Protein AF-A0A8J6BRB2-F1 (afdb_monomer_lite)

Structure (mmCIF, N/CA/C/O backbone):
data_AF-A0A8J6BRB2-F1
#
_entry.id   AF-A0A8J6BRB2-F1
#
loop_
_atom_site.group_PDB
_atom_site.id
_atom_site.type_symbol
_atom_site.label_atom_id
_atom_site.label_alt_id
_atom_site.label_comp_id
_atom_site.label_asym_id
_atom_site.label_entity_id
_atom_site.label_seq_id
_atom_site.pdbx_PDB_ins_code
_atom_site.Cartn_x
_atom_site.Cartn_y
_atom_site.Cartn_z
_atom_site.occupancy
_atom_site.B_iso_or_equiv
_atom_site.auth_seq_id
_atom_site.auth_comp_id
_atom_site.auth_asym_id
_atom_site.auth_atom_id
_atom_site.pdbx_PDB_model_num
ATOM 1 N N . MET A 1 1 ? -42.119 50.086 10.992 1.00 29.41 1 MET A N 1
ATOM 2 C CA . MET A 1 1 ? -41.985 51.431 10.392 1.00 29.41 1 MET A CA 1
ATOM 3 C C . MET A 1 1 ? -41.582 51.287 8.933 1.00 29.41 1 MET A C 1
ATOM 5 O O . MET A 1 1 ? -40.733 50.453 8.674 1.00 29.41 1 MET A O 1
ATOM 9 N N . LEU A 1 2 ? -42.265 52.046 8.063 1.00 24.16 2 LEU A N 1
ATOM 10 C CA . LEU A 1 2 ? -41.854 52.688 6.794 1.00 24.16 2 LEU A CA 1
ATOM 11 C C . LEU A 1 2 ? -40.878 51.950 5.837 1.00 24.16 2 LEU A C 1
ATOM 13 O O . LEU A 1 2 ? -39.808 51.536 6.253 1.00 24.16 2 LEU A O 1
ATOM 17 N N . LEU A 1 3 ? -41.215 51.694 4.556 1.00 24.58 3 LEU A N 1
ATOM 18 C CA . LEU A 1 3 ? -41.564 52.633 3.448 1.00 24.58 3 LEU A CA 1
ATOM 19 C C . LEU A 1 3 ? -40.374 53.552 3.102 1.00 24.58 3 LEU A C 1
ATOM 21 O O . LEU A 1 3 ? -39.789 54.133 4.004 1.00 24.58 3 LEU A O 1
ATOM 25 N N . LEU A 1 4 ? -39.918 53.686 1.849 1.00 26.36 4 LEU A N 1
ATOM 26 C CA . LEU A 1 4 ? -40.511 54.304 0.633 1.00 26.36 4 LEU A CA 1
ATOM 27 C C . LEU A 1 4 ? -39.646 53.851 -0.593 1.00 26.36 4 LEU A C 1
ATOM 29 O O . LEU A 1 4 ? -38.514 53.449 -0.348 1.00 26.36 4 LEU A O 1
ATOM 33 N N . LEU A 1 5 ? -39.941 53.886 -1.910 1.00 27.11 5 LEU A N 1
ATOM 34 C CA . LEU A 1 5 ? -41.038 54.153 -2.889 1.00 27.11 5 LEU A CA 1
ATOM 35 C C . LEU A 1 5 ? -40.508 53.596 -4.269 1.00 27.11 5 LEU A C 1
ATOM 37 O O . LEU A 1 5 ? -39.316 53.331 -4.359 1.00 27.11 5 LEU A O 1
ATOM 41 N N . HIS A 1 6 ? -41.184 53.496 -5.432 1.00 25.73 6 HIS A N 1
ATOM 42 C CA . HIS A 1 6 ? -42.575 53.238 -5.873 1.00 25.73 6 HIS A CA 1
ATOM 43 C C . HIS A 1 6 ? -42.623 53.262 -7.434 1.00 25.73 6 HIS A C 1
ATOM 45 O O . HIS A 1 6 ? -41.734 53.841 -8.050 1.00 25.73 6 HIS A O 1
ATOM 51 N N . ARG A 1 7 ? -43.733 52.799 -8.047 1.00 25.06 7 ARG A N 1
ATOM 52 C CA . ARG A 1 7 ? -44.147 52.914 -9.481 1.00 25.06 7 ARG A CA 1
ATOM 53 C C . ARG A 1 7 ? -43.579 51.866 -10.467 1.00 25.06 7 ARG A C 1
ATOM 55 O O . ARG A 1 7 ? -42.456 51.429 -10.291 1.00 25.06 7 ARG A O 1
ATOM 62 N N . SER A 1 8 ? -44.226 51.550 -11.605 1.00 23.73 8 SER A N 1
ATOM 63 C CA . SER A 1 8 ? -45.652 51.257 -11.945 1.00 23.73 8 SER A CA 1
ATOM 64 C C . SER A 1 8 ? -45.812 51.066 -13.476 1.00 23.73 8 SER A C 1
ATOM 66 O O . SER A 1 8 ? -44.975 51.546 -14.230 1.00 23.73 8 SER A O 1
ATOM 68 N N . VAL A 1 9 ? -46.967 50.527 -13.917 1.00 26.17 9 VAL A N 1
ATOM 69 C CA . VAL A 1 9 ? -47.478 50.462 -15.320 1.00 26.17 9 VAL A CA 1
ATOM 70 C C . VAL A 1 9 ? -46.869 49.350 -16.211 1.00 26.17 9 VAL A C 1
ATOM 72 O O . VAL A 1 9 ? -45.681 49.087 -16.130 1.00 26.17 9 VAL A O 1
ATOM 75 N N . SER A 1 10 ? -47.575 48.750 -17.189 1.00 24.27 10 SER A N 1
ATOM 76 C CA . SER A 1 10 ? -48.832 47.954 -17.157 1.00 24.27 10 SER A CA 1
ATOM 77 C C . SER A 1 10 ? -49.198 47.441 -18.574 1.00 24.27 10 SER A C 1
ATOM 79 O O . SER A 1 10 ? -49.423 48.230 -19.486 1.00 24.27 10 SER A O 1
ATOM 81 N N . LEU A 1 11 ? -49.297 46.113 -18.714 1.00 26.92 11 LEU A N 1
ATOM 82 C CA . LEU A 1 11 ? -50.127 45.299 -19.635 1.00 26.92 11 LEU A CA 1
ATOM 83 C C . LEU A 1 11 ? -50.772 45.901 -20.915 1.00 26.92 11 LEU A C 1
ATOM 85 O O . LEU A 1 11 ? -51.695 46.710 -20.839 1.00 26.92 11 LEU A O 1
ATOM 89 N N . ARG A 1 12 ? -50.503 45.243 -22.061 1.00 25.05 12 ARG A N 1
ATOM 90 C CA . ARG A 1 12 ? -51.441 44.859 -23.160 1.00 25.05 12 ARG A CA 1
ATOM 91 C C . ARG A 1 12 ? -50.870 43.575 -23.814 1.00 25.05 12 ARG A C 1
ATOM 93 O O . ARG A 1 12 ? -49.661 43.481 -23.954 1.00 25.05 12 ARG A O 1
ATOM 100 N N . ARG A 1 13 ? -51.607 42.455 -23.941 1.00 25.97 13 ARG A N 1
ATOM 101 C CA . ARG A 1 13 ? -52.657 42.093 -24.937 1.00 25.97 13 ARG A CA 1
ATOM 102 C C . ARG A 1 13 ? -52.116 42.032 -26.387 1.00 25.97 13 ARG A C 1
ATOM 104 O O . ARG A 1 13 ? -51.503 43.000 -26.803 1.00 25.97 13 ARG A O 1
ATOM 111 N N . ALA A 1 14 ? -52.359 40.990 -27.200 1.00 25.62 14 ALA A N 1
ATOM 112 C CA . ALA A 1 14 ? -53.192 39.780 -27.023 1.00 25.62 14 ALA A CA 1
ATOM 113 C C . ALA A 1 14 ? -52.716 38.565 -27.875 1.00 25.62 14 ALA A C 1
ATOM 115 O O . ALA A 1 14 ? -51.701 38.635 -28.556 1.00 25.62 14 ALA A O 1
ATOM 116 N N . ARG A 1 15 ? -53.454 37.442 -27.795 1.00 27.59 15 ARG A N 1
ATOM 117 C CA . ARG A 1 15 ? -53.226 36.158 -28.502 1.00 27.59 15 ARG A CA 1
ATOM 118 C C . ARG A 1 15 ? -53.553 36.237 -30.002 1.00 27.59 15 ARG A C 1
ATOM 120 O O . ARG A 1 15 ? -54.467 36.978 -30.347 1.00 27.59 15 ARG A O 1
ATOM 127 N N . LEU A 1 16 ? -52.996 35.319 -30.805 1.00 24.64 16 LEU A N 1
ATOM 128 C CA . LEU A 1 16 ? -53.733 34.543 -31.827 1.00 24.64 16 LEU A CA 1
ATOM 129 C C . LEU A 1 16 ? -52.915 33.327 -32.325 1.00 24.64 16 LEU A C 1
ATOM 131 O O . LEU A 1 16 ? -51.698 33.397 -32.443 1.00 24.64 16 LEU A O 1
ATOM 135 N N . HIS A 1 17 ? -53.609 32.223 -32.615 1.00 27.75 17 HIS A N 1
ATOM 136 C CA . HIS A 1 17 ? -53.149 31.065 -33.404 1.00 27.75 17 HIS A CA 1
ATOM 137 C C . HIS A 1 17 ? -53.968 31.077 -34.714 1.00 27.75 17 HIS A C 1
ATOM 139 O O . HIS A 1 17 ? -55.111 31.542 -34.678 1.00 27.75 17 HIS A O 1
ATOM 145 N N . PRO A 1 18 ? -53.421 30.616 -35.854 1.00 31.56 18 PRO A N 1
ATOM 146 C CA . PRO A 1 18 ? -53.416 29.177 -36.151 1.00 31.56 18 PRO A CA 1
ATOM 147 C C . PRO A 1 18 ? -52.096 28.669 -36.772 1.00 31.56 18 PRO A C 1
ATOM 149 O O . PRO A 1 18 ? -51.130 29.413 -36.910 1.00 31.56 18 PRO A O 1
ATOM 152 N N . ALA A 1 19 ? -52.049 27.377 -37.105 1.00 24.02 19 ALA A N 1
ATOM 153 C CA . ALA A 1 19 ? -50.937 26.719 -37.802 1.00 24.02 19 ALA A CA 1
ATOM 154 C C . ALA A 1 19 ? -51.202 26.604 -39.317 1.00 24.02 19 ALA A C 1
ATOM 156 O O . ALA A 1 19 ? -52.358 26.732 -39.714 1.00 24.02 19 ALA A O 1
ATOM 157 N N . ILE A 1 20 ? -50.173 26.263 -40.120 1.00 26.12 20 ILE A N 1
ATOM 158 C CA . ILE A 1 20 ? -50.173 25.090 -41.036 1.00 26.12 20 ILE A CA 1
ATOM 159 C C . ILE A 1 20 ? -48.850 24.931 -41.847 1.00 26.12 20 ILE A C 1
ATOM 161 O O . ILE A 1 20 ? -48.338 25.887 -42.409 1.00 26.12 20 ILE A O 1
ATOM 165 N N . HIS A 1 21 ? -48.376 23.675 -41.911 1.00 22.58 21 HIS A N 1
ATOM 166 C CA . HIS A 1 21 ? -47.454 22.997 -42.857 1.00 22.58 21 HIS A CA 1
ATOM 167 C C . HIS A 1 21 ? -45.981 23.407 -43.156 1.00 22.58 21 HIS A C 1
ATOM 169 O O . HIS A 1 21 ? -45.669 24.505 -43.592 1.00 22.58 21 HIS A O 1
ATOM 175 N N . LEU A 1 22 ? -45.150 22.342 -43.135 1.00 23.28 22 LEU A N 1
ATOM 176 C CA . LEU A 1 22 ? -44.039 21.969 -44.044 1.00 23.28 22 LEU A CA 1
ATOM 177 C C . LEU A 1 22 ? -42.737 22.803 -44.091 1.00 23.28 22 LEU A C 1
ATOM 179 O O . LEU A 1 22 ? -42.653 23.777 -44.828 1.00 23.28 22 LEU A O 1
ATOM 183 N N . LEU A 1 23 ? -41.644 22.224 -43.556 1.00 21.72 23 LEU A N 1
ATOM 184 C CA . LEU A 1 23 ? -40.676 21.509 -44.415 1.00 21.72 23 LEU A CA 1
ATOM 185 C C . LEU A 1 23 ? -39.804 20.469 -43.660 1.00 21.72 23 LEU A C 1
ATOM 187 O O . LEU A 1 23 ? -39.440 20.675 -42.510 1.00 21.72 23 LEU A O 1
ATOM 191 N N . VAL A 1 24 ? -39.522 19.359 -44.357 1.00 23.58 24 VAL A N 1
ATOM 192 C CA . VAL A 1 24 ? -38.422 18.359 -44.268 1.00 23.58 24 VAL A CA 1
ATOM 193 C C . VAL A 1 24 ? -37.550 18.253 -42.993 1.00 23.58 24 VAL A C 1
ATOM 195 O O . VAL A 1 24 ? -36.913 19.201 -42.548 1.00 23.58 24 VAL A O 1
ATOM 198 N N . MET A 1 25 ? -37.395 17.013 -42.505 1.00 26.86 25 MET A N 1
ATOM 199 C CA . MET A 1 25 ? -36.398 16.618 -41.496 1.00 26.86 25 MET A CA 1
ATOM 200 C C . MET A 1 25 ? -34.974 16.564 -42.076 1.00 26.86 25 MET A C 1
ATOM 202 O O . MET A 1 25 ? -34.780 16.039 -43.169 1.00 26.86 25 MET A O 1
ATOM 206 N N . SER A 1 26 ? -33.971 16.964 -41.288 1.00 23.11 26 SER A N 1
ATOM 207 C CA . SER A 1 26 ? -32.571 16.567 -41.499 1.00 23.11 26 SER A CA 1
ATOM 208 C C . SER A 1 26 ? -32.088 15.754 -40.299 1.00 23.11 26 SER A C 1
ATOM 210 O O . SER A 1 26 ? -32.127 16.227 -39.162 1.00 23.11 26 SER A O 1
ATOM 212 N N . SER A 1 27 ? -31.679 14.509 -40.535 1.00 30.25 27 SER A N 1
ATOM 213 C CA . SER A 1 27 ? -31.240 13.575 -39.496 1.00 30.25 27 SER A CA 1
ATOM 214 C C . SER A 1 27 ? -29.738 13.703 -39.238 1.00 30.25 27 SER A C 1
ATOM 216 O O . SER A 1 27 ? -28.938 12.966 -39.816 1.00 30.25 27 SER A O 1
ATOM 218 N N . ALA A 1 28 ? -29.349 14.621 -38.353 1.00 24.69 28 ALA A N 1
ATOM 219 C CA . ALA A 1 28 ? -28.000 14.629 -37.794 1.00 24.69 28 ALA A CA 1
ATOM 220 C C . ALA A 1 28 ? -27.854 13.478 -36.782 1.00 24.69 28 ALA A C 1
ATOM 222 O O . ALA A 1 28 ? -28.616 13.383 -35.819 1.00 24.69 28 ALA A O 1
ATOM 223 N N . SER A 1 29 ? -26.884 12.590 -37.003 1.00 25.70 29 SER A N 1
ATOM 224 C CA . SER A 1 29 ? -26.583 11.478 -36.100 1.00 25.70 29 SER A CA 1
ATOM 225 C C . SER A 1 29 ? -26.040 11.994 -34.767 1.00 25.70 29 SER A C 1
ATOM 227 O O . SER A 1 29 ? -24.966 12.596 -34.734 1.00 25.70 29 SER A O 1
ATOM 229 N N . ALA A 1 30 ? -26.745 11.727 -33.667 1.00 28.41 30 ALA A N 1
ATOM 230 C CA . ALA A 1 30 ? -26.231 12.007 -32.332 1.00 28.41 30 ALA A CA 1
ATOM 231 C C . ALA A 1 30 ? -25.008 11.118 -32.050 1.00 28.41 30 ALA A C 1
ATOM 233 O O . ALA A 1 30 ? -25.123 9.894 -31.978 1.00 28.41 30 ALA A O 1
ATOM 234 N N . SER A 1 31 ? -23.838 11.736 -31.890 1.00 28.11 31 SER A N 1
ATOM 235 C CA . SER A 1 31 ? -22.643 11.064 -31.385 1.00 28.11 31 SER A CA 1
ATOM 236 C C . SER A 1 31 ? -22.906 10.545 -29.973 1.00 28.11 31 SER A C 1
ATOM 238 O O . SER A 1 31 ? -23.338 11.316 -29.113 1.00 28.11 31 SER A O 1
ATOM 240 N N . VAL A 1 32 ? -22.607 9.271 -29.713 1.00 33.53 32 VAL A N 1
ATOM 241 C CA . VAL A 1 32 ? -22.623 8.721 -28.352 1.00 33.53 32 VAL A CA 1
ATOM 242 C C . VAL A 1 32 ? -21.494 9.385 -27.568 1.00 33.53 32 VAL A C 1
ATOM 244 O O . VAL A 1 32 ? -20.330 9.028 -27.719 1.00 33.53 32 VAL A O 1
ATOM 247 N N . SER A 1 33 ? -21.831 10.391 -26.762 1.00 32.19 33 SER A N 1
ATOM 248 C CA . SER A 1 33 ? -20.884 11.017 -25.846 1.00 32.19 33 SER A CA 1
ATOM 249 C C . SER A 1 33 ? -20.534 10.031 -24.736 1.00 32.19 33 SER A C 1
ATOM 251 O O . SER A 1 33 ? -21.429 9.607 -23.999 1.00 32.19 33 SER A O 1
ATOM 253 N N . SER A 1 34 ? -19.250 9.703 -24.592 1.00 35.09 34 SER A N 1
ATOM 254 C CA . SER A 1 34 ? -18.734 8.973 -23.433 1.00 35.09 34 SER A CA 1
ATOM 255 C C . SER A 1 34 ? -19.210 9.642 -22.134 1.00 35.09 34 SER A C 1
ATOM 257 O O . SER A 1 34 ? -19.224 10.877 -22.067 1.00 35.09 34 SER A O 1
ATOM 259 N N . PRO A 1 35 ? -19.607 8.878 -21.101 1.00 36.28 35 PRO A N 1
ATOM 260 C CA . PRO A 1 35 ? -19.960 9.473 -19.819 1.00 36.28 35 PRO A CA 1
ATOM 261 C C . PRO A 1 35 ? -18.722 10.170 -19.214 1.00 36.28 35 PRO A C 1
ATOM 263 O O . PRO A 1 35 ? -17.592 9.745 -19.467 1.00 36.28 35 PRO A O 1
ATOM 266 N N . PRO A 1 36 ? -18.895 11.261 -18.443 1.00 46.41 36 PRO A N 1
ATOM 267 C CA . PRO A 1 36 ? -17.772 12.035 -17.909 1.00 46.41 36 PRO A CA 1
ATOM 268 C C . PRO A 1 36 ? -16.905 11.158 -17.001 1.00 46.41 36 PRO A C 1
ATOM 270 O O . PRO A 1 36 ? -17.446 10.359 -16.243 1.00 46.41 36 PRO A O 1
ATOM 273 N N . ALA A 1 37 ? -15.579 11.302 -17.045 1.00 49.16 37 ALA A N 1
ATOM 274 C CA . ALA A 1 37 ? -14.646 10.305 -16.499 1.00 49.16 37 ALA A CA 1
ATOM 275 C C . ALA A 1 37 ? -14.792 10.007 -14.986 1.00 49.16 37 ALA A C 1
ATOM 277 O O . ALA A 1 37 ? -14.465 8.910 -14.540 1.00 49.16 37 ALA A O 1
ATOM 278 N N . SER A 1 38 ? -15.385 10.916 -14.200 1.00 54.59 38 SER A N 1
ATOM 279 C CA . SER A 1 38 ? -15.781 10.660 -12.802 1.00 54.59 38 SER A CA 1
ATOM 280 C C . SER A 1 38 ? -16.819 9.539 -12.633 1.00 54.59 38 SER A C 1
ATOM 282 O O . SER A 1 38 ? -16.930 8.969 -11.548 1.00 54.59 38 SER A O 1
ATOM 284 N N . SER A 1 39 ? -17.537 9.178 -13.700 1.00 71.56 39 SER A N 1
ATOM 285 C CA . SER A 1 39 ? -18.390 7.987 -13.752 1.00 71.56 39 SER A CA 1
ATOM 286 C C . SER A 1 39 ? -17.589 6.687 -13.719 1.00 71.56 39 SER A C 1
ATOM 288 O O . SER A 1 39 ? -17.969 5.803 -12.969 1.00 71.56 39 SER A O 1
ATOM 290 N N . ALA A 1 40 ? -16.459 6.559 -14.426 1.00 84.06 40 ALA A N 1
ATOM 291 C CA . ALA A 1 40 ? -15.759 5.276 -14.579 1.00 84.06 40 ALA A CA 1
ATOM 292 C C . ALA A 1 40 ? -15.329 4.672 -13.227 1.00 84.06 40 ALA A C 1
ATOM 294 O O . ALA A 1 40 ? -15.643 3.519 -12.924 1.00 84.06 40 ALA A O 1
ATOM 295 N N . ALA A 1 41 ? -14.704 5.485 -12.369 1.00 86.69 41 ALA A N 1
ATOM 296 C CA . ALA A 1 41 ? -14.334 5.104 -11.005 1.00 86.69 41 ALA A CA 1
ATOM 297 C C . ALA A 1 41 ? -15.556 4.714 -10.144 1.00 86.69 41 ALA A C 1
ATOM 299 O O . ALA A 1 41 ? -15.509 3.740 -9.385 1.00 86.69 41 ALA A O 1
ATOM 300 N N . ALA A 1 42 ? -16.663 5.455 -10.262 1.00 88.38 42 ALA A N 1
ATOM 301 C CA . ALA A 1 42 ? -17.885 5.234 -9.489 1.00 88.38 42 ALA A CA 1
ATOM 302 C C . ALA A 1 42 ? -18.694 4.018 -9.981 1.00 88.38 42 ALA A C 1
ATOM 304 O O . ALA A 1 42 ? -19.160 3.218 -9.168 1.00 88.38 42 ALA A O 1
ATOM 305 N N . ASP A 1 43 ? -18.796 3.821 -11.292 1.00 90.69 43 ASP A N 1
ATOM 306 C CA . ASP A 1 43 ? -19.468 2.698 -11.941 1.00 90.69 43 ASP A CA 1
ATOM 307 C C . ASP A 1 43 ? -18.706 1.399 -11.689 1.00 90.69 43 ASP A C 1
ATOM 309 O O . ASP A 1 43 ? -19.313 0.403 -11.288 1.00 90.69 43 ASP A O 1
ATOM 313 N N . TYR A 1 44 ? -17.373 1.410 -11.810 1.00 92.88 44 TYR A N 1
ATOM 314 C CA . TYR A 1 44 ? -16.537 0.291 -11.381 1.00 92.88 44 TYR A CA 1
ATOM 315 C C . TYR A 1 44 ? -16.709 0.012 -9.884 1.00 92.88 44 TYR A C 1
ATOM 317 O O . TYR A 1 44 ? -16.883 -1.148 -9.490 1.00 92.88 44 TYR A O 1
ATOM 325 N N . HIS A 1 45 ? -16.740 1.050 -9.034 1.00 92.25 45 HIS A N 1
ATOM 326 C CA . HIS A 1 45 ? -17.011 0.877 -7.608 1.00 92.25 45 HIS A CA 1
ATOM 327 C C . HIS A 1 45 ? -18.354 0.159 -7.395 1.00 92.25 45 HIS A C 1
ATOM 329 O O . HIS A 1 45 ? -18.384 -0.875 -6.722 1.00 92.25 45 HIS A O 1
ATOM 335 N N . CYS A 1 46 ? -19.445 0.670 -7.965 1.00 91.94 46 CYS A N 1
ATOM 336 C CA . CYS A 1 46 ? -20.799 0.142 -7.805 1.00 91.94 46 CYS A CA 1
ATOM 337 C C . CYS A 1 46 ? -20.953 -1.277 -8.373 1.00 91.94 46 CYS A C 1
ATOM 339 O O . CYS A 1 46 ? -21.393 -2.172 -7.648 1.00 91.94 46 CYS A O 1
ATOM 341 N N . ARG A 1 47 ? -20.499 -1.521 -9.610 1.00 92.25 47 ARG A N 1
ATOM 342 C CA . ARG A 1 47 ? -20.503 -2.838 -10.278 1.00 92.25 47 ARG A CA 1
ATOM 343 C C . ARG A 1 47 ? -19.764 -3.912 -9.479 1.00 92.25 47 ARG A C 1
ATOM 345 O O . ARG A 1 47 ? -20.175 -5.069 -9.478 1.00 92.25 47 ARG A O 1
ATOM 352 N N . THR A 1 48 ? -18.698 -3.535 -8.772 1.00 94.00 48 THR A N 1
ATOM 353 C CA . THR A 1 48 ? -17.876 -4.463 -7.977 1.00 94.00 48 THR A CA 1
ATOM 354 C C . THR A 1 48 ? -18.229 -4.510 -6.487 1.00 94.00 48 THR A C 1
ATOM 356 O O . THR A 1 48 ? -17.505 -5.142 -5.706 1.00 94.00 48 THR A O 1
ATOM 359 N N . LYS A 1 49 ? -19.337 -3.896 -6.041 1.00 93.31 49 LYS A N 1
ATOM 360 C CA . LYS A 1 49 ? -19.869 -4.145 -4.686 1.00 93.31 49 LYS A CA 1
ATOM 361 C C . LYS A 1 49 ? -20.319 -5.614 -4.548 1.00 93.31 49 LYS A C 1
ATOM 363 O O . LYS A 1 49 ? -20.499 -6.345 -5.519 1.00 93.31 49 LYS A O 1
ATOM 368 N N . HIS A 1 50 ? -20.454 -6.082 -3.312 1.00 92.44 50 HIS A N 1
ATOM 369 C CA . HIS A 1 50 ? -21.139 -7.339 -2.997 1.00 92.44 50 HIS A CA 1
ATOM 370 C C . HIS A 1 50 ? -22.482 -6.992 -2.370 1.00 92.44 50 HIS A C 1
ATOM 372 O O . HIS A 1 50 ? -22.533 -6.107 -1.524 1.00 92.44 50 HIS A O 1
ATOM 378 N N . SER A 1 51 ? -23.556 -7.654 -2.785 1.00 87.06 51 SER A N 1
ATOM 379 C CA . SER A 1 51 ? -24.917 -7.317 -2.375 1.00 87.06 51 SER A CA 1
ATOM 380 C C . SER A 1 51 ? -25.608 -8.512 -1.730 1.00 87.06 51 SER A C 1
ATOM 382 O O . SER A 1 51 ? -25.543 -9.632 -2.235 1.00 87.06 51 SER A O 1
ATOM 384 N N . HIS A 1 52 ? -26.339 -8.270 -0.642 1.00 79.31 52 HIS A N 1
ATOM 385 C CA . HIS A 1 52 ? -27.208 -9.284 -0.041 1.00 79.31 52 HIS A CA 1
ATOM 386 C C . HIS A 1 52 ? -28.419 -9.641 -0.923 1.00 79.31 52 HIS A C 1
ATOM 388 O O . HIS A 1 52 ? -29.014 -10.695 -0.717 1.00 79.31 52 HIS A O 1
ATOM 394 N N . THR A 1 53 ? -28.779 -8.798 -1.900 1.00 83.06 53 THR A N 1
ATOM 395 C CA . THR A 1 53 ? -29.876 -9.048 -2.854 1.00 83.06 53 THR A CA 1
ATOM 396 C C . THR A 1 53 ? -29.376 -9.500 -4.227 1.00 83.06 53 THR A C 1
ATOM 398 O O . THR A 1 53 ? -29.973 -10.391 -4.823 1.00 83.06 53 THR A O 1
ATOM 401 N N . SER A 1 54 ? -28.270 -8.927 -4.714 1.00 83.00 54 SER A N 1
ATOM 402 C CA . SER A 1 54 ? -27.718 -9.191 -6.057 1.00 83.00 54 SER A CA 1
ATOM 403 C C . SER A 1 54 ? -26.590 -10.233 -6.075 1.00 83.00 54 SER A C 1
ATOM 405 O O . SER A 1 54 ? -26.152 -10.637 -7.148 1.00 83.00 54 SER A O 1
ATOM 407 N N . GLY A 1 55 ? -26.113 -10.671 -4.905 1.00 89.00 55 GLY A N 1
ATOM 408 C CA . GLY A 1 55 ? -25.028 -11.642 -4.757 1.00 89.00 55 GLY A CA 1
ATOM 409 C C . GLY A 1 55 ? -23.620 -11.035 -4.794 1.00 89.00 55 GLY A C 1
ATOM 410 O O . GLY A 1 55 ? -23.413 -9.829 -4.633 1.00 89.00 55 GLY A O 1
ATOM 411 N N . TYR A 1 56 ? -22.621 -11.902 -4.970 1.00 91.81 56 TYR A N 1
ATOM 412 C CA . TYR A 1 56 ? -21.222 -11.497 -5.124 1.00 91.81 56 TYR A CA 1
ATOM 413 C C . TYR A 1 56 ? -20.958 -10.871 -6.504 1.00 91.81 56 TYR A C 1
ATOM 415 O O . TYR A 1 56 ? -21.673 -11.124 -7.471 1.00 91.81 56 TYR A O 1
ATOM 423 N N . ALA A 1 57 ? -19.890 -10.073 -6.595 1.00 92.69 57 ALA A N 1
ATOM 424 C CA . ALA A 1 57 ? -19.427 -9.505 -7.862 1.00 92.69 57 ALA A CA 1
ATOM 425 C C . ALA A 1 57 ? -18.916 -10.621 -8.788 1.00 92.69 57 ALA A C 1
ATOM 427 O O . ALA A 1 57 ? -18.545 -11.703 -8.325 1.00 92.69 57 ALA A O 1
ATOM 428 N N . ARG A 1 58 ? -18.896 -10.366 -10.099 1.00 93.31 58 ARG A N 1
ATOM 429 C CA . ARG A 1 58 ? -18.623 -11.397 -11.109 1.00 93.31 58 ARG A CA 1
ATOM 430 C C . ARG A 1 58 ? -17.172 -11.887 -11.040 1.00 93.31 58 ARG A C 1
ATOM 432 O O . ARG A 1 58 ? -16.249 -11.206 -11.477 1.00 93.31 58 ARG A O 1
ATOM 439 N N . GLY A 1 59 ? -17.004 -13.092 -10.500 1.00 92.81 59 GLY A N 1
ATOM 440 C CA . GLY A 1 59 ? -15.768 -13.876 -10.528 1.00 92.81 59 GLY A CA 1
ATOM 441 C C . GLY A 1 59 ? -15.793 -14.983 -11.597 1.00 92.81 59 GLY A C 1
ATOM 442 O O . GLY A 1 59 ? -16.817 -15.181 -12.253 1.00 92.81 59 GLY A O 1
ATOM 443 N N . PRO A 1 60 ? -14.713 -15.775 -11.729 1.00 89.75 60 PRO A N 1
ATOM 444 C CA . PRO A 1 60 ? -14.574 -16.848 -12.730 1.00 89.75 60 PRO A CA 1
ATOM 445 C C . PRO A 1 60 ? -15.519 -18.053 -12.533 1.00 89.75 60 PRO A C 1
ATOM 447 O O . PRO A 1 60 ? -15.486 -19.007 -13.310 1.00 89.75 60 PRO A O 1
ATOM 450 N N . GLY A 1 61 ? -16.344 -18.064 -11.479 1.00 87.38 61 GLY A N 1
ATOM 451 C CA . GLY A 1 61 ? -17.293 -19.136 -11.141 1.00 87.38 61 GLY A CA 1
ATOM 452 C C . GLY A 1 61 ? -16.648 -20.409 -10.576 1.00 87.38 61 GLY A C 1
ATOM 453 O O . GLY A 1 61 ? -17.181 -21.006 -9.645 1.00 87.38 61 GLY A O 1
ATOM 454 N N . ARG A 1 62 ? -15.474 -20.796 -11.085 1.00 89.56 62 ARG A N 1
ATOM 455 C CA . ARG A 1 62 ? -14.604 -21.861 -10.561 1.00 89.56 62 ARG A CA 1
ATOM 456 C C . ARG A 1 62 ? -13.138 -21.441 -10.682 1.00 89.56 62 ARG A C 1
ATOM 458 O O . ARG A 1 62 ? -12.792 -20.706 -11.600 1.00 89.56 62 ARG A O 1
ATOM 465 N N . LEU A 1 63 ? -12.283 -21.933 -9.788 1.00 92.62 63 LEU A N 1
ATOM 466 C CA . LEU A 1 63 ? -10.841 -21.672 -9.836 1.00 92.62 63 LEU A CA 1
ATOM 467 C C . LEU A 1 63 ? -10.125 -22.762 -10.635 1.00 92.62 63 LEU A C 1
ATOM 469 O O . LEU A 1 63 ? -10.249 -23.946 -10.315 1.00 92.62 63 LEU A O 1
ATOM 473 N N . ASP A 1 64 ? -9.365 -22.360 -11.653 1.00 92.50 64 ASP A N 1
ATOM 474 C CA . ASP A 1 64 ? -8.487 -23.258 -12.405 1.00 92.50 64 ASP A CA 1
ATOM 475 C C . ASP A 1 64 ? -7.083 -23.270 -11.790 1.00 92.50 64 ASP A C 1
ATOM 477 O O . ASP A 1 64 ? -6.188 -22.521 -12.188 1.00 92.50 64 ASP A O 1
ATOM 481 N N . TRP A 1 65 ? -6.906 -24.134 -10.790 1.00 92.19 65 TRP A N 1
ATOM 482 C CA . TRP A 1 65 ? -5.639 -24.328 -10.083 1.00 92.19 65 TRP A CA 1
ATOM 483 C C . TRP A 1 65 ? -4.502 -24.849 -10.979 1.00 92.19 65 TRP A C 1
ATOM 485 O O . TRP A 1 65 ? -3.339 -24.635 -10.653 1.00 92.19 65 TRP A O 1
ATOM 495 N N . ALA A 1 66 ? -4.801 -25.496 -12.114 1.00 92.12 66 ALA A N 1
ATOM 496 C CA . ALA A 1 66 ? -3.781 -25.976 -13.056 1.00 92.12 66 ALA A CA 1
ATOM 497 C C . ALA A 1 66 ? -3.204 -24.853 -13.944 1.00 92.12 66 ALA A C 1
ATOM 499 O O . ALA A 1 66 ? -2.221 -25.066 -14.667 1.00 92.12 66 ALA A O 1
ATOM 500 N N . ASN A 1 67 ? -3.823 -23.673 -13.873 1.00 94.12 67 ASN A N 1
ATOM 501 C CA . ASN A 1 67 ? -3.480 -22.456 -14.595 1.00 94.12 67 ASN A CA 1
ATOM 502 C C . ASN A 1 67 ? -3.288 -21.247 -13.647 1.00 94.12 67 ASN A C 1
ATOM 504 O O . ASN A 1 67 ? -3.302 -20.099 -14.098 1.00 94.12 67 ASN A O 1
ATOM 508 N N . GLN A 1 68 ? -3.117 -21.491 -12.338 1.00 95.62 68 GLN A N 1
ATOM 509 C CA . GLN A 1 68 ? -2.876 -20.435 -11.352 1.00 95.62 68 GLN A CA 1
ATOM 510 C C . GLN A 1 68 ? -1.638 -19.600 -11.743 1.00 95.62 68 GLN A C 1
ATOM 512 O O . GLN A 1 68 ? -0.584 -20.189 -11.997 1.00 95.62 68 GLN A O 1
ATOM 517 N N . PRO A 1 69 ? -1.734 -18.255 -11.768 1.00 96.88 69 PRO A N 1
ATOM 518 C CA . PRO A 1 69 ? -0.626 -17.386 -12.144 1.00 96.88 69 PRO A CA 1
ATOM 519 C C . PRO A 1 69 ? 0.606 -17.589 -11.262 1.00 96.88 69 PRO A C 1
ATOM 521 O O . PRO A 1 69 ? 0.511 -17.607 -10.034 1.00 96.88 69 PRO A O 1
ATOM 524 N N . ASN A 1 70 ? 1.779 -17.681 -11.887 1.00 96.44 70 ASN A N 1
ATOM 525 C CA . ASN A 1 70 ? 3.060 -17.691 -11.188 1.00 96.44 70 ASN A CA 1
ATOM 526 C C . ASN A 1 70 ? 3.227 -16.394 -10.348 1.00 96.44 70 ASN A C 1
ATOM 528 O O . ASN A 1 70 ? 3.230 -15.301 -10.928 1.00 96.44 70 ASN A O 1
ATOM 532 N N . PRO A 1 71 ? 3.406 -16.478 -9.010 1.00 95.56 71 PRO A N 1
ATOM 533 C CA . PRO A 1 71 ? 3.565 -15.317 -8.123 1.00 95.56 71 PRO A CA 1
ATOM 534 C C . PRO A 1 71 ? 4.977 -14.696 -8.168 1.00 95.56 71 PRO A C 1
ATOM 536 O O . PRO A 1 71 ? 5.326 -13.879 -7.310 1.00 95.56 71 PRO A O 1
ATOM 539 N N . PHE A 1 72 ? 5.796 -15.110 -9.140 1.00 97.06 72 PHE A N 1
ATOM 540 C CA . PHE A 1 72 ? 7.142 -14.612 -9.395 1.00 97.06 72 PHE A CA 1
ATOM 541 C C . PHE A 1 72 ? 7.292 -14.233 -10.870 1.00 97.06 72 PHE A C 1
ATOM 543 O O . PHE A 1 72 ? 7.325 -15.106 -11.743 1.00 97.06 72 PHE A O 1
ATOM 550 N N . LEU A 1 73 ? 7.404 -12.936 -11.143 1.00 95.75 73 LEU A N 1
ATOM 551 C CA . LEU A 1 73 ? 7.963 -12.444 -12.395 1.00 95.75 73 LEU A CA 1
ATOM 552 C C . LEU A 1 73 ? 9.489 -12.636 -12.367 1.00 95.75 73 LEU A C 1
ATOM 554 O O . LEU A 1 73 ? 10.109 -12.580 -11.305 1.00 95.75 73 LEU A O 1
ATOM 558 N N . ARG A 1 74 ? 10.086 -12.905 -13.526 1.00 95.31 74 ARG A N 1
ATOM 559 C CA . ARG A 1 74 ? 11.528 -13.035 -13.772 1.00 95.31 74 ARG A CA 1
ATOM 560 C C . ARG A 1 74 ? 11.823 -12.573 -15.200 1.00 95.31 74 ARG A C 1
ATOM 562 O O . ARG A 1 74 ? 11.033 -12.850 -16.108 1.00 95.31 74 ARG A O 1
ATOM 569 N N . PHE A 1 75 ? 12.973 -11.941 -15.419 1.00 93.44 75 PHE A N 1
ATOM 570 C CA . PHE A 1 75 ? 13.407 -11.488 -16.744 1.00 93.44 75 PHE A CA 1
ATOM 571 C C . PHE A 1 75 ? 14.633 -12.269 -17.230 1.00 93.44 75 PHE A C 1
ATOM 573 O O . PHE A 1 75 ? 15.675 -12.293 -16.580 1.00 93.44 75 PHE A O 1
ATOM 580 N N . SER A 1 76 ? 14.514 -12.931 -18.386 1.00 88.75 76 SER A N 1
ATOM 581 C CA . SER A 1 76 ? 15.523 -13.876 -18.882 1.00 88.75 76 SER A CA 1
ATOM 582 C C . SER A 1 76 ? 15.869 -13.667 -20.368 1.00 88.75 76 SER A C 1
ATOM 584 O O . SER A 1 76 ? 14.951 -13.486 -21.173 1.00 88.75 76 SER A O 1
ATOM 586 N N . PRO A 1 77 ? 17.159 -13.704 -20.761 1.00 87.62 77 PRO A N 1
ATOM 587 C CA . PRO A 1 77 ? 18.330 -13.622 -19.883 1.00 87.62 77 PRO A CA 1
ATOM 588 C C . PRO A 1 77 ? 18.438 -12.221 -19.237 1.00 87.62 77 PRO A C 1
ATOM 590 O O . PRO A 1 77 ? 18.137 -11.232 -19.903 1.00 87.62 77 PRO A O 1
ATOM 593 N N . PRO A 1 78 ? 18.843 -12.102 -17.961 1.00 75.31 78 PRO A N 1
ATOM 594 C CA . PRO A 1 78 ? 19.119 -10.806 -17.335 1.00 75.31 78 PRO A CA 1
ATOM 595 C C . PRO A 1 78 ? 20.406 -10.184 -17.907 1.00 75.31 78 PRO A C 1
ATOM 597 O O . PRO A 1 78 ? 21.296 -10.914 -18.337 1.00 75.31 78 PRO A O 1
ATOM 600 N N . SER A 1 79 ? 20.534 -8.849 -17.873 1.00 76.44 79 SER A N 1
ATOM 601 C CA . SER A 1 79 ? 21.792 -8.158 -18.231 1.00 76.44 79 SER A CA 1
ATOM 602 C C . SER A 1 79 ? 22.870 -8.394 -17.172 1.00 76.44 79 SER A C 1
ATOM 604 O O . SER A 1 79 ? 23.981 -8.829 -17.462 1.00 76.44 79 SER A O 1
ATOM 606 N N . SER A 1 80 ? 22.497 -8.147 -15.917 1.00 90.00 80 SER A N 1
ATOM 607 C CA . SER A 1 80 ? 23.295 -8.408 -14.726 1.00 90.00 80 SER A CA 1
ATOM 608 C C . SER A 1 80 ? 22.361 -8.797 -13.581 1.00 90.00 80 SER A C 1
ATOM 610 O O . SER A 1 80 ? 21.171 -8.459 -13.590 1.00 90.00 80 SER A O 1
ATOM 612 N N . LEU A 1 81 ? 22.896 -9.525 -12.605 1.00 94.00 81 LEU A N 1
ATOM 613 C CA . LEU A 1 81 ? 22.210 -9.907 -11.377 1.00 94.00 81 LEU A CA 1
ATOM 614 C C . LEU A 1 81 ? 22.983 -9.324 -10.198 1.00 94.00 81 LEU A C 1
ATOM 616 O O . LEU A 1 81 ? 24.184 -9.556 -10.086 1.00 94.00 81 LEU A O 1
ATOM 620 N N . ILE A 1 82 ? 22.289 -8.620 -9.306 1.00 95.00 82 ILE A N 1
ATOM 621 C CA . ILE A 1 82 ? 22.847 -8.125 -8.043 1.00 95.00 82 ILE A CA 1
ATOM 622 C C . ILE A 1 82 ? 22.199 -8.947 -6.918 1.00 95.00 82 ILE A C 1
ATOM 624 O O . ILE A 1 82 ? 21.036 -8.698 -6.585 1.00 95.00 82 ILE A O 1
ATOM 628 N N . PRO A 1 83 ? 22.882 -9.969 -6.366 1.00 95.56 83 PRO A N 1
ATOM 629 C CA . PRO A 1 83 ? 22.372 -10.734 -5.232 1.00 95.56 83 PRO A CA 1
ATOM 630 C C . PRO A 1 83 ? 22.251 -9.844 -3.995 1.00 95.56 83 PRO A C 1
ATOM 632 O O . PRO A 1 83 ? 23.164 -9.074 -3.701 1.00 95.56 83 PRO A O 1
ATOM 635 N N . LEU A 1 84 ? 21.157 -9.978 -3.245 1.00 96.31 84 LEU A N 1
ATOM 636 C CA . LEU A 1 84 ? 20.983 -9.289 -1.970 1.00 96.31 84 LEU A CA 1
ATOM 637 C C . LEU A 1 84 ? 21.305 -10.279 -0.836 1.00 96.31 84 LEU A C 1
ATOM 639 O O . LEU A 1 84 ? 20.644 -11.316 -0.718 1.00 96.31 84 LEU A O 1
ATOM 643 N N . PRO A 1 85 ? 22.341 -10.033 -0.012 1.00 93.00 85 PRO A N 1
ATOM 644 C CA . PRO A 1 85 ? 22.684 -10.936 1.077 1.00 93.00 85 PRO A CA 1
ATOM 645 C C . PRO A 1 85 ? 21.606 -10.848 2.159 1.00 93.00 85 PRO A C 1
ATOM 647 O O . PRO A 1 85 ? 21.373 -9.768 2.700 1.00 93.00 85 PRO A O 1
ATOM 650 N N . ASN A 1 86 ? 20.956 -11.972 2.485 1.00 89.94 86 ASN A N 1
ATOM 651 C CA . ASN A 1 86 ? 19.961 -12.027 3.564 1.00 89.94 86 ASN A CA 1
ATOM 652 C C . ASN A 1 86 ? 20.541 -11.387 4.845 1.00 89.94 86 ASN A C 1
ATOM 654 O O . ASN A 1 86 ? 21.591 -11.852 5.304 1.00 89.94 86 ASN A O 1
ATOM 658 N N . PRO A 1 87 ? 19.880 -10.378 5.446 1.00 86.25 87 PRO A N 1
ATOM 659 C CA . PRO A 1 87 ? 20.360 -9.741 6.666 1.00 86.25 87 PRO A CA 1
ATOM 660 C C . PRO A 1 87 ? 20.612 -10.761 7.789 1.00 86.25 87 PRO A C 1
ATOM 662 O O . PRO A 1 87 ? 19.820 -11.699 7.954 1.00 86.25 87 PRO A O 1
ATOM 665 N N . PRO A 1 88 ? 21.688 -10.599 8.581 1.00 77.88 88 PRO A N 1
ATOM 666 C CA . PRO A 1 88 ? 21.986 -11.511 9.677 1.00 77.88 88 PRO A CA 1
ATOM 667 C C . PRO A 1 88 ? 20.861 -11.488 10.728 1.00 77.88 88 PRO A C 1
ATOM 669 O O . PRO A 1 88 ? 20.245 -10.440 10.940 1.00 77.88 88 PRO A O 1
ATOM 672 N N . PRO A 1 89 ? 20.592 -12.605 11.435 1.00 68.06 89 PRO A N 1
ATOM 673 C CA . PRO A 1 89 ? 19.677 -12.611 12.575 1.00 68.06 89 PRO A CA 1
ATOM 674 C C . PRO A 1 89 ? 20.145 -11.598 13.630 1.00 68.06 89 PRO A C 1
ATOM 676 O O . PRO A 1 89 ? 21.185 -11.783 14.261 1.00 68.06 89 PRO A O 1
ATOM 679 N N . VAL A 1 90 ? 19.412 -10.492 13.771 1.00 61.00 90 VAL A N 1
ATOM 680 C CA . VAL A 1 90 ? 19.917 -9.301 14.466 1.00 61.00 90 VAL A CA 1
ATOM 681 C C . VAL A 1 90 ? 19.980 -9.531 15.979 1.00 61.00 90 VAL A C 1
ATOM 683 O O . VAL A 1 90 ? 18.954 -9.765 16.611 1.00 61.00 90 VAL A O 1
ATOM 686 N N . GLY A 1 91 ? 21.175 -9.418 16.568 1.00 55.22 91 GLY A N 1
ATOM 687 C CA . GLY A 1 91 ? 21.365 -9.493 18.026 1.00 55.22 91 GLY A CA 1
ATOM 688 C C . GLY A 1 91 ? 20.881 -8.250 18.787 1.00 55.22 91 GLY A C 1
ATOM 689 O O . GLY A 1 91 ? 20.589 -8.335 19.974 1.00 55.22 91 GLY A O 1
ATOM 690 N N . ALA A 1 92 ? 20.768 -7.112 18.096 1.00 62.53 92 ALA A N 1
ATOM 691 C CA . ALA A 1 92 ? 20.234 -5.848 18.600 1.00 62.53 92 ALA A CA 1
ATOM 692 C C . ALA A 1 92 ? 19.410 -5.159 17.494 1.00 62.53 92 ALA A C 1
ATOM 694 O O . ALA A 1 92 ? 19.892 -4.267 16.801 1.00 62.53 92 ALA A O 1
ATOM 695 N N . GLY A 1 93 ? 18.190 -5.650 17.253 1.00 80.12 93 GLY A N 1
ATOM 696 C CA . GLY A 1 93 ? 17.252 -5.017 16.316 1.00 80.12 93 GLY A CA 1
ATOM 697 C C . GLY A 1 93 ? 16.569 -3.783 16.916 1.00 80.12 93 GLY A C 1
ATOM 698 O O . GLY A 1 93 ? 16.592 -3.577 18.128 1.00 80.12 93 GLY A O 1
ATOM 699 N N . ILE A 1 94 ? 15.922 -2.978 16.070 1.00 90.00 94 ILE A N 1
ATOM 700 C CA . ILE A 1 94 ? 15.186 -1.783 16.512 1.00 90.00 94 ILE A CA 1
ATOM 701 C C . ILE A 1 94 ? 13.936 -2.232 17.286 1.00 90.00 94 ILE A C 1
ATOM 703 O O . ILE A 1 94 ? 13.141 -2.980 16.708 1.00 90.00 94 ILE A O 1
ATOM 707 N N . PRO A 1 95 ? 13.712 -1.815 18.549 1.00 92.94 95 PRO A N 1
ATOM 708 C CA . PRO A 1 95 ? 12.485 -2.131 19.281 1.00 92.94 95 PRO A CA 1
ATOM 709 C C . PRO A 1 95 ? 11.251 -1.652 18.511 1.00 92.94 95 PRO A C 1
ATOM 711 O O . PRO A 1 95 ? 11.192 -0.503 18.085 1.00 92.94 95 PRO A O 1
ATOM 714 N N . TYR A 1 96 ? 10.240 -2.505 18.331 1.00 93.19 96 TYR A N 1
ATOM 715 C CA . TYR A 1 96 ? 9.065 -2.147 17.529 1.00 93.19 96 TYR A CA 1
ATOM 716 C C . TYR A 1 96 ? 8.382 -0.815 17.928 1.00 93.19 96 TYR A C 1
ATOM 718 O O . TYR A 1 96 ? 8.101 -0.033 17.018 1.00 93.19 96 TYR A O 1
ATOM 726 N N . PRO A 1 97 ? 8.156 -0.483 19.221 1.00 94.19 97 PRO A N 1
ATOM 727 C CA . PRO A 1 97 ? 7.549 0.801 19.587 1.00 94.19 97 PRO A CA 1
ATOM 728 C C . PRO A 1 97 ? 8.423 2.035 19.312 1.00 94.19 97 PRO A C 1
ATOM 730 O O . PRO A 1 97 ? 7.874 3.125 19.146 1.00 94.19 97 PRO A O 1
ATOM 733 N N . SER A 1 98 ? 9.756 1.915 19.224 1.00 93.19 98 SER A N 1
ATOM 734 C CA . SER A 1 98 ? 10.613 3.099 19.050 1.00 93.19 98 SER A CA 1
ATOM 735 C C . SER A 1 98 ? 10.465 3.737 17.667 1.00 93.19 98 SER A C 1
ATOM 737 O O . SER A 1 98 ? 10.685 4.933 17.541 1.00 93.19 98 SER A O 1
ATOM 739 N N . LEU A 1 99 ? 10.008 2.992 16.651 1.00 92.88 99 LEU A N 1
ATOM 740 C CA . LEU A 1 99 ? 9.669 3.554 15.333 1.00 92.88 99 LEU A CA 1
ATOM 741 C C . LEU A 1 99 ? 8.502 4.551 15.374 1.00 92.88 99 LEU A C 1
ATOM 743 O O . LEU A 1 99 ? 8.373 5.378 14.479 1.00 92.88 99 LEU A O 1
ATOM 747 N N . PHE A 1 100 ? 7.646 4.465 16.392 1.00 93.75 100 PHE A N 1
ATOM 748 C CA . PHE A 1 100 ? 6.461 5.310 16.535 1.00 93.75 100 PHE A CA 1
ATOM 749 C C . PHE A 1 100 ? 6.663 6.409 17.582 1.00 93.75 100 PHE A C 1
ATOM 751 O O . PHE A 1 100 ? 6.083 7.484 17.467 1.00 93.75 100 PHE A O 1
ATOM 758 N N . HIS A 1 101 ? 7.474 6.151 18.613 1.00 93.12 101 HIS A N 1
ATOM 759 C CA . HIS A 1 101 ? 7.582 7.018 19.793 1.00 93.12 101 HIS A CA 1
ATOM 760 C C . HIS A 1 101 ? 8.956 7.687 19.972 1.00 93.12 101 HIS A C 1
ATOM 762 O O . HIS A 1 101 ? 9.091 8.574 20.816 1.00 93.12 101 HIS A O 1
ATOM 768 N N . SER A 1 102 ? 9.968 7.304 19.190 1.00 91.81 102 SER A N 1
ATOM 769 C CA . SER A 1 102 ? 11.312 7.899 19.201 1.00 91.81 102 SER A CA 1
ATOM 770 C C . SER A 1 102 ? 11.638 8.526 17.839 1.00 91.81 102 SER A C 1
ATOM 772 O O . SER A 1 102 ? 11.078 8.087 16.836 1.00 91.81 102 SER A O 1
ATOM 774 N N . PRO A 1 103 ? 12.538 9.526 17.766 1.00 88.56 103 PRO A N 1
ATOM 775 C CA . PRO A 1 103 ? 13.046 10.016 16.486 1.00 88.56 103 PRO A CA 1
ATOM 776 C C . PRO A 1 103 ? 13.666 8.882 15.646 1.00 88.56 103 PRO A C 1
ATOM 778 O O . PRO A 1 103 ? 14.159 7.908 16.229 1.00 88.56 103 PRO A O 1
ATOM 781 N N . PRO A 1 104 ? 13.700 9.009 14.306 1.00 89.44 104 PRO A N 1
ATOM 782 C CA . PRO A 1 104 ? 14.394 8.057 13.444 1.00 89.44 104 PRO A CA 1
ATOM 783 C C . PRO A 1 104 ? 15.849 7.813 13.893 1.00 89.44 104 PRO A C 1
ATOM 785 O O . PRO A 1 104 ? 16.517 8.748 14.346 1.00 89.44 104 PRO A O 1
ATOM 788 N N . PRO A 1 105 ? 16.366 6.574 13.776 1.00 92.75 105 PRO A N 1
ATOM 789 C CA . PRO A 1 105 ? 17.772 6.287 14.040 1.00 92.75 105 PRO A CA 1
ATOM 790 C C . PRO A 1 105 ? 18.672 6.999 13.019 1.00 92.75 105 PRO A C 1
ATOM 792 O O . PRO A 1 105 ? 18.210 7.443 11.968 1.00 92.75 105 PRO A O 1
ATOM 795 N N . LEU A 1 106 ? 19.974 7.080 13.314 1.00 94.00 106 LEU A N 1
ATOM 796 C CA . LEU A 1 106 ? 20.946 7.706 12.414 1.00 94.00 106 LEU A CA 1
ATOM 797 C C . LEU A 1 106 ? 20.887 7.047 11.013 1.00 94.00 106 LEU A C 1
ATOM 799 O O . LEU A 1 106 ? 20.967 5.815 10.949 1.00 94.00 106 LEU A O 1
ATOM 803 N N . PRO A 1 107 ? 20.770 7.822 9.914 1.00 96.31 107 PRO A N 1
ATOM 804 C CA . PRO A 1 107 ? 20.663 7.271 8.566 1.00 96.31 107 PRO A CA 1
ATOM 805 C C . PRO A 1 107 ? 21.824 6.338 8.208 1.00 96.31 107 PRO A C 1
ATOM 807 O O . PRO A 1 107 ? 22.992 6.728 8.244 1.00 96.31 107 PRO A O 1
ATOM 810 N N . GLN A 1 108 ? 21.500 5.102 7.832 1.00 95.31 108 GLN A N 1
ATOM 811 C CA . GLN A 1 108 ? 22.476 4.136 7.333 1.00 95.31 108 GLN A CA 1
ATOM 812 C C . GLN A 1 108 ? 23.000 4.565 5.952 1.00 95.31 108 GLN A C 1
ATOM 814 O O . GLN A 1 108 ? 22.227 5.094 5.147 1.00 95.31 108 GLN A O 1
ATOM 819 N N . PRO A 1 109 ? 24.276 4.301 5.615 1.00 94.31 109 PRO A N 1
ATOM 820 C CA . PRO A 1 109 ? 24.770 4.475 4.254 1.00 94.31 109 PRO A CA 1
ATOM 821 C C . PRO A 1 109 ? 23.969 3.638 3.250 1.00 94.31 109 PRO A C 1
ATOM 823 O O . PRO A 1 109 ? 23.546 2.517 3.550 1.00 94.31 109 PRO A O 1
ATOM 826 N N . PHE A 1 110 ? 23.788 4.154 2.035 1.00 94.00 110 PHE A N 1
ATOM 827 C CA . PHE A 1 110 ? 23.183 3.393 0.946 1.00 94.00 110 PHE A CA 1
ATOM 828 C C . PHE A 1 110 ? 24.194 2.370 0.403 1.00 94.00 110 PHE A C 1
ATOM 830 O O . PHE A 1 110 ? 25.199 2.732 -0.206 1.00 94.00 110 PHE A O 1
ATOM 837 N N . SER A 1 111 ? 23.947 1.088 0.671 1.00 94.56 111 SER A N 1
ATOM 838 C CA . SER A 1 111 ? 24.817 -0.038 0.331 1.00 94.56 111 SER A CA 1
ATOM 839 C C . SER A 1 111 ? 23.982 -1.244 -0.117 1.00 94.56 111 SER A C 1
ATOM 841 O O . SER A 1 111 ? 22.752 -1.226 -0.040 1.00 94.56 111 SER A O 1
ATOM 843 N N . VAL A 1 112 ? 24.631 -2.319 -0.575 1.00 94.62 112 VAL A N 1
ATOM 844 C CA . VAL A 1 112 ? 23.928 -3.558 -0.957 1.00 94.62 112 VAL A CA 1
ATOM 845 C C . VAL A 1 112 ? 23.256 -4.206 0.265 1.00 94.62 112 VAL A C 1
ATOM 847 O O . VAL A 1 112 ? 22.186 -4.796 0.147 1.00 94.62 112 VAL A O 1
ATOM 850 N N . GLU A 1 113 ? 23.833 -4.041 1.454 1.00 94.62 113 GLU A N 1
ATOM 851 C CA . GLU A 1 113 ? 23.347 -4.573 2.729 1.00 94.62 113 GLU A CA 1
ATOM 852 C C . GLU A 1 113 ? 22.139 -3.791 3.260 1.00 94.62 113 GLU A C 1
ATOM 854 O O . GLU A 1 113 ? 21.162 -4.407 3.688 1.00 94.62 113 GLU A O 1
ATOM 859 N N . SER A 1 114 ? 22.159 -2.453 3.210 1.00 95.31 114 SER A N 1
ATOM 860 C CA . SER A 1 114 ? 21.005 -1.637 3.620 1.00 95.31 114 SER A CA 1
ATOM 861 C C . SER A 1 114 ? 19.858 -1.730 2.608 1.00 95.31 114 SER A C 1
ATOM 863 O O . SER A 1 114 ? 18.700 -1.863 3.006 1.00 95.31 114 SER A O 1
ATOM 865 N N . LEU A 1 115 ? 20.164 -1.804 1.307 1.00 96.19 115 LEU A N 1
ATOM 866 C CA . LEU A 1 115 ? 19.179 -2.082 0.258 1.00 96.19 115 LEU A CA 1
ATOM 867 C C . LEU A 1 115 ? 18.575 -3.494 0.378 1.00 96.19 115 LEU A C 1
ATOM 869 O O . LEU A 1 115 ? 17.364 -3.674 0.223 1.00 96.19 115 LEU A O 1
ATOM 873 N N . SER A 1 116 ? 19.398 -4.491 0.719 1.00 97.12 116 SER A N 1
ATOM 874 C CA . SER A 1 116 ? 18.942 -5.839 1.070 1.00 97.12 116 SER A CA 1
ATOM 875 C C . SER A 1 116 ? 17.998 -5.803 2.271 1.00 97.12 116 SER A C 1
ATOM 877 O O . SER A 1 116 ? 16.875 -6.298 2.183 1.00 97.12 116 SER A O 1
ATOM 879 N N . ALA A 1 117 ? 18.397 -5.150 3.367 1.00 96.31 117 ALA A N 1
ATOM 880 C CA . ALA A 1 117 ? 17.589 -5.033 4.577 1.00 96.31 117 ALA A CA 1
ATOM 881 C C . ALA A 1 117 ? 16.230 -4.368 4.314 1.00 96.31 117 ALA A C 1
ATOM 883 O O . ALA A 1 117 ? 15.208 -4.904 4.750 1.00 96.31 117 ALA A O 1
ATOM 884 N N . LEU A 1 118 ? 16.197 -3.276 3.540 1.00 97.69 118 LEU A N 1
ATOM 885 C CA . LEU A 1 118 ? 14.962 -2.627 3.097 1.00 97.69 118 LEU A CA 1
ATOM 886 C C . LEU A 1 118 ? 14.018 -3.648 2.444 1.00 97.69 118 LEU A C 1
ATOM 888 O O . LEU A 1 118 ? 12.889 -3.838 2.900 1.00 97.69 118 LEU A O 1
ATOM 892 N N . LEU A 1 119 ? 14.481 -4.344 1.403 1.00 98.38 119 LEU A N 1
ATOM 893 C CA . LEU A 1 119 ? 13.663 -5.270 0.612 1.00 98.38 119 LEU A CA 1
ATOM 894 C C . LEU A 1 119 ? 13.315 -6.559 1.381 1.00 98.38 119 LEU A C 1
ATOM 896 O O . LEU A 1 119 ? 12.217 -7.101 1.223 1.00 98.38 119 LEU A O 1
ATOM 900 N N . PHE A 1 120 ? 14.198 -7.024 2.267 1.00 97.75 120 PHE A N 1
ATOM 901 C CA . PHE A 1 120 ? 13.999 -8.191 3.132 1.00 97.75 120 PHE A CA 1
ATOM 902 C C . PHE A 1 120 ? 12.937 -7.962 4.216 1.00 97.75 120 PHE A C 1
ATOM 904 O O . PHE A 1 120 ? 12.185 -8.885 4.560 1.00 97.75 120 PHE A O 1
ATOM 911 N N . HIS A 1 121 ? 12.847 -6.735 4.734 1.00 97.12 121 HIS A N 1
ATOM 912 C CA . HIS A 1 121 ? 11.892 -6.336 5.769 1.00 97.12 121 HIS A CA 1
ATOM 913 C C . HIS A 1 121 ? 10.602 -5.692 5.230 1.00 97.12 121 HIS A C 1
ATOM 915 O O . HIS A 1 121 ? 9.712 -5.418 6.030 1.00 97.12 121 HIS A O 1
ATOM 921 N N . SER A 1 122 ? 10.448 -5.540 3.907 1.00 97.81 122 SER A N 1
ATOM 922 C CA . SER A 1 122 ? 9.238 -4.981 3.271 1.00 97.81 122 SER A CA 1
ATOM 923 C C . SER A 1 122 ? 8.537 -5.920 2.275 1.00 97.81 122 SER A C 1
ATOM 925 O O . SER A 1 122 ? 7.335 -6.158 2.403 1.00 97.81 122 SER A O 1
ATOM 927 N N . LEU A 1 123 ? 9.270 -6.486 1.304 1.00 98.25 123 LEU A N 1
ATOM 928 C CA . LEU A 1 123 ? 8.696 -7.128 0.104 1.00 98.25 123 LEU A CA 1
ATOM 929 C C . LEU A 1 123 ? 9.125 -8.594 -0.114 1.00 98.25 123 LEU A C 1
ATOM 931 O O . LEU A 1 123 ? 8.498 -9.317 -0.889 1.00 98.25 123 LEU A O 1
ATOM 935 N N . ALA A 1 124 ? 10.189 -9.058 0.545 1.00 97.94 124 ALA A N 1
ATOM 936 C CA . ALA A 1 124 ? 10.698 -10.427 0.415 1.00 97.94 124 ALA A CA 1
ATOM 937 C C . ALA A 1 124 ? 9.739 -11.508 0.943 1.00 97.94 124 ALA A C 1
ATOM 939 O O . ALA A 1 124 ? 8.801 -11.243 1.701 1.00 97.94 124 ALA A O 1
ATOM 940 N N . LEU A 1 125 ? 10.041 -12.771 0.622 1.00 97.50 125 LEU A N 1
ATOM 941 C CA . LEU A 1 125 ? 9.371 -13.918 1.237 1.00 97.50 125 LEU A CA 1
ATOM 942 C C . LEU A 1 125 ? 9.629 -13.960 2.752 1.00 97.50 125 LEU A C 1
ATOM 944 O O . LEU A 1 125 ? 10.774 -13.882 3.200 1.00 97.50 125 LEU A O 1
ATOM 948 N N . SER A 1 126 ? 8.562 -14.097 3.540 1.00 95.69 126 SER A N 1
ATOM 949 C CA . SER A 1 126 ? 8.567 -14.161 5.008 1.00 95.69 126 SER A CA 1
ATOM 950 C C . SER A 1 126 ? 8.440 -15.590 5.550 1.00 95.69 126 SER A C 1
ATOM 952 O O . SER A 1 126 ? 8.901 -15.866 6.658 1.00 95.69 126 SER A O 1
ATOM 954 N N . ALA A 1 127 ? 7.831 -16.501 4.783 1.00 95.06 127 ALA A N 1
ATOM 955 C CA . ALA A 1 127 ? 7.806 -17.946 5.017 1.00 95.06 127 ALA A CA 1
ATOM 956 C C . ALA A 1 127 ? 7.321 -18.704 3.769 1.00 95.06 127 ALA A C 1
ATOM 958 O O . ALA A 1 127 ? 6.731 -18.121 2.861 1.00 95.06 127 ALA A O 1
ATOM 959 N N . TRP A 1 128 ? 7.481 -20.025 3.792 1.00 95.19 128 TRP A N 1
ATOM 960 C CA . TRP A 1 128 ? 6.711 -20.956 2.967 1.00 95.19 128 TRP A CA 1
ATOM 961 C C . TRP A 1 128 ? 5.698 -21.699 3.847 1.00 95.19 128 TRP A C 1
ATOM 963 O O . TRP A 1 128 ? 5.957 -21.951 5.025 1.00 95.19 128 TRP A O 1
ATOM 973 N N . LYS A 1 129 ? 4.538 -22.039 3.284 1.00 93.12 129 LYS A N 1
ATOM 974 C CA . LYS A 1 129 ? 3.543 -22.944 3.873 1.00 93.12 129 LYS A CA 1
ATOM 975 C C . LYS A 1 129 ? 3.343 -24.141 2.949 1.00 93.12 129 LYS A C 1
ATOM 977 O O . LYS A 1 129 ? 3.340 -23.976 1.732 1.00 93.12 129 LYS A O 1
ATOM 982 N N . SER A 1 130 ? 3.108 -25.309 3.538 1.00 93.31 130 SER A N 1
ATOM 983 C CA . SER A 1 130 ? 2.777 -26.540 2.817 1.00 93.31 130 SER A CA 1
ATOM 984 C C . SER A 1 130 ? 1.585 -27.230 3.476 1.00 93.31 130 SER A C 1
ATOM 986 O O . SER A 1 130 ? 1.497 -27.275 4.703 1.00 93.31 130 SER A O 1
ATOM 988 N N . ALA A 1 131 ? 0.672 -27.768 2.669 1.00 90.00 131 ALA A N 1
ATOM 989 C CA . ALA A 1 131 ? -0.466 -28.566 3.114 1.00 90.00 131 ALA A CA 1
ATOM 990 C C . ALA A 1 131 ? -0.774 -29.644 2.065 1.00 90.00 131 ALA A C 1
ATOM 992 O O . ALA A 1 131 ? -1.098 -29.337 0.916 1.00 90.00 131 ALA A O 1
ATOM 993 N N . GLY A 1 132 ? -0.645 -30.917 2.448 1.00 91.25 132 GLY A N 1
ATOM 994 C CA . GLY A 1 132 ? -0.663 -32.021 1.486 1.00 91.25 132 GLY A CA 1
ATOM 995 C C . GLY A 1 132 ? 0.459 -31.864 0.453 1.00 91.25 132 GLY A C 1
ATOM 996 O O . GLY A 1 132 ? 1.609 -31.643 0.821 1.00 91.25 132 GLY A O 1
ATOM 997 N N . ALA A 1 133 ? 0.115 -31.946 -0.834 1.00 89.06 133 ALA A N 1
ATOM 998 C CA . ALA A 1 133 ? 1.052 -31.724 -1.940 1.00 89.06 133 ALA A CA 1
ATOM 999 C C . ALA A 1 133 ? 1.243 -30.236 -2.317 1.00 89.06 133 ALA A C 1
ATOM 1001 O O . ALA A 1 133 ? 2.132 -29.916 -3.104 1.00 89.06 133 ALA A O 1
ATOM 1002 N N . SER A 1 134 ? 0.427 -29.323 -1.781 1.00 86.75 134 SER A N 1
ATOM 1003 C CA . SER A 1 134 ? 0.459 -27.900 -2.141 1.00 86.75 134 SER A CA 1
ATOM 1004 C C . SER A 1 134 ? 1.450 -27.130 -1.272 1.00 86.75 134 SER A C 1
ATOM 1006 O O . SER A 1 134 ? 1.383 -27.210 -0.048 1.00 86.75 134 SER A O 1
ATOM 1008 N N . THR A 1 135 ? 2.323 -26.333 -1.894 1.00 92.31 135 THR A N 1
ATOM 1009 C CA . THR A 1 135 ? 3.275 -25.435 -1.215 1.00 92.31 135 THR A CA 1
ATOM 1010 C C . THR A 1 135 ? 3.177 -24.031 -1.804 1.00 92.31 135 THR A C 1
ATOM 1012 O O . THR A 1 135 ? 3.158 -23.881 -3.022 1.00 92.31 135 THR A O 1
ATOM 1015 N N . TRP A 1 136 ? 3.123 -23.004 -0.953 1.00 94.00 136 TRP A N 1
ATOM 1016 C CA . TRP A 1 136 ? 3.007 -21.602 -1.361 1.00 94.00 136 TRP A CA 1
ATOM 1017 C C . TRP A 1 136 ? 3.845 -20.672 -0.478 1.00 94.00 136 TRP A C 1
ATOM 1019 O O . TRP A 1 136 ? 4.046 -20.915 0.714 1.00 94.00 136 TRP A O 1
ATOM 1029 N N . SER A 1 137 ? 4.353 -19.597 -1.075 1.00 95.19 137 SER A N 1
ATOM 1030 C CA . SER A 1 137 ? 5.138 -18.566 -0.394 1.00 95.19 137 SER A CA 1
ATOM 1031 C C . SER A 1 137 ? 4.247 -17.489 0.215 1.00 95.19 13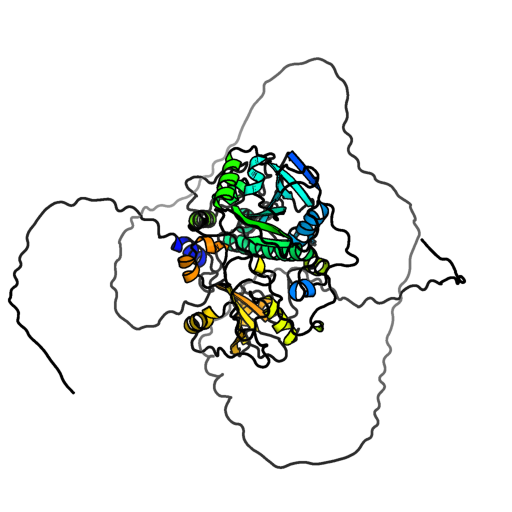7 SER A C 1
ATOM 1033 O O . SER A 1 137 ? 3.251 -17.105 -0.393 1.00 95.19 137 SER A O 1
ATOM 1035 N N . LEU A 1 138 ? 4.653 -16.929 1.350 1.00 96.25 138 LEU A N 1
ATOM 1036 C CA . LEU A 1 138 ? 4.086 -15.709 1.928 1.00 96.25 138 LEU A CA 1
ATOM 1037 C C . LEU A 1 138 ? 5.130 -14.588 1.807 1.00 96.25 138 LEU A C 1
ATOM 1039 O O . LEU A 1 138 ? 6.285 -14.825 2.162 1.00 96.25 138 LEU A O 1
ATOM 1043 N N . ARG A 1 139 ? 4.759 -13.379 1.363 1.00 96.81 139 ARG A N 1
ATOM 1044 C CA . ARG A 1 139 ? 5.621 -12.174 1.453 1.00 96.81 139 ARG A CA 1
ATOM 1045 C C . ARG A 1 139 ? 5.534 -11.519 2.849 1.00 96.81 139 ARG A C 1
ATOM 1047 O O . ARG A 1 139 ? 4.823 -12.017 3.731 1.00 96.81 139 ARG A O 1
ATOM 1054 N N . VAL A 1 140 ? 6.323 -10.474 3.113 1.00 96.44 140 VAL A N 1
ATOM 1055 C CA . VAL A 1 140 ? 6.237 -9.689 4.363 1.00 96.44 140 VAL A CA 1
ATOM 1056 C C . VAL A 1 140 ? 4.948 -8.868 4.388 1.00 96.44 140 VAL A C 1
ATOM 1058 O O . VAL A 1 140 ? 4.155 -9.023 5.325 1.00 96.44 140 VAL A O 1
ATOM 1061 N N . ASN A 1 141 ? 4.672 -8.092 3.337 1.00 94.31 141 ASN A N 1
ATOM 1062 C CA . ASN A 1 141 ? 3.348 -7.521 3.111 1.00 94.31 141 ASN A CA 1
ATOM 1063 C C . ASN A 1 141 ? 2.290 -8.642 2.942 1.00 94.31 141 ASN A C 1
ATOM 1065 O O . ASN A 1 141 ? 2.585 -9.711 2.392 1.00 94.31 141 ASN A O 1
ATOM 1069 N N . PRO A 1 142 ? 1.064 -8.478 3.479 1.00 95.50 142 PRO A N 1
ATOM 1070 C CA . PRO A 1 142 ? -0.054 -9.355 3.133 1.00 95.50 142 PRO A CA 1
ATOM 1071 C C . PRO A 1 142 ? -0.439 -9.181 1.659 1.00 95.50 142 PRO A C 1
ATOM 1073 O O . PRO A 1 142 ? -0.018 -8.230 1.010 1.00 95.50 142 PRO A O 1
ATOM 1076 N N . SER A 1 143 ? -1.243 -10.112 1.148 1.00 96.62 143 SER A N 1
ATOM 1077 C CA . SER A 1 143 ? -1.809 -10.012 -0.192 1.00 96.62 143 SER A CA 1
ATOM 1078 C C . SER A 1 143 ? -3.193 -10.640 -0.257 1.00 96.62 143 SER A C 1
ATOM 1080 O O . SER A 1 143 ? -3.433 -11.690 0.360 1.00 96.62 143 SER A O 1
ATOM 1082 N N . SER A 1 144 ? -4.083 -10.016 -1.024 1.00 93.25 144 SER A N 1
ATOM 1083 C CA . SER A 1 144 ? -5.372 -10.564 -1.422 1.00 93.25 144 SER A CA 1
ATOM 1084 C C . SER A 1 144 ? -5.225 -11.995 -1.941 1.00 93.25 144 SER A C 1
ATOM 1086 O O . SER A 1 144 ? -4.455 -12.317 -2.843 1.00 93.25 144 SER A O 1
ATOM 1088 N N . GLY A 1 145 ? -5.906 -12.926 -1.271 1.00 93.38 145 GLY A N 1
ATOM 1089 C CA . GLY A 1 145 ? -5.867 -14.344 -1.619 1.00 93.38 145 GLY A CA 1
ATOM 1090 C C . GLY A 1 145 ? -4.489 -15.021 -1.613 1.00 93.38 145 GLY A C 1
ATOM 1091 O O . GLY A 1 145 ? -4.446 -16.194 -1.982 1.00 93.38 145 GLY A O 1
ATOM 1092 N N . ASN A 1 146 ? -3.424 -14.330 -1.183 1.00 95.62 146 ASN A N 1
ATOM 1093 C CA . ASN A 1 146 ? -2.016 -14.697 -1.346 1.00 95.62 146 ASN A CA 1
ATOM 1094 C C . ASN A 1 146 ? -1.583 -14.866 -2.824 1.00 95.62 146 ASN A C 1
ATOM 1096 O O . ASN A 1 146 ? -0.921 -15.847 -3.172 1.00 95.62 146 ASN A O 1
ATOM 1100 N N . LEU A 1 147 ? -1.980 -13.936 -3.698 1.00 96.62 147 LEU A N 1
ATOM 1101 C CA . LEU A 1 147 ? -1.688 -13.984 -5.142 1.00 96.62 147 LEU A CA 1
ATOM 1102 C C . LEU A 1 147 ? -0.527 -13.068 -5.554 1.00 96.62 147 LEU A C 1
ATOM 1104 O O . LEU A 1 147 ? 0.141 -13.353 -6.545 1.00 96.62 147 LEU A O 1
ATOM 1108 N N . HIS A 1 148 ? -0.242 -12.033 -4.760 1.00 96.81 148 HIS A N 1
ATOM 1109 C CA . HIS A 1 148 ? 0.862 -11.085 -4.921 1.00 96.81 148 HIS A CA 1
ATOM 1110 C C . HIS A 1 148 ? 0.897 -10.409 -6.312 1.00 96.81 148 HIS A C 1
ATOM 1112 O O . HIS A 1 148 ? 1.815 -10.669 -7.093 1.00 96.81 148 HIS A O 1
ATOM 1118 N N . PRO A 1 149 ? -0.080 -9.538 -6.645 1.00 97.62 149 PRO A N 1
ATOM 1119 C CA . PRO A 1 149 ? -0.093 -8.774 -7.896 1.00 97.62 149 PRO A CA 1
ATOM 1120 C C . PRO A 1 149 ? 1.107 -7.832 -8.028 1.00 97.62 149 PRO A C 1
ATOM 1122 O O . PRO A 1 149 ? 1.621 -7.684 -9.133 1.00 97.62 149 PRO A O 1
ATOM 1125 N N . THR A 1 150 ? 1.545 -7.234 -6.917 1.00 97.88 150 THR A N 1
ATOM 1126 C CA . THR A 1 150 ? 2.572 -6.188 -6.869 1.00 97.88 150 THR A CA 1
ATOM 1127 C C . THR A 1 150 ? 3.987 -6.748 -7.037 1.00 97.88 150 THR A C 1
ATOM 1129 O O . THR A 1 150 ? 4.451 -7.542 -6.214 1.00 97.88 150 THR A O 1
ATOM 1132 N N . GLU A 1 151 ? 4.696 -6.276 -8.057 1.00 98.06 151 GLU A N 1
ATOM 1133 C CA . GLU A 1 151 ? 6.152 -6.378 -8.209 1.00 98.06 151 GLU A CA 1
ATOM 1134 C C . GLU A 1 151 ? 6.799 -5.000 -7.988 1.00 98.06 151 GLU A C 1
ATOM 1136 O O . GLU A 1 151 ? 6.122 -3.970 -8.039 1.00 98.06 151 GLU A O 1
ATOM 1141 N N . ALA A 1 152 ? 8.110 -4.981 -7.734 1.00 98.31 152 ALA A N 1
ATOM 1142 C CA . ALA A 1 152 ? 8.856 -3.761 -7.438 1.00 98.31 152 ALA A CA 1
ATOM 1143 C C . ALA A 1 152 ? 10.065 -3.587 -8.361 1.00 98.31 152 ALA A C 1
ATOM 1145 O O . ALA A 1 152 ? 10.780 -4.547 -8.667 1.00 98.31 152 ALA A O 1
ATOM 1146 N N . HIS A 1 153 ? 10.311 -2.341 -8.751 1.00 98.25 153 HIS A N 1
ATOM 1147 C CA . HIS A 1 153 ? 11.423 -1.926 -9.601 1.00 98.25 153 HIS A CA 1
ATOM 1148 C C . HIS A 1 153 ? 12.192 -0.810 -8.905 1.00 98.25 153 HIS A C 1
ATOM 1150 O O . HIS A 1 153 ? 11.608 -0.011 -8.179 1.00 98.25 153 HIS A O 1
ATOM 1156 N N . LEU A 1 154 ? 13.508 -0.773 -9.083 1.00 97.88 154 LEU A N 1
ATOM 1157 C CA . LEU A 1 154 ? 14.377 0.190 -8.417 1.00 97.88 154 LEU A CA 1
ATOM 1158 C C . LEU A 1 154 ? 15.260 0.901 -9.434 1.00 97.88 154 LEU A C 1
ATOM 1160 O O . LEU A 1 154 ? 15.951 0.244 -10.219 1.00 97.88 154 LEU A O 1
ATOM 1164 N N . LEU A 1 155 ? 15.251 2.231 -9.359 1.00 97.75 155 LEU A N 1
ATOM 1165 C CA . LEU A 1 155 ? 16.167 3.138 -10.038 1.00 97.75 155 LEU A CA 1
ATOM 1166 C C . LEU A 1 155 ? 17.146 3.694 -9.001 1.00 97.75 155 LEU A C 1
ATOM 1168 O O . LEU A 1 155 ? 16.750 4.416 -8.087 1.00 97.75 155 LEU A O 1
ATOM 1172 N N . PHE A 1 156 ? 18.417 3.320 -9.120 1.00 96.38 156 PHE A N 1
ATOM 1173 C CA . PHE A 1 156 ? 19.453 3.655 -8.143 1.00 96.38 156 PHE A CA 1
ATOM 1174 C C . PHE A 1 156 ? 20.845 3.694 -8.782 1.00 96.38 156 PHE A C 1
ATOM 1176 O O . PHE A 1 156 ? 21.043 3.236 -9.910 1.00 96.38 156 PHE A O 1
ATOM 1183 N N . GLU A 1 157 ? 21.804 4.240 -8.041 1.00 93.50 157 GLU A N 1
ATOM 1184 C CA . GLU A 1 157 ? 23.233 4.220 -8.359 1.00 93.50 157 GLU A CA 1
ATOM 1185 C C . GLU A 1 157 ? 23.862 3.010 -7.630 1.00 93.50 157 GLU A C 1
ATOM 1187 O O . GLU A 1 157 ? 23.843 2.988 -6.394 1.00 93.50 157 GLU A O 1
ATOM 1192 N N . PRO A 1 158 ? 24.344 1.948 -8.312 1.00 91.25 158 PRO A N 1
ATOM 1193 C CA . PRO A 1 158 ? 24.892 0.782 -7.626 1.00 91.25 158 PRO A CA 1
ATOM 1194 C C . PRO A 1 158 ? 26.139 1.152 -6.811 1.00 91.25 158 PRO A C 1
ATOM 1196 O O . PRO A 1 158 ? 27.069 1.724 -7.377 1.00 91.25 158 PRO A O 1
ATOM 1199 N N . PRO A 1 159 ? 26.245 0.762 -5.525 1.00 84.94 159 PRO A N 1
ATOM 1200 C CA . PRO A 1 159 ? 27.398 1.115 -4.684 1.00 84.94 159 PRO A CA 1
ATOM 1201 C C . PRO A 1 159 ? 28.766 0.639 -5.209 1.00 84.94 159 PRO A C 1
ATOM 1203 O O . PRO A 1 159 ? 29.799 1.154 -4.792 1.00 84.94 159 PRO A O 1
ATOM 1206 N N . LEU A 1 160 ? 28.776 -0.348 -6.113 1.00 80.50 160 LEU A N 1
ATOM 1207 C CA . LEU A 1 160 ? 29.974 -0.880 -6.775 1.00 80.50 160 LEU A CA 1
ATOM 1208 C C . LEU A 1 160 ? 30.255 -0.240 -8.151 1.00 80.50 160 LEU A C 1
ATOM 1210 O O . LEU A 1 160 ? 31.314 -0.481 -8.721 1.00 80.50 160 LEU A O 1
ATOM 1214 N N . GLU A 1 161 ? 29.335 0.577 -8.675 1.00 85.38 161 GLU A N 1
ATOM 1215 C CA . GLU A 1 161 ? 29.468 1.304 -9.946 1.00 85.38 161 GLU A CA 1
ATOM 1216 C C . GLU A 1 161 ? 29.021 2.784 -9.806 1.00 85.38 161 GLU A C 1
ATOM 1218 O O . GLU A 1 161 ? 28.032 3.189 -10.428 1.00 85.38 161 GLU A O 1
ATOM 1223 N N . PRO A 1 162 ? 29.712 3.617 -8.994 1.00 81.00 162 PRO A N 1
ATOM 1224 C CA . PRO A 1 162 ? 29.322 5.014 -8.778 1.00 81.00 162 PRO A CA 1
ATOM 1225 C C . PRO A 1 162 ? 29.238 5.836 -10.072 1.00 81.00 162 PRO A C 1
ATOM 1227 O O . PRO A 1 162 ? 29.994 5.629 -11.022 1.00 81.00 162 PRO A O 1
ATOM 1230 N N . GLY A 1 163 ? 28.314 6.795 -10.106 1.00 83.44 163 GLY A N 1
ATOM 1231 C CA . GLY A 1 163 ? 28.005 7.630 -11.270 1.00 83.44 163 GLY A CA 1
ATOM 1232 C C . GLY A 1 163 ? 27.154 6.958 -12.360 1.00 83.44 163 GLY A C 1
ATOM 1233 O O . GLY A 1 163 ? 26.687 7.651 -13.266 1.00 83.44 163 GLY A O 1
ATOM 1234 N N . ARG A 1 164 ? 26.904 5.641 -12.290 1.00 90.50 164 ARG A N 1
ATOM 1235 C CA . ARG A 1 164 ? 26.023 4.918 -13.221 1.00 90.50 164 ARG A CA 1
ATOM 1236 C C . ARG A 1 164 ? 24.656 4.680 -12.584 1.00 90.50 164 ARG A C 1
ATOM 1238 O O . ARG A 1 164 ? 24.564 3.999 -11.574 1.00 90.50 164 ARG A O 1
ATOM 1245 N N . LEU A 1 165 ? 23.575 5.143 -13.214 1.00 94.06 165 LEU A N 1
ATOM 1246 C CA . LEU A 1 165 ? 22.227 4.708 -12.833 1.00 94.06 165 LEU A CA 1
ATOM 1247 C C . LEU A 1 165 ? 21.848 3.389 -13.510 1.00 94.06 165 LEU A C 1
ATOM 1249 O O . LEU A 1 165 ? 22.185 3.148 -14.671 1.00 94.06 165 LEU A O 1
ATOM 1253 N N . VAL A 1 166 ? 21.083 2.561 -12.798 1.00 95.19 166 VAL A N 1
ATOM 1254 C CA . VAL A 1 166 ? 20.436 1.361 -13.345 1.00 95.19 166 VAL A CA 1
ATOM 1255 C C . VAL A 1 166 ? 18.960 1.320 -12.968 1.00 95.19 166 VAL A C 1
ATOM 1257 O O . VAL A 1 166 ? 18.588 1.700 -11.861 1.00 95.19 166 VAL A O 1
ATOM 1260 N N . VAL A 1 167 ? 18.132 0.804 -13.878 1.00 95.94 167 VAL A N 1
ATOM 1261 C CA . VAL A 1 167 ? 16.775 0.332 -13.578 1.00 95.94 167 VAL A CA 1
ATOM 1262 C C . VAL A 1 167 ? 16.833 -1.182 -13.421 1.00 95.94 167 VAL A C 1
ATOM 1264 O O . VAL A 1 167 ? 17.351 -1.889 -14.291 1.00 95.94 167 VAL A O 1
ATOM 1267 N N . SER A 1 168 ? 16.285 -1.694 -12.324 1.00 96.75 168 SER A N 1
ATOM 1268 C CA . SER A 1 168 ? 16.262 -3.123 -12.005 1.00 96.75 168 SER A CA 1
ATOM 1269 C C . SER A 1 168 ? 14.889 -3.591 -11.530 1.00 96.75 168 SER A C 1
ATOM 1271 O O . SER A 1 168 ? 14.130 -2.811 -10.964 1.00 96.75 168 SER A O 1
ATOM 1273 N N . HIS A 1 169 ? 14.591 -4.873 -11.729 1.00 97.62 169 HIS A N 1
ATOM 1274 C CA . HIS A 1 169 ? 13.421 -5.553 -11.173 1.00 97.62 169 HIS A CA 1
ATOM 1275 C C . HIS A 1 169 ? 13.834 -6.371 -9.942 1.00 97.62 169 HIS A C 1
ATOM 1277 O O . HIS A 1 169 ? 14.812 -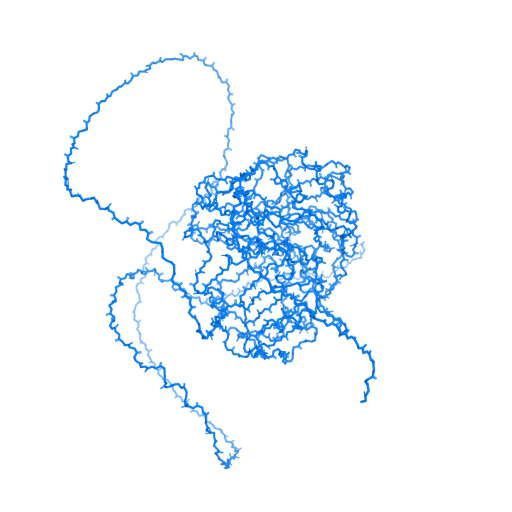7.117 -9.999 1.00 97.62 169 HIS A O 1
ATOM 1283 N N . TYR A 1 170 ? 13.094 -6.273 -8.839 1.00 98.38 170 TYR A N 1
ATOM 1284 C CA . TYR A 1 170 ? 13.345 -7.082 -7.649 1.00 98.38 170 TYR A CA 1
ATOM 1285 C C . TYR A 1 170 ? 12.677 -8.458 -7.761 1.00 98.38 170 TYR A C 1
ATOM 1287 O O . TYR A 1 170 ? 11.455 -8.554 -7.812 1.00 98.38 170 TYR A O 1
ATOM 1295 N N . ALA A 1 171 ? 13.469 -9.535 -7.734 1.00 97.69 171 ALA A N 1
ATOM 1296 C CA . ALA A 1 171 ? 12.977 -10.911 -7.759 1.00 97.69 171 ALA A CA 1
ATOM 1297 C C . ALA A 1 171 ? 12.878 -11.484 -6.323 1.00 97.69 171 ALA A C 1
ATOM 1299 O O . ALA A 1 171 ? 13.869 -11.998 -5.791 1.00 97.69 171 ALA A O 1
ATOM 1300 N N . PRO A 1 172 ? 11.698 -11.462 -5.665 1.00 97.25 172 PRO A N 1
ATOM 1301 C CA . PRO A 1 172 ? 11.577 -11.780 -4.237 1.00 97.25 172 PRO A CA 1
ATOM 1302 C C . PRO A 1 172 ? 11.787 -13.260 -3.899 1.00 97.25 172 PRO A C 1
ATOM 1304 O O . PRO A 1 172 ? 12.041 -13.577 -2.739 1.00 97.25 172 PRO A O 1
ATOM 1307 N N . ARG A 1 173 ? 11.677 -14.166 -4.882 1.00 96.06 173 ARG A N 1
ATOM 1308 C CA . ARG A 1 173 ? 11.921 -15.610 -4.714 1.00 96.06 173 ARG A CA 1
ATOM 1309 C C . ARG A 1 173 ? 13.370 -15.908 -4.345 1.00 96.06 173 ARG A C 1
ATOM 1311 O O . ARG A 1 173 ? 13.622 -16.720 -3.461 1.00 96.06 173 ARG A O 1
ATOM 1318 N N . ASP A 1 174 ? 14.280 -15.270 -5.071 1.00 95.75 174 ASP A N 1
ATOM 1319 C CA . ASP A 1 174 ? 15.714 -15.558 -5.070 1.00 95.75 174 ASP A CA 1
ATOM 1320 C C . ASP A 1 174 ? 16.515 -14.427 -4.385 1.00 95.75 174 ASP A C 1
ATOM 1322 O O . ASP A 1 174 ? 17.734 -14.507 -4.293 1.00 95.75 174 ASP A O 1
ATOM 1326 N N . HIS A 1 175 ? 15.807 -13.396 -3.895 1.00 97.62 175 HIS A N 1
ATOM 1327 C CA . HIS A 1 175 ? 16.303 -12.209 -3.189 1.00 97.62 175 HIS A CA 1
ATOM 1328 C C . HIS A 1 175 ? 17.475 -11.532 -3.920 1.00 97.62 175 HIS A C 1
ATOM 1330 O O . HIS A 1 175 ? 18.611 -11.487 -3.457 1.00 97.62 175 HIS A O 1
ATOM 1336 N N . LEU A 1 176 ? 17.180 -11.022 -5.116 1.00 97.19 176 LEU A N 1
ATOM 1337 C CA . LEU A 1 176 ? 18.147 -10.351 -5.984 1.00 97.19 176 LEU A CA 1
ATOM 1338 C C . LEU A 1 176 ? 17.481 -9.265 -6.834 1.00 97.19 176 LEU A C 1
ATOM 1340 O O . LEU A 1 176 ? 16.255 -9.242 -6.973 1.00 97.19 176 LEU A O 1
ATOM 1344 N N . LEU A 1 177 ? 18.295 -8.398 -7.432 1.00 97.50 177 LEU A N 1
ATOM 1345 C CA . LEU A 1 177 ? 17.874 -7.433 -8.446 1.00 97.50 177 LEU A CA 1
ATOM 1346 C C . LEU A 1 177 ? 18.310 -7.912 -9.838 1.00 97.50 177 LEU A C 1
ATOM 134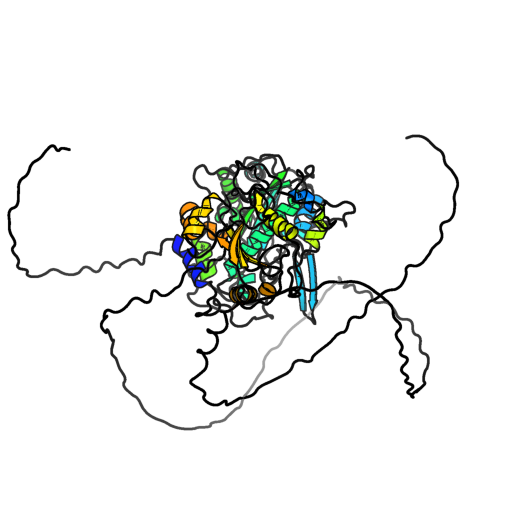8 O O . LEU A 1 177 ? 19.475 -8.245 -10.058 1.00 97.50 177 LEU A O 1
ATOM 1352 N N . GLU A 1 178 ? 17.375 -7.930 -10.785 1.00 96.56 178 GLU A N 1
ATOM 1353 C CA . GLU A 1 178 ? 17.614 -8.189 -12.205 1.00 96.56 178 GLU A CA 1
ATOM 1354 C C . GLU A 1 178 ? 17.790 -6.847 -12.920 1.00 96.56 178 GLU A C 1
ATOM 1356 O O . GLU A 1 178 ? 16.819 -6.107 -13.083 1.00 96.56 178 GLU A O 1
ATOM 1361 N N . VAL A 1 179 ? 19.008 -6.501 -13.349 1.00 95.62 179 VAL A N 1
ATOM 1362 C CA . VAL A 1 179 ? 19.253 -5.236 -14.062 1.00 95.62 179 VAL A CA 1
ATOM 1363 C C . VAL A 1 179 ? 18.579 -5.289 -15.436 1.00 95.62 179 VAL A C 1
ATOM 1365 O O . VAL A 1 179 ? 18.832 -6.197 -16.234 1.00 95.62 179 VAL A O 1
ATOM 1368 N N . ARG A 1 180 ? 17.696 -4.317 -15.689 1.00 94.88 180 ARG A N 1
ATOM 1369 C CA . ARG A 1 180 ? 16.825 -4.231 -16.869 1.00 94.88 180 ARG A CA 1
ATOM 1370 C C . ARG A 1 180 ? 17.326 -3.218 -17.889 1.00 94.88 180 ARG A C 1
ATOM 1372 O O . ARG A 1 180 ? 17.291 -3.506 -19.081 1.00 94.88 180 ARG A O 1
ATOM 1379 N N . SER A 1 181 ? 17.780 -2.055 -17.426 1.00 94.25 181 SER A N 1
ATOM 1380 C CA . SER A 1 181 ? 18.323 -0.985 -18.268 1.00 94.25 181 SER A CA 1
ATOM 1381 C C . SER A 1 181 ? 19.254 -0.058 -17.472 1.00 94.25 181 SER A C 1
ATOM 1383 O O . SER A 1 181 ? 19.379 -0.195 -16.254 1.00 94.25 181 SER A O 1
ATOM 1385 N N . ALA A 1 182 ? 19.908 0.886 -18.148 1.00 93.12 182 ALA A N 1
ATOM 1386 C CA . ALA A 1 182 ? 20.768 1.908 -17.553 1.00 93.12 182 ALA A CA 1
ATOM 1387 C C . ALA A 1 182 ? 20.489 3.272 -18.218 1.00 93.12 182 ALA A C 1
ATOM 1389 O O . ALA A 1 182 ? 20.766 3.416 -19.411 1.00 93.12 182 ALA A O 1
ATOM 1390 N N . PRO A 1 183 ? 19.924 4.260 -17.495 1.00 91.19 183 PRO A N 1
ATOM 1391 C CA . PRO A 1 183 ? 19.689 5.599 -18.035 1.00 91.19 183 PRO A CA 1
ATOM 1392 C C . PRO A 1 183 ? 20.982 6.338 -18.430 1.00 91.19 183 PRO A C 1
ATOM 1394 O O . PRO A 1 183 ? 22.058 6.017 -17.918 1.00 91.19 183 PRO A O 1
ATOM 1397 N N . PRO A 1 184 ? 20.905 7.370 -19.294 1.00 84.38 184 PRO A N 1
ATOM 1398 C CA . PRO A 1 184 ? 22.066 8.184 -19.648 1.00 84.38 184 PRO A CA 1
ATOM 1399 C C . PRO A 1 184 ? 22.632 8.925 -18.428 1.00 84.38 184 PRO A C 1
ATOM 1401 O O . PRO A 1 184 ? 21.873 9.451 -17.616 1.00 84.38 184 PRO A O 1
ATOM 1404 N N . VAL A 1 185 ? 23.962 9.047 -18.343 1.00 79.44 185 VAL A N 1
ATOM 1405 C CA . VAL A 1 185 ? 24.680 9.653 -17.196 1.00 79.44 185 VAL A CA 1
ATOM 1406 C C . VAL A 1 185 ? 24.136 11.042 -16.815 1.00 79.44 185 VAL A C 1
ATOM 1408 O O . VAL A 1 185 ? 23.975 11.348 -15.636 1.00 79.44 185 VAL A O 1
ATOM 1411 N N . GLY A 1 186 ? 23.781 11.867 -17.806 1.00 82.56 186 GLY A N 1
ATOM 1412 C CA . GLY A 1 186 ? 23.244 13.217 -17.588 1.00 82.56 186 GLY A CA 1
ATOM 1413 C C . GLY A 1 186 ? 21.851 13.282 -16.943 1.00 82.56 186 GLY A C 1
ATOM 1414 O O . GLY A 1 186 ? 21.467 14.344 -16.469 1.00 82.56 186 GLY A O 1
ATOM 1415 N N . ALA A 1 187 ? 21.099 12.179 -16.882 1.00 86.56 187 ALA A N 1
ATOM 1416 C CA . ALA A 1 187 ? 19.760 12.156 -16.285 1.00 86.56 187 ALA A CA 1
ATOM 1417 C C . ALA A 1 187 ? 19.779 12.110 -14.741 1.00 86.56 187 ALA A C 1
ATOM 1419 O O . ALA A 1 187 ? 18.742 12.273 -14.096 1.00 86.56 187 ALA A O 1
ATOM 1420 N N . ARG A 1 188 ? 20.950 11.880 -14.128 1.00 90.94 188 ARG A N 1
ATOM 1421 C CA . ARG A 1 188 ? 21.080 11.545 -12.702 1.00 90.94 188 ARG A CA 1
ATOM 1422 C C . ARG A 1 188 ? 20.581 12.628 -11.746 1.00 90.94 188 ARG A C 1
ATOM 1424 O O . ARG A 1 188 ? 19.992 12.282 -10.729 1.00 90.94 188 ARG A O 1
ATOM 1431 N N . SER A 1 189 ? 20.772 13.908 -12.059 1.00 90.19 189 SER A N 1
ATOM 1432 C CA . SER A 1 189 ? 20.308 15.022 -11.217 1.00 90.19 189 SER A CA 1
ATOM 1433 C C . SER A 1 189 ? 18.784 15.168 -11.184 1.00 90.19 189 SER A C 1
ATOM 1435 O O . SER A 1 189 ? 18.239 15.496 -10.138 1.00 90.19 189 SER A O 1
ATOM 1437 N N . ALA A 1 190 ? 18.100 14.896 -12.300 1.00 92.81 190 ALA A N 1
ATOM 1438 C CA . ALA A 1 190 ? 16.641 14.967 -12.396 1.00 92.81 190 ALA A CA 1
ATOM 1439 C C . ALA A 1 190 ? 15.941 13.723 -11.818 1.00 92.81 190 ALA A C 1
ATOM 1441 O O . ALA A 1 190 ? 14.815 13.810 -11.342 1.00 92.81 190 ALA A O 1
ATOM 1442 N N . LEU A 1 191 ? 16.602 12.562 -11.871 1.00 94.50 191 LEU A N 1
ATOM 1443 C CA . LEU A 1 191 ? 16.055 11.282 -11.408 1.00 94.50 191 LEU A CA 1
ATOM 1444 C C . LEU A 1 191 ? 16.357 10.981 -9.932 1.00 94.50 191 LEU A C 1
ATOM 1446 O O . LEU A 1 191 ? 15.544 10.352 -9.263 1.00 94.50 191 LEU A O 1
ATOM 1450 N N . LEU A 1 192 ? 17.524 11.405 -9.436 1.00 94.38 192 LEU A N 1
ATOM 1451 C CA . LEU A 1 192 ? 17.949 11.292 -8.038 1.00 94.38 192 LEU A CA 1
ATOM 1452 C C . LEU A 1 192 ? 18.552 12.633 -7.580 1.00 94.38 192 LEU A C 1
ATOM 1454 O O . LEU A 1 192 ? 19.783 12.762 -7.485 1.00 94.38 192 LEU A O 1
ATOM 1458 N N . PRO A 1 193 ? 17.705 13.649 -7.326 1.00 92.50 193 PRO A N 1
ATOM 1459 C CA . PRO A 1 193 ? 18.151 14.909 -6.748 1.00 92.50 193 PRO A CA 1
ATOM 1460 C C . PRO A 1 193 ? 18.707 14.667 -5.333 1.00 92.50 193 PRO A C 1
ATOM 1462 O O . PRO A 1 193 ? 18.068 13.978 -4.533 1.00 92.50 193 PRO A O 1
ATOM 1465 N N . PRO A 1 194 ? 19.899 15.187 -4.983 1.00 92.06 194 PRO A N 1
ATOM 1466 C CA . PRO A 1 194 ? 20.436 15.047 -3.631 1.00 92.06 194 PRO A CA 1
ATOM 1467 C C . PRO A 1 194 ? 19.476 15.618 -2.568 1.00 92.06 194 PRO A C 1
ATOM 1469 O O . PRO A 1 194 ? 18.870 16.657 -2.819 1.00 92.06 194 PRO A O 1
ATOM 1472 N N . PRO A 1 195 ? 19.360 15.002 -1.375 1.00 94.44 195 PRO A N 1
ATOM 1473 C CA . PRO A 1 195 ? 20.099 13.834 -0.881 1.00 94.44 195 PRO A CA 1
ATOM 1474 C C . PRO A 1 195 ? 19.442 12.464 -1.174 1.00 94.44 195 PRO A C 1
ATOM 1476 O O . PRO A 1 195 ? 19.740 11.495 -0.474 1.00 94.44 195 PRO A O 1
ATOM 1479 N N . ALA A 1 196 ? 18.563 12.340 -2.176 1.00 95.06 196 ALA A N 1
ATOM 1480 C CA . ALA A 1 196 ? 17.937 11.057 -2.504 1.00 95.06 196 ALA A CA 1
ATOM 1481 C C . ALA A 1 196 ? 18.942 9.992 -2.979 1.00 95.06 196 ALA A C 1
ATOM 1483 O O . ALA A 1 196 ? 19.925 10.285 -3.667 1.00 95.06 196 ALA A O 1
ATOM 1484 N N . THR A 1 197 ? 18.671 8.737 -2.614 1.00 94.19 197 THR A N 1
ATOM 1485 C CA . THR A 1 197 ? 19.556 7.579 -2.833 1.00 94.19 197 THR A CA 1
ATOM 1486 C C . THR A 1 197 ? 18.983 6.575 -3.835 1.00 94.19 197 THR A C 1
ATOM 1488 O O . THR A 1 197 ? 19.739 5.959 -4.587 1.00 94.19 197 THR A O 1
ATOM 1491 N N . ALA A 1 198 ? 17.656 6.429 -3.884 1.00 97.31 198 ALA A N 1
ATOM 1492 C CA . ALA A 1 198 ? 16.953 5.572 -4.834 1.00 97.31 198 ALA A CA 1
ATOM 1493 C C . ALA A 1 198 ? 15.506 6.037 -5.068 1.00 97.31 198 ALA A C 1
ATOM 1495 O O . ALA A 1 198 ? 14.903 6.693 -4.218 1.00 97.31 198 ALA A O 1
ATOM 1496 N N . VAL A 1 199 ? 14.929 5.610 -6.193 1.00 98.38 199 VAL A N 1
ATOM 1497 C CA . VAL A 1 199 ? 13.479 5.559 -6.415 1.00 98.38 199 VAL A CA 1
ATOM 1498 C C . VAL A 1 199 ? 13.049 4.096 -6.459 1.00 98.38 199 VAL A C 1
ATOM 1500 O O . VAL A 1 199 ? 13.654 3.290 -7.171 1.00 98.38 199 VAL A O 1
ATOM 1503 N N . LEU A 1 200 ? 11.991 3.751 -5.724 1.00 98.69 200 LEU A N 1
ATOM 1504 C CA . LEU A 1 200 ? 11.343 2.440 -5.772 1.00 98.69 200 LEU A CA 1
ATOM 1505 C C . LEU A 1 200 ? 9.953 2.603 -6.392 1.00 98.69 200 LEU A C 1
ATOM 1507 O O . LEU A 1 200 ? 9.102 3.297 -5.843 1.00 98.69 200 LEU A O 1
ATOM 1511 N N . ALA A 1 201 ? 9.721 1.958 -7.532 1.00 98.44 201 ALA A N 1
ATOM 1512 C CA . ALA A 1 201 ? 8.428 1.902 -8.202 1.00 98.44 201 ALA A CA 1
ATOM 1513 C C . ALA A 1 201 ? 7.700 0.592 -7.879 1.00 98.44 201 ALA A C 1
ATOM 1515 O O . ALA A 1 201 ? 8.309 -0.482 -7.863 1.00 98.44 201 ALA A O 1
ATOM 1516 N N . LEU A 1 202 ? 6.392 0.680 -7.652 1.00 98.44 202 LEU A N 1
ATOM 1517 C CA . LEU A 1 202 ? 5.488 -0.457 -7.504 1.00 98.44 202 LEU A CA 1
ATOM 1518 C C . LEU A 1 202 ? 4.623 -0.591 -8.760 1.00 98.44 202 LEU A C 1
ATOM 1520 O O . LEU A 1 202 ? 4.264 0.399 -9.401 1.00 98.44 202 LEU A O 1
ATOM 1524 N N . SER A 1 203 ? 4.321 -1.833 -9.130 1.00 97.38 203 SER A N 1
ATOM 1525 C CA . SER A 1 203 ? 3.526 -2.146 -10.319 1.00 97.38 203 SER A CA 1
ATOM 1526 C C . SER A 1 203 ? 2.735 -3.437 -10.134 1.00 97.38 203 SER A C 1
ATOM 1528 O O . SER A 1 203 ? 3.288 -4.421 -9.638 1.00 97.38 203 SER A O 1
ATOM 1530 N N . SER A 1 204 ? 1.478 -3.470 -10.572 1.00 97.31 204 SER A N 1
ATOM 1531 C CA . SER A 1 204 ? 0.567 -4.592 -10.353 1.00 97.31 204 SER A CA 1
ATOM 1532 C C . SER A 1 204 ? 0.249 -5.342 -11.637 1.00 97.31 204 SER A C 1
ATOM 1534 O O . SER A 1 204 ? -0.059 -4.765 -12.678 1.00 97.31 204 SER A O 1
ATOM 1536 N N . ILE A 1 205 ? 0.263 -6.672 -11.559 1.00 97.19 205 ILE A N 1
ATOM 1537 C CA . ILE A 1 205 ? -0.179 -7.544 -12.650 1.00 97.19 205 ILE A CA 1
ATOM 1538 C C . ILE A 1 205 ? -1.615 -7.992 -12.361 1.00 97.19 205 ILE A C 1
ATOM 1540 O O . ILE A 1 205 ? -1.846 -8.988 -11.670 1.00 97.19 205 ILE A O 1
ATOM 1544 N N . PHE A 1 206 ? -2.591 -7.254 -12.902 1.00 97.06 206 PHE A N 1
ATOM 1545 C CA . PHE A 1 206 ? -4.028 -7.448 -12.642 1.00 97.06 206 PHE A CA 1
ATOM 1546 C C . PHE A 1 206 ? -4.535 -8.872 -12.938 1.00 97.06 206 PHE A C 1
ATOM 1548 O O . PHE A 1 206 ? -5.522 -9.320 -12.346 1.00 97.06 206 PHE A O 1
ATOM 1555 N N . TRP A 1 207 ? -3.859 -9.620 -13.818 1.00 96.69 207 TRP A N 1
ATOM 1556 C CA . TRP A 1 207 ? -4.167 -11.030 -14.068 1.00 96.69 207 TRP A CA 1
ATOM 1557 C C . TRP A 1 207 ? -4.027 -11.913 -12.815 1.00 96.69 207 TRP A C 1
ATOM 1559 O O . TRP A 1 207 ? -4.846 -12.812 -12.615 1.00 96.69 207 TRP A O 1
ATOM 1569 N N . ARG A 1 208 ? -3.060 -11.633 -11.924 1.00 97.56 208 ARG A N 1
ATOM 1570 C CA . ARG A 1 208 ? -2.852 -12.429 -10.699 1.00 97.56 208 ARG A CA 1
ATOM 1571 C C . ARG A 1 208 ? -4.091 -12.430 -9.807 1.00 97.56 208 ARG A C 1
ATOM 1573 O O . ARG A 1 208 ? -4.549 -13.503 -9.425 1.00 97.56 208 ARG A O 1
ATOM 1580 N N . GLU A 1 209 ? -4.668 -11.257 -9.550 1.00 97.75 209 GLU A N 1
ATOM 1581 C CA . GLU A 1 209 ? -5.910 -11.110 -8.779 1.00 97.75 209 GLU A CA 1
ATOM 1582 C C . GLU A 1 209 ? -7.149 -11.573 -9.562 1.00 97.75 209 GLU A C 1
ATOM 1584 O O . GLU A 1 209 ? -7.992 -12.300 -9.027 1.00 97.75 209 GLU A O 1
ATOM 1589 N N . SER A 1 210 ? -7.281 -11.187 -10.836 1.00 96.75 210 SER A N 1
ATOM 1590 C CA . SER A 1 210 ? -8.501 -11.448 -11.621 1.00 96.75 210 SER A CA 1
ATOM 1591 C C . SER A 1 210 ? -8.698 -12.916 -12.011 1.00 96.75 210 SER A C 1
ATOM 1593 O O . SER A 1 210 ? -9.848 -13.340 -12.163 1.00 96.75 210 SER A O 1
ATOM 1595 N N . TRP A 1 211 ? -7.635 -13.732 -12.024 1.00 96.69 211 TRP A N 1
ATOM 1596 C CA . TRP A 1 211 ? -7.732 -15.200 -12.060 1.00 96.69 211 TRP A CA 1
ATOM 1597 C C . TRP A 1 211 ? -8.613 -15.771 -10.931 1.00 96.69 211 TRP A C 1
ATOM 1599 O O . TRP A 1 211 ? -9.277 -16.787 -11.133 1.00 96.69 211 TRP A O 1
ATOM 1609 N N . LYS A 1 212 ? -8.661 -15.120 -9.757 1.00 96.62 212 LYS A N 1
ATOM 1610 C CA . LYS A 1 212 ? -9.476 -15.548 -8.605 1.00 96.62 212 LYS A CA 1
ATOM 1611 C C . LYS A 1 212 ? -10.722 -14.692 -8.390 1.00 96.62 212 LYS A C 1
ATOM 1613 O O . LYS A 1 212 ? -11.795 -15.229 -8.121 1.00 96.62 212 LYS A O 1
ATOM 1618 N N . TYR A 1 213 ? -10.577 -13.373 -8.475 1.00 96.31 213 TYR A N 1
ATOM 1619 C CA . TYR A 1 213 ? -11.585 -12.400 -8.041 1.00 96.31 213 TYR A CA 1
ATOM 1620 C C . TYR A 1 213 ? -12.374 -11.752 -9.189 1.00 96.31 213 TYR A C 1
ATOM 1622 O O . TYR A 1 213 ? -13.300 -10.982 -8.927 1.00 96.31 213 TYR A O 1
ATOM 1630 N N . GLY A 1 214 ? -12.042 -12.081 -10.443 1.00 95.25 214 GLY A N 1
ATOM 1631 C CA . GLY A 1 214 ? -12.676 -11.536 -11.644 1.00 95.25 214 GLY A CA 1
ATOM 1632 C C . GLY A 1 214 ? -12.743 -10.014 -11.634 1.00 95.25 214 GLY A C 1
ATOM 1633 O O . GLY A 1 214 ? -11.749 -9.359 -11.327 1.00 95.25 214 GLY A O 1
ATOM 1634 N N . GLU A 1 215 ? -13.927 -9.457 -11.906 1.00 94.75 215 GLU A N 1
ATOM 1635 C CA . GLU A 1 215 ? -14.153 -8.009 -12.019 1.00 94.75 215 GLU A CA 1
ATOM 1636 C C . GLU A 1 215 ? -13.718 -7.208 -10.781 1.00 94.75 215 GLU A C 1
ATOM 1638 O O . GLU A 1 215 ? -13.475 -6.020 -10.910 1.00 94.75 215 GLU A O 1
ATOM 1643 N N . ARG A 1 216 ? -13.598 -7.815 -9.589 1.00 95.38 216 ARG A N 1
ATOM 1644 C CA . ARG A 1 216 ? -13.236 -7.102 -8.347 1.00 95.38 216 ARG A CA 1
ATOM 1645 C C . ARG A 1 216 ? -11.735 -6.780 -8.221 1.00 95.38 216 ARG A C 1
ATOM 1647 O O . ARG A 1 216 ? -11.356 -5.984 -7.360 1.00 95.38 216 ARG A O 1
ATOM 1654 N N . ALA A 1 217 ? -10.891 -7.401 -9.043 1.00 96.38 217 ALA A N 1
ATOM 1655 C CA . ALA A 1 217 ? -9.443 -7.482 -8.849 1.00 96.38 217 ALA A CA 1
ATOM 1656 C C . ALA A 1 217 ? -8.697 -6.144 -8.713 1.00 96.38 217 ALA A C 1
ATOM 1658 O O . ALA A 1 217 ? -7.798 -6.073 -7.881 1.00 96.38 217 ALA A O 1
ATOM 1659 N N . LEU A 1 218 ? -9.091 -5.081 -9.430 1.00 95.00 218 LEU A N 1
ATOM 1660 C CA . LEU A 1 218 ? -8.403 -3.778 -9.349 1.00 95.00 218 LEU A CA 1
ATOM 1661 C C . LEU A 1 218 ? -8.364 -3.250 -7.904 1.00 95.00 218 LEU A C 1
ATOM 1663 O O . LEU A 1 218 ? -7.336 -2.784 -7.438 1.00 95.00 218 LEU A O 1
ATOM 1667 N N . ARG A 1 219 ? -9.446 -3.446 -7.132 1.00 94.81 219 ARG A N 1
ATOM 1668 C CA . ARG A 1 219 ? -9.498 -3.037 -5.715 1.00 94.81 219 ARG A CA 1
ATOM 1669 C C . ARG A 1 219 ? -8.425 -3.727 -4.875 1.00 94.81 219 ARG A C 1
ATOM 1671 O O . ARG A 1 219 ? -7.884 -3.130 -3.954 1.00 94.81 219 ARG A O 1
ATOM 1678 N N . TYR A 1 220 ? -8.176 -5.000 -5.166 1.00 96.25 220 TYR A N 1
ATOM 1679 C CA . TYR A 1 220 ? -7.243 -5.826 -4.416 1.00 96.25 220 TYR A CA 1
ATOM 1680 C C . TYR A 1 220 ? -5.790 -5.532 -4.789 1.00 96.25 220 TYR A C 1
ATOM 1682 O O . TYR A 1 220 ? -4.943 -5.555 -3.904 1.00 96.25 220 TYR A O 1
ATOM 1690 N N . CYS A 1 221 ? -5.513 -5.158 -6.042 1.00 96.50 221 CYS A N 1
ATOM 1691 C CA . CYS A 1 221 ? -4.219 -4.593 -6.423 1.00 96.50 221 CYS A CA 1
ATOM 1692 C C . CYS A 1 221 ? -3.924 -3.321 -5.610 1.00 96.50 221 CYS A C 1
ATOM 1694 O O . CYS A 1 221 ? -2.917 -3.277 -4.910 1.00 96.50 221 CYS A O 1
ATOM 1696 N N . ASN A 1 222 ? -4.852 -2.357 -5.582 1.00 93.50 222 ASN A N 1
ATOM 1697 C CA . ASN A 1 222 ? -4.691 -1.097 -4.841 1.00 93.50 222 ASN A CA 1
ATOM 1698 C C . ASN A 1 222 ? -4.471 -1.343 -3.329 1.00 93.50 222 ASN A C 1
ATOM 1700 O O . ASN A 1 222 ? -3.609 -0.728 -2.701 1.00 93.50 222 ASN A O 1
ATOM 1704 N N . HIS A 1 223 ? -5.212 -2.286 -2.731 1.00 94.75 223 HIS A N 1
ATOM 1705 C CA . HIS A 1 223 ? -5.055 -2.651 -1.313 1.00 94.75 223 HIS A CA 1
ATOM 1706 C C . HIS A 1 223 ? -3.718 -3.353 -1.018 1.00 94.75 223 HIS A C 1
ATOM 1708 O O . HIS A 1 223 ? -3.101 -3.083 0.016 1.00 94.75 223 HIS A O 1
ATOM 1714 N N . ASP A 1 224 ? -3.227 -4.198 -1.926 1.00 96.94 224 ASP A N 1
ATOM 1715 C CA . ASP A 1 224 ? -1.916 -4.847 -1.808 1.00 96.94 224 ASP A CA 1
ATOM 1716 C C . ASP A 1 224 ? -0.752 -3.846 -1.989 1.00 96.94 224 ASP A C 1
ATOM 1718 O O . ASP A 1 224 ? 0.265 -3.964 -1.297 1.00 96.94 224 ASP A O 1
ATOM 1722 N N . VAL A 1 225 ? -0.922 -2.817 -2.831 1.00 97.00 225 VAL A N 1
ATOM 1723 C CA . VAL A 1 225 ? 0.016 -1.688 -2.993 1.00 97.00 225 VAL A CA 1
ATOM 1724 C C . VAL A 1 225 ? 0.083 -0.837 -1.727 1.00 97.00 225 VAL A C 1
ATOM 1726 O O . VAL A 1 225 ? 1.178 -0.592 -1.224 1.00 97.00 225 VAL A O 1
ATOM 1729 N N . GLY A 1 226 ? -1.055 -0.461 -1.134 1.00 95.94 226 GLY A N 1
ATOM 1730 C CA . GLY A 1 226 ? -1.073 0.249 0.153 1.00 95.94 226 GLY A CA 1
ATOM 1731 C C . GLY A 1 226 ? -0.378 -0.543 1.272 1.00 95.94 226 GLY A C 1
ATOM 1732 O O . GLY A 1 226 ? 0.365 0.011 2.086 1.00 95.94 226 GLY A O 1
ATOM 1733 N N . HIS A 1 227 ? -0.532 -1.871 1.269 1.00 97.44 227 HIS A N 1
ATOM 1734 C CA . HIS A 1 227 ? 0.206 -2.767 2.159 1.00 97.44 227 HIS A CA 1
ATOM 1735 C C . HIS A 1 227 ? 1.709 -2.875 1.844 1.00 97.44 227 HIS A C 1
ATOM 1737 O O . HIS A 1 227 ? 2.498 -3.075 2.771 1.00 97.44 227 HIS A O 1
ATOM 1743 N N . ALA A 1 228 ? 2.119 -2.750 0.580 1.00 98.12 228 ALA A N 1
ATOM 1744 C CA . ALA A 1 228 ? 3.523 -2.691 0.177 1.00 98.12 228 ALA A CA 1
ATOM 1745 C C . ALA A 1 228 ? 4.176 -1.366 0.608 1.00 98.12 228 ALA A C 1
ATOM 1747 O O . ALA A 1 228 ? 5.218 -1.399 1.260 1.00 98.12 228 ALA A O 1
ATOM 1748 N N . LEU A 1 229 ? 3.533 -0.222 0.342 1.00 98.00 229 LEU A N 1
ATOM 1749 C CA . LEU A 1 229 ? 3.987 1.114 0.756 1.00 98.00 229 LEU A CA 1
ATOM 1750 C C . LEU A 1 229 ? 4.219 1.193 2.270 1.00 98.00 229 LEU A C 1
ATOM 1752 O O . LEU A 1 229 ? 5.304 1.571 2.711 1.00 98.00 229 LEU A O 1
ATOM 1756 N N . ALA A 1 230 ? 3.248 0.747 3.072 1.00 97.31 230 ALA A N 1
ATOM 1757 C CA . ALA A 1 230 ? 3.379 0.727 4.529 1.00 97.31 230 ALA A CA 1
ATOM 1758 C C . ALA A 1 230 ? 4.531 -0.173 5.022 1.00 97.31 230 ALA A C 1
ATOM 1760 O O . ALA A 1 230 ? 5.183 0.141 6.019 1.00 97.31 230 ALA A O 1
ATOM 1761 N N . ALA A 1 231 ? 4.808 -1.283 4.328 1.00 98.12 231 ALA A N 1
ATOM 1762 C CA . ALA A 1 231 ? 5.923 -2.168 4.658 1.00 98.12 231 ALA A CA 1
ATOM 1763 C C . ALA A 1 231 ? 7.285 -1.569 4.255 1.00 98.12 231 ALA A C 1
ATOM 1765 O O . ALA A 1 231 ? 8.257 -1.735 4.992 1.00 98.12 231 ALA A O 1
ATOM 1766 N N . VAL A 1 232 ? 7.361 -0.849 3.128 1.00 98.62 232 VAL A N 1
ATOM 1767 C CA . VAL A 1 232 ? 8.561 -0.111 2.695 1.00 98.62 232 VAL A CA 1
ATOM 1768 C C . VAL A 1 232 ? 8.873 1.031 3.665 1.00 98.62 232 VAL A C 1
ATOM 1770 O O . VAL A 1 232 ? 10.007 1.116 4.129 1.00 98.62 232 VAL A O 1
ATOM 1773 N N . ALA A 1 233 ? 7.879 1.837 4.054 1.00 97.62 233 ALA A N 1
ATOM 1774 C CA . ALA A 1 233 ? 8.057 2.940 5.004 1.00 97.62 233 ALA A CA 1
ATOM 1775 C C . ALA A 1 233 ? 8.592 2.462 6.371 1.00 97.62 233 ALA A C 1
ATOM 1777 O O . ALA A 1 233 ? 9.557 3.018 6.891 1.00 97.62 233 ALA A O 1
ATOM 1778 N N . LEU A 1 234 ? 8.034 1.380 6.931 1.00 97.00 234 LEU A N 1
ATOM 1779 C CA . LEU A 1 234 ? 8.514 0.808 8.200 1.00 97.00 234 LEU A CA 1
ATOM 1780 C C . LEU A 1 234 ? 9.917 0.184 8.095 1.00 97.00 234 LEU A C 1
ATOM 1782 O O . LEU A 1 234 ? 10.682 0.234 9.060 1.00 97.00 234 LEU A O 1
ATOM 1786 N N . ALA A 1 235 ? 10.269 -0.402 6.946 1.00 97.00 235 ALA A N 1
ATOM 1787 C CA . ALA A 1 235 ? 11.603 -0.956 6.716 1.00 97.00 235 ALA A CA 1
ATOM 1788 C C . ALA A 1 235 ? 12.665 0.146 6.545 1.00 97.00 235 ALA A C 1
ATOM 1790 O O . ALA A 1 235 ? 13.755 0.025 7.100 1.00 97.00 235 ALA A O 1
ATOM 1791 N N . ALA A 1 236 ? 12.332 1.230 5.839 1.00 97.50 236 ALA A N 1
ATOM 1792 C CA . ALA A 1 236 ? 13.191 2.397 5.655 1.00 97.50 236 ALA A CA 1
ATOM 1793 C C . ALA A 1 236 ? 13.414 3.172 6.964 1.00 97.50 236 ALA A C 1
ATOM 1795 O O . ALA A 1 236 ? 14.557 3.471 7.306 1.00 97.50 236 ALA A O 1
ATOM 1796 N N . ALA A 1 237 ? 12.362 3.388 7.760 1.00 96.62 237 ALA A N 1
ATOM 1797 C CA . ALA A 1 237 ? 12.469 4.061 9.055 1.00 96.62 237 ALA A CA 1
ATOM 1798 C C . ALA A 1 237 ? 13.454 3.354 10.007 1.00 96.62 237 ALA A C 1
ATOM 1800 O O . ALA A 1 237 ? 14.215 4.005 10.719 1.00 96.62 237 ALA A O 1
ATOM 1801 N N . ALA A 1 238 ? 13.517 2.018 9.978 1.00 95.19 238 ALA A N 1
ATOM 1802 C CA . ALA A 1 238 ? 14.487 1.246 10.760 1.00 95.19 238 ALA A CA 1
ATOM 1803 C C . ALA A 1 238 ? 15.939 1.320 10.237 1.00 95.19 238 ALA A C 1
ATOM 1805 O O . ALA A 1 238 ? 16.853 0.898 10.945 1.00 95.19 238 ALA A O 1
ATOM 1806 N N . LEU A 1 239 ? 16.152 1.852 9.030 1.00 95.75 239 LEU A N 1
ATOM 1807 C CA . LEU A 1 239 ? 17.458 2.206 8.460 1.00 95.75 239 LEU A CA 1
ATOM 1808 C C . LEU A 1 239 ? 17.793 3.698 8.650 1.00 95.75 239 LEU A C 1
ATOM 1810 O O . LEU A 1 239 ? 18.842 4.143 8.193 1.00 95.75 239 LEU A O 1
ATOM 1814 N N . GLY A 1 240 ? 16.921 4.477 9.301 1.00 96.31 240 GLY A N 1
ATOM 1815 C CA . GLY A 1 240 ? 17.067 5.932 9.401 1.00 96.31 240 GLY A CA 1
ATOM 1816 C C . GLY A 1 240 ? 16.817 6.647 8.070 1.00 96.31 240 GLY A C 1
ATOM 1817 O O . GLY A 1 240 ? 17.352 7.726 7.831 1.00 96.31 240 GLY A O 1
ATOM 1818 N N . TRP A 1 241 ? 16.045 6.037 7.171 1.00 97.31 241 TRP A N 1
ATOM 1819 C CA . TRP A 1 241 ? 15.604 6.638 5.914 1.00 97.31 241 TRP A CA 1
ATOM 1820 C C . TRP A 1 241 ? 14.132 7.033 6.014 1.00 97.31 241 TRP A C 1
ATOM 1822 O O . TRP A 1 241 ? 13.352 6.366 6.695 1.00 97.31 241 TRP A O 1
ATOM 1832 N N . ASP A 1 242 ? 13.757 8.092 5.309 1.00 96.81 242 ASP A N 1
ATOM 1833 C CA . ASP A 1 242 ? 12.362 8.446 5.062 1.00 96.81 242 ASP A CA 1
ATOM 1834 C C . ASP A 1 242 ? 11.996 8.122 3.605 1.00 96.81 242 ASP A C 1
ATOM 1836 O O . ASP A 1 242 ? 12.862 7.907 2.747 1.00 96.81 242 ASP A O 1
ATOM 1840 N N . VAL A 1 243 ? 10.696 7.992 3.352 1.00 96.94 243 VAL A N 1
ATOM 1841 C CA . VAL A 1 243 ? 10.148 7.535 2.073 1.00 96.94 243 VAL A CA 1
ATOM 1842 C C . VAL A 1 243 ? 8.907 8.350 1.769 1.00 96.94 243 VAL A C 1
ATOM 1844 O O . VAL A 1 243 ? 7.966 8.330 2.555 1.00 96.94 243 VAL A O 1
ATOM 1847 N N . ARG A 1 244 ? 8.876 9.030 0.620 1.00 96.50 244 ARG A N 1
ATOM 1848 C CA . ARG A 1 244 ? 7.746 9.874 0.193 1.00 96.50 244 ARG A CA 1
ATOM 1849 C C . ARG A 1 244 ? 7.286 9.488 -1.205 1.00 96.50 244 ARG A C 1
ATOM 1851 O O . ARG A 1 244 ? 8.113 9.177 -2.061 1.00 96.50 244 ARG A O 1
ATOM 1858 N N . LEU A 1 245 ? 5.976 9.501 -1.431 1.00 95.38 245 LEU A N 1
ATOM 1859 C CA . LEU A 1 245 ? 5.380 9.263 -2.743 1.00 95.38 245 LEU A CA 1
ATOM 1860 C C . LEU A 1 245 ? 5.828 10.340 -3.741 1.00 95.38 245 LEU A C 1
ATOM 1862 O O . LEU A 1 245 ? 5.808 11.527 -3.427 1.00 95.38 245 LEU A O 1
ATOM 1866 N N . LEU A 1 246 ? 6.202 9.916 -4.947 1.00 94.44 246 LEU A N 1
ATOM 1867 C CA . LEU A 1 246 ? 6.404 10.787 -6.105 1.00 94.44 246 LEU A CA 1
ATOM 1868 C C . LEU A 1 246 ? 5.054 10.974 -6.805 1.00 94.44 246 LEU A C 1
ATOM 1870 O O . LEU A 1 246 ? 4.831 10.486 -7.912 1.00 94.44 246 LEU A O 1
ATOM 1874 N N . ASP A 1 247 ? 4.130 11.617 -6.094 1.00 89.81 247 ASP A N 1
ATOM 1875 C CA . ASP A 1 247 ? 2.739 11.797 -6.501 1.00 89.81 247 ASP A CA 1
ATOM 1876 C C . ASP A 1 247 ? 2.592 12.552 -7.825 1.00 89.81 247 ASP A C 1
ATOM 1878 O O . ASP A 1 247 ? 1.731 12.199 -8.625 1.00 89.81 247 ASP A O 1
ATOM 1882 N N . GLY A 1 248 ? 3.442 13.540 -8.098 1.00 90.38 248 GLY A N 1
ATOM 1883 C CA . GLY A 1 248 ? 3.407 14.351 -9.318 1.00 90.38 248 GLY A CA 1
ATOM 1884 C C . GLY A 1 248 ? 3.848 13.654 -10.613 1.00 90.38 248 GLY A C 1
ATOM 1885 O O . GLY A 1 248 ? 3.939 14.321 -11.641 1.00 90.38 248 GLY A O 1
ATOM 1886 N N . LEU A 1 249 ? 4.128 12.347 -10.609 1.00 91.44 249 LEU A N 1
ATOM 1887 C CA . LEU A 1 249 ? 4.406 11.581 -11.832 1.00 91.44 249 LEU A CA 1
ATOM 1888 C C . LEU A 1 249 ? 3.114 11.104 -12.517 1.00 91.44 249 LEU A C 1
ATOM 1890 O O . LEU A 1 249 ? 2.118 10.806 -11.859 1.00 91.44 249 LEU A O 1
ATOM 1894 N N . SER A 1 250 ? 3.129 11.017 -13.851 1.00 91.69 250 SER A N 1
ATOM 1895 C CA . SER A 1 250 ? 2.030 10.418 -14.624 1.00 91.69 250 SER A CA 1
ATOM 1896 C C . SER A 1 250 ? 2.122 8.890 -14.717 1.00 91.69 250 SER A C 1
ATOM 1898 O O . SER A 1 250 ? 3.202 8.315 -14.568 1.00 91.69 250 SER A O 1
ATOM 1900 N N . ASP A 1 251 ? 1.012 8.228 -15.058 1.00 91.56 251 ASP A N 1
ATOM 1901 C CA . ASP A 1 251 ? 1.000 6.815 -15.475 1.00 91.56 251 ASP A CA 1
ATOM 1902 C C . ASP A 1 251 ? 1.988 6.547 -16.622 1.00 91.56 251 ASP A C 1
ATOM 1904 O O . ASP A 1 251 ? 2.641 5.502 -16.661 1.00 91.56 251 ASP A O 1
ATOM 1908 N N . GLU A 1 252 ? 2.147 7.501 -17.540 1.00 92.12 252 GLU A N 1
ATOM 1909 C CA . GLU A 1 252 ? 3.126 7.435 -18.622 1.00 92.12 252 GLU A CA 1
ATOM 1910 C C . GLU A 1 252 ? 4.582 7.521 -18.106 1.00 92.12 252 GLU A C 1
ATOM 1912 O O . GLU A 1 252 ? 5.427 6.732 -18.538 1.00 92.12 252 GLU A O 1
ATOM 1917 N N . ASP A 1 253 ? 4.883 8.397 -17.138 1.00 94.44 253 ASP A N 1
ATOM 1918 C CA . ASP A 1 253 ? 6.214 8.516 -16.511 1.00 94.44 253 ASP A CA 1
ATOM 1919 C C . ASP A 1 253 ? 6.577 7.264 -15.696 1.00 94.44 253 ASP A C 1
ATOM 1921 O O . ASP A 1 253 ? 7.672 6.707 -15.831 1.00 94.44 253 ASP A O 1
ATOM 1925 N N . LEU A 1 254 ? 5.640 6.779 -14.875 1.00 95.06 254 LEU A N 1
ATOM 1926 C CA . LEU A 1 254 ? 5.782 5.540 -14.107 1.00 95.06 254 LEU A CA 1
ATOM 1927 C C . LEU A 1 254 ? 5.878 4.321 -15.039 1.00 95.06 254 LEU A C 1
ATOM 1929 O O . LEU A 1 254 ? 6.661 3.399 -14.799 1.00 95.06 254 LEU A O 1
ATOM 1933 N N . GLY A 1 255 ? 5.132 4.332 -16.145 1.00 94.19 255 GLY A N 1
ATOM 1934 C CA . GLY A 1 255 ? 5.204 3.333 -17.204 1.00 94.19 255 GLY A CA 1
ATOM 1935 C C . GLY A 1 255 ? 6.571 3.292 -17.893 1.00 94.19 255 GLY A C 1
ATOM 1936 O O . GLY A 1 255 ? 7.069 2.202 -18.194 1.00 94.19 255 GLY A O 1
ATOM 1937 N N . CYS A 1 256 ? 7.211 4.449 -18.082 1.00 94.56 256 CYS A N 1
ATOM 1938 C CA . CYS A 1 256 ? 8.592 4.556 -18.552 1.00 94.56 256 CYS A CA 1
ATOM 1939 C C . CYS A 1 256 ? 9.593 4.017 -17.517 1.00 94.56 256 CYS A C 1
ATOM 1941 O O . CYS A 1 256 ? 10.462 3.221 -17.872 1.00 94.56 256 CYS A O 1
ATOM 1943 N N . LEU A 1 257 ? 9.430 4.371 -16.237 1.00 95.06 257 LEU A N 1
ATOM 1944 C CA . LEU A 1 257 ? 10.271 3.910 -15.123 1.00 95.06 257 LEU A CA 1
ATOM 1945 C C . LEU A 1 257 ? 10.231 2.382 -14.924 1.00 95.06 257 LEU A C 1
ATOM 1947 O O . LEU A 1 257 ? 11.262 1.762 -14.669 1.00 95.06 257 LEU A O 1
ATOM 1951 N N . VAL A 1 258 ? 9.055 1.768 -15.071 1.00 93.75 258 VAL A N 1
ATOM 1952 C CA . VAL A 1 258 ? 8.830 0.312 -14.949 1.00 93.75 258 VAL A CA 1
ATOM 1953 C C . VAL A 1 258 ? 9.101 -0.438 -16.269 1.00 93.75 258 VAL A C 1
ATOM 1955 O O . VAL A 1 258 ? 9.286 -1.659 -16.279 1.00 93.75 258 VAL A O 1
ATOM 1958 N N . GLY A 1 259 ? 9.134 0.272 -17.401 1.00 92.25 259 GLY A N 1
ATOM 1959 C CA . GLY A 1 259 ? 9.339 -0.305 -18.731 1.00 92.25 259 GLY A CA 1
ATOM 1960 C C . GLY A 1 259 ? 8.119 -1.048 -19.283 1.00 92.25 259 GLY A C 1
ATOM 1961 O O . GLY A 1 259 ? 8.272 -2.013 -20.033 1.00 92.25 259 GLY A O 1
ATOM 1962 N N . VAL A 1 260 ? 6.893 -0.632 -18.940 1.00 84.88 260 VAL A N 1
ATOM 1963 C CA . VAL A 1 260 ? 5.651 -1.361 -19.294 1.00 84.88 260 VAL A CA 1
ATOM 1964 C C . VAL A 1 260 ? 5.391 -1.446 -20.803 1.00 84.88 260 VAL A C 1
ATOM 1966 O O . VAL A 1 260 ? 4.600 -2.274 -21.255 1.00 84.88 260 VAL A O 1
ATOM 1969 N N . GLY A 1 261 ? 6.045 -0.611 -21.614 1.00 79.06 261 GLY A N 1
ATOM 1970 C CA . GLY A 1 261 ? 6.038 -0.697 -23.081 1.00 79.06 261 GLY A CA 1
ATOM 1971 C C . GLY A 1 261 ? 6.931 -1.799 -23.673 1.00 79.06 261 GLY A C 1
ATOM 1972 O O . GLY A 1 261 ? 7.016 -1.911 -24.893 1.00 79.06 261 GLY A O 1
ATOM 1973 N N . LYS A 1 262 ? 7.641 -2.587 -22.851 1.00 83.38 262 LYS A N 1
ATOM 1974 C CA . LYS A 1 262 ? 8.747 -3.446 -23.301 1.00 83.38 262 LYS A CA 1
ATOM 1975 C C . LYS A 1 262 ? 8.487 -4.924 -22.966 1.00 83.38 262 LYS A C 1
ATOM 1977 O O . LYS A 1 262 ? 8.346 -5.317 -21.812 1.00 83.38 262 LYS A O 1
ATOM 1982 N N . GLY A 1 263 ? 8.471 -5.778 -23.993 1.00 73.38 263 GLY A N 1
ATOM 1983 C CA . GLY A 1 263 ? 8.484 -7.246 -23.872 1.00 73.38 263 GLY A CA 1
ATOM 1984 C C . GLY A 1 263 ? 7.119 -7.947 -23.774 1.00 73.38 263 GLY A C 1
ATOM 1985 O O . GLY A 1 263 ? 6.966 -9.017 -24.366 1.00 73.38 263 GLY A O 1
ATOM 1986 N N . VAL A 1 264 ? 6.131 -7.365 -23.086 1.00 81.75 264 VAL A N 1
ATOM 1987 C CA . VAL A 1 264 ? 4.730 -7.838 -23.093 1.00 81.75 264 VAL A CA 1
ATOM 1988 C C . VAL A 1 264 ? 3.925 -6.977 -24.079 1.00 81.75 264 VAL A C 1
ATOM 1990 O O . VAL A 1 264 ? 4.085 -5.756 -24.049 1.00 81.75 264 VAL A O 1
ATOM 1993 N N . PRO A 1 265 ? 3.091 -7.556 -24.969 1.00 85.12 265 PRO A N 1
ATOM 1994 C CA . PRO A 1 265 ? 2.304 -6.771 -25.918 1.00 85.12 265 PRO A CA 1
ATOM 1995 C C . PRO A 1 265 ? 1.299 -5.847 -25.217 1.00 85.12 265 PRO A C 1
ATOM 1997 O O . PRO A 1 265 ? 0.791 -6.159 -24.139 1.00 85.12 265 PRO A O 1
ATOM 2000 N N . ALA A 1 266 ? 0.988 -4.728 -25.871 1.00 85.88 266 ALA A N 1
ATOM 2001 C CA . ALA A 1 266 ? -0.105 -3.843 -25.484 1.00 85.88 266 ALA A CA 1
ATOM 2002 C C . ALA A 1 266 ? -1.476 -4.556 -25.578 1.00 85.88 266 ALA A C 1
ATOM 2004 O O . ALA A 1 266 ? -1.606 -5.536 -26.324 1.00 85.88 266 ALA A O 1
ATOM 2005 N N . PRO A 1 267 ? -2.505 -4.082 -24.847 1.00 86.88 267 PRO A N 1
ATOM 2006 C CA . PRO A 1 267 ? -3.888 -4.465 -25.125 1.00 86.88 267 PRO A CA 1
ATOM 2007 C C . PRO A 1 267 ? -4.288 -4.098 -26.570 1.00 86.88 267 PRO A C 1
ATOM 2009 O O . PRO A 1 267 ? -3.720 -3.165 -27.141 1.00 86.88 267 PRO A O 1
ATOM 2012 N N . PRO A 1 268 ? -5.254 -4.810 -27.178 1.00 87.56 268 PRO A N 1
ATOM 2013 C CA . PRO A 1 268 ? -5.826 -4.414 -28.463 1.00 87.56 268 PRO A CA 1
ATOM 2014 C C . PRO A 1 268 ? -6.664 -3.134 -28.322 1.00 87.56 268 PRO A C 1
ATOM 2016 O O . PRO A 1 268 ? -7.263 -2.905 -27.274 1.00 87.56 268 PRO A O 1
ATOM 2019 N N . GLU A 1 269 ? -6.767 -2.350 -29.401 1.00 84.31 269 GLU A N 1
ATOM 2020 C CA . GLU A 1 269 ? -7.539 -1.090 -29.461 1.00 84.31 269 GLU A CA 1
ATOM 2021 C C . GLU A 1 269 ? -9.012 -1.247 -29.049 1.00 84.31 269 GLU A C 1
ATOM 2023 O O . GLU A 1 269 ? -9.620 -0.318 -28.523 1.00 84.31 269 GLU A O 1
ATOM 2028 N N . VAL A 1 270 ? -9.585 -2.433 -29.278 1.00 83.19 270 VAL A N 1
ATOM 2029 C CA . VAL A 1 270 ? -10.933 -2.806 -28.844 1.00 83.19 270 VAL A CA 1
ATOM 2030 C C . VAL A 1 270 ? -10.824 -4.021 -27.929 1.00 83.19 270 VAL A C 1
ATOM 2032 O O . VAL A 1 270 ? -10.480 -5.122 -28.372 1.00 83.19 270 VAL A O 1
ATOM 2035 N N . LEU A 1 271 ? -11.130 -3.830 -26.644 1.00 85.06 271 LEU A N 1
ATOM 2036 C CA . LEU A 1 271 ? -11.290 -4.933 -25.699 1.00 85.06 271 LEU A CA 1
ATOM 2037 C C . LEU A 1 271 ? -12.607 -5.683 -25.971 1.00 85.06 271 LEU A C 1
ATOM 2039 O O . LEU A 1 271 ? -13.577 -5.086 -26.434 1.00 85.06 271 LEU A O 1
ATOM 2043 N N . PRO A 1 272 ? -12.686 -6.996 -25.692 1.00 80.75 272 PRO A N 1
ATOM 2044 C CA . PRO A 1 272 ? -13.910 -7.746 -25.934 1.00 80.75 272 PRO A CA 1
ATOM 2045 C C . PRO A 1 272 ? -15.005 -7.387 -24.914 1.00 80.75 272 PRO A C 1
ATOM 2047 O O . PRO A 1 272 ? -14.823 -7.591 -23.714 1.00 80.75 272 PRO A O 1
ATOM 2050 N N . ASP A 1 273 ? -16.191 -6.989 -25.398 1.00 72.00 273 ASP A N 1
ATOM 2051 C CA . ASP A 1 273 ? -17.406 -6.680 -24.603 1.00 72.00 273 ASP A CA 1
ATOM 2052 C C . ASP A 1 273 ? -17.858 -7.797 -23.636 1.00 72.00 273 ASP A C 1
ATOM 2054 O O . ASP A 1 273 ? -18.768 -7.633 -22.817 1.00 72.00 273 ASP A O 1
ATOM 2058 N N . LYS A 1 274 ? -17.309 -9.001 -23.808 1.00 69.19 274 LYS A N 1
ATOM 2059 C CA . LYS A 1 274 ? -17.686 -10.228 -23.112 1.00 69.19 274 LYS A CA 1
ATOM 2060 C C . LYS A 1 274 ? -16.429 -10.946 -22.647 1.00 69.19 274 LYS A C 1
ATOM 2062 O O . LYS A 1 274 ? -15.396 -10.905 -23.304 1.00 69.19 274 LYS A O 1
ATOM 2067 N N . MET A 1 275 ? -16.567 -11.676 -21.545 1.00 70.31 275 MET A N 1
ATOM 2068 C CA . MET A 1 275 ? -15.518 -12.525 -20.986 1.00 70.31 275 MET A CA 1
ATOM 2069 C C . MET A 1 275 ? -15.018 -13.539 -22.031 1.00 70.31 275 MET A C 1
ATOM 2071 O O . MET A 1 275 ? -15.703 -14.520 -22.328 1.00 70.31 275 MET A O 1
ATOM 2075 N N . VAL A 1 276 ? -13.825 -13.299 -22.576 1.00 75.31 276 VAL A N 1
ATOM 2076 C CA . VAL A 1 276 ? -13.111 -14.220 -23.473 1.00 75.31 276 VAL A CA 1
ATOM 2077 C C . VAL A 1 276 ? -12.158 -15.074 -22.642 1.00 75.31 276 VAL A C 1
ATOM 2079 O O . VAL A 1 276 ? -11.509 -14.569 -21.727 1.00 75.31 276 VAL A O 1
ATOM 2082 N N . MET A 1 277 ? -12.074 -16.365 -22.970 1.00 78.50 277 MET A N 1
ATOM 2083 C CA . MET A 1 277 ? -11.096 -17.293 -22.398 1.00 78.50 277 MET A CA 1
ATOM 2084 C C . MET A 1 277 ? -10.129 -17.777 -23.477 1.00 78.50 277 MET A C 1
ATOM 2086 O O . MET A 1 277 ? -10.554 -18.055 -24.599 1.00 78.50 277 MET A O 1
ATOM 2090 N N . GLY A 1 278 ? -8.854 -17.913 -23.123 1.00 86.44 278 GLY A N 1
ATOM 2091 C CA . GLY A 1 278 ? -7.787 -18.386 -24.007 1.00 86.44 278 GLY A CA 1
ATOM 2092 C C . GLY A 1 278 ? -6.507 -17.577 -23.826 1.00 86.44 278 GLY A C 1
ATOM 2093 O O . GLY A 1 278 ? -6.393 -16.783 -22.899 1.00 86.44 278 GLY A O 1
ATOM 2094 N N . LYS A 1 279 ? -5.530 -17.761 -24.709 1.00 90.38 279 LYS A N 1
ATOM 2095 C CA . LYS A 1 279 ? -4.208 -17.138 -24.583 1.00 90.38 279 LYS A CA 1
ATOM 2096 C C . LYS A 1 279 ? -4.209 -15.653 -24.976 1.00 90.38 279 LYS A C 1
ATOM 2098 O O . LYS A 1 279 ? -4.111 -15.328 -26.158 1.00 90.38 279 LYS A O 1
ATOM 2103 N N . THR A 1 280 ? -4.235 -14.750 -23.992 1.00 92.25 280 THR A N 1
ATOM 2104 C CA . THR A 1 280 ? -4.196 -13.285 -24.196 1.00 92.25 280 THR A CA 1
ATOM 2105 C C . THR A 1 280 ? -3.049 -12.628 -23.406 1.00 92.25 280 THR A C 1
ATOM 2107 O O . THR A 1 280 ? -3.311 -11.947 -22.417 1.00 92.25 280 THR A O 1
ATOM 2110 N N . PRO A 1 281 ? -1.768 -12.783 -23.808 1.00 90.69 281 PRO A N 1
ATOM 2111 C CA . PRO A 1 281 ? -0.615 -12.449 -22.956 1.00 90.69 281 PRO A CA 1
ATOM 2112 C C . PRO A 1 281 ? -0.513 -10.988 -22.492 1.00 90.69 281 PRO A C 1
ATOM 2114 O O . PRO A 1 281 ? 0.177 -10.711 -21.516 1.00 90.69 281 PRO A O 1
ATOM 2117 N N . TRP A 1 282 ? -1.204 -10.054 -23.153 1.00 92.69 282 TRP A N 1
ATOM 2118 C CA . TRP A 1 282 ? -1.269 -8.649 -22.741 1.00 92.69 282 TRP A CA 1
ATOM 2119 C C . TRP A 1 282 ? -1.921 -8.448 -21.360 1.00 92.69 282 TRP A C 1
ATOM 2121 O O . TRP A 1 282 ? -1.646 -7.443 -20.713 1.00 92.69 282 TRP A O 1
ATOM 2131 N N . VAL A 1 283 ? -2.724 -9.399 -20.854 1.00 93.94 283 VAL A N 1
ATOM 2132 C CA . VAL A 1 283 ? -3.291 -9.305 -19.490 1.00 93.94 283 VAL A CA 1
ATOM 2133 C C . VAL A 1 283 ? -2.235 -9.492 -18.394 1.00 93.94 283 VAL A C 1
ATOM 2135 O O . VAL A 1 283 ? -2.452 -9.074 -17.258 1.00 93.94 283 VAL A O 1
ATOM 2138 N N . GLU A 1 284 ? -1.092 -10.108 -18.729 1.00 95.19 284 GLU A N 1
ATOM 2139 C CA . GLU A 1 284 ? 0.060 -10.295 -17.833 1.00 95.19 284 GLU A CA 1
ATOM 2140 C C . GLU A 1 284 ? 0.986 -9.066 -17.799 1.00 95.19 284 GLU A C 1
ATOM 2142 O O . GLU A 1 284 ? 2.017 -9.084 -17.125 1.00 95.19 284 GLU A O 1
ATOM 2147 N N . ARG A 1 285 ? 0.638 -7.999 -18.531 1.00 93.94 285 ARG A N 1
ATOM 2148 C CA . ARG A 1 285 ? 1.364 -6.727 -18.528 1.00 93.94 285 ARG A CA 1
ATOM 2149 C C . ARG A 1 285 ? 1.279 -6.091 -17.139 1.00 93.94 285 ARG A C 1
ATOM 2151 O O . ARG A 1 285 ? 0.221 -6.080 -16.514 1.00 93.94 285 ARG A O 1
ATOM 2158 N N . GLN A 1 286 ? 2.403 -5.553 -16.675 1.00 94.75 286 GLN A N 1
ATOM 2159 C CA . GLN A 1 286 ? 2.449 -4.743 -15.459 1.00 94.75 286 GLN A CA 1
ATOM 2160 C C . GLN A 1 286 ? 1.722 -3.416 -15.708 1.00 94.75 286 GLN A C 1
ATOM 2162 O O . GLN A 1 286 ? 2.011 -2.745 -16.701 1.00 94.75 286 GLN A O 1
ATOM 2167 N N . HIS A 1 287 ? 0.826 -3.035 -14.804 1.00 94.38 287 HIS A N 1
ATOM 2168 C CA . HIS A 1 287 ? 0.349 -1.663 -14.659 1.00 94.38 287 HIS A CA 1
ATOM 2169 C C . HIS A 1 287 ? 1.289 -0.932 -13.690 1.00 94.38 287 HIS A C 1
ATOM 2171 O O . HIS A 1 287 ? 1.641 -1.533 -12.674 1.00 94.38 287 HIS A O 1
ATOM 2177 N N . PRO A 1 288 ? 1.742 0.304 -13.956 1.00 94.19 288 PRO A N 1
ATOM 2178 C CA . PRO A 1 288 ? 2.397 1.094 -12.918 1.00 94.19 288 PRO A CA 1
ATOM 2179 C C . PRO A 1 288 ? 1.378 1.421 -11.816 1.00 94.19 288 PRO A C 1
ATOM 2181 O O . PRO A 1 288 ? 0.234 1.727 -12.130 1.00 94.19 288 PRO A O 1
ATOM 2184 N N . ASP A 1 289 ? 1.770 1.352 -10.544 1.00 94.62 289 ASP A N 1
ATOM 2185 C CA . ASP A 1 289 ? 0.884 1.749 -9.438 1.00 94.62 289 ASP A CA 1
ATOM 2186 C C . ASP A 1 289 ? 1.331 3.093 -8.850 1.00 94.62 289 ASP A C 1
ATOM 2188 O O . ASP A 1 289 ? 0.540 4.021 -8.730 1.00 94.62 289 ASP A O 1
ATOM 2192 N N . CYS A 1 290 ? 2.612 3.205 -8.482 1.00 95.69 290 CYS A N 1
ATOM 2193 C CA . CYS A 1 290 ? 3.209 4.426 -7.939 1.00 95.69 290 CYS A CA 1
ATOM 2194 C C . CYS A 1 290 ? 4.744 4.338 -7.903 1.00 95.69 290 CYS A C 1
ATOM 2196 O O . CYS A 1 290 ? 5.329 3.277 -8.138 1.00 95.69 290 CYS A O 1
ATOM 2198 N N . ALA A 1 291 ? 5.409 5.438 -7.544 1.00 97.44 291 ALA A N 1
ATOM 2199 C CA . ALA A 1 291 ? 6.815 5.436 -7.151 1.00 97.44 291 ALA A CA 1
ATOM 2200 C C . ALA A 1 291 ? 7.034 6.215 -5.851 1.00 97.44 291 ALA A C 1
ATOM 2202 O O . ALA A 1 291 ? 6.284 7.135 -5.532 1.00 97.44 291 ALA A O 1
ATOM 2203 N N . VAL A 1 292 ? 8.076 5.847 -5.106 1.00 98.06 292 VAL A N 1
ATOM 2204 C CA . VAL A 1 292 ? 8.518 6.536 -3.891 1.00 98.06 292 VAL A CA 1
ATOM 2205 C C . VAL A 1 292 ? 9.994 6.911 -3.981 1.00 98.06 292 VAL A C 1
ATOM 2207 O O . VAL A 1 292 ? 10.814 6.130 -4.470 1.00 98.06 292 VAL A O 1
ATOM 2210 N N . LEU A 1 293 ? 10.332 8.095 -3.478 1.00 98.19 293 LEU A N 1
ATOM 2211 C CA . LEU A 1 293 ? 11.699 8.570 -3.298 1.00 98.19 293 LEU A CA 1
ATOM 2212 C C . LEU A 1 293 ? 12.223 8.109 -1.934 1.00 98.19 293 LEU A C 1
ATOM 2214 O O . LEU A 1 293 ? 11.513 8.237 -0.935 1.00 98.19 293 LEU A O 1
ATOM 2218 N N . LEU A 1 294 ? 13.457 7.603 -1.887 1.00 98.12 294 LEU A N 1
ATOM 2219 C CA . LEU A 1 294 ? 14.147 7.214 -0.655 1.00 98.12 294 LEU A CA 1
ATOM 2220 C C . LEU A 1 294 ? 15.315 8.162 -0.379 1.00 98.12 294 LEU A C 1
ATOM 2222 O O . LEU A 1 294 ? 16.121 8.444 -1.270 1.00 98.12 294 LEU A O 1
ATOM 2226 N N . PHE A 1 295 ? 15.405 8.646 0.859 1.00 97.50 295 PHE A N 1
ATOM 2227 C CA . PHE A 1 295 ? 16.392 9.638 1.288 1.00 97.50 295 PHE A CA 1
ATOM 2228 C C . PHE A 1 295 ? 16.673 9.528 2.804 1.00 97.50 295 PHE A C 1
ATOM 2230 O O . PHE A 1 295 ? 15.887 8.919 3.535 1.00 97.50 295 PHE A O 1
ATOM 2237 N N . PRO A 1 296 ? 17.793 10.077 3.314 1.00 97.31 296 PRO A N 1
ATOM 2238 C CA . PRO A 1 296 ? 18.080 10.116 4.750 1.00 97.31 296 PRO A CA 1
ATOM 2239 C C . PRO A 1 296 ? 16.980 10.842 5.539 1.00 97.31 296 PRO A C 1
ATOM 2241 O O . PRO A 1 296 ? 16.578 11.946 5.167 1.00 97.31 296 PRO A O 1
ATOM 2244 N N . ALA A 1 297 ? 16.509 10.261 6.645 1.00 95.12 297 ALA A N 1
ATOM 2245 C CA . ALA A 1 297 ? 15.488 10.896 7.475 1.00 95.12 297 ALA A CA 1
ATOM 2246 C C . ALA A 1 297 ? 16.008 12.210 8.090 1.00 95.12 297 ALA A C 1
ATOM 2248 O O . ALA A 1 297 ? 17.169 12.300 8.493 1.00 95.12 297 ALA A O 1
ATOM 2249 N N . GLY A 1 298 ? 15.144 13.228 8.166 1.00 92.00 298 GLY A N 1
ATOM 2250 C CA . GLY A 1 298 ? 15.538 14.576 8.600 1.00 92.00 298 GLY A CA 1
ATOM 2251 C C . GLY A 1 298 ? 16.311 15.375 7.542 1.00 92.00 298 GLY A C 1
ATOM 2252 O O . GLY A 1 298 ? 17.040 16.299 7.896 1.00 92.00 298 GLY A O 1
ATOM 2253 N N . SER A 1 299 ? 16.174 15.021 6.261 1.00 93.81 299 SER A N 1
ATOM 2254 C CA . SER A 1 299 ? 16.693 15.794 5.129 1.00 93.81 299 SER A CA 1
ATOM 2255 C C . SER A 1 299 ? 15.604 16.040 4.081 1.00 93.81 299 SER A C 1
ATOM 2257 O O . SER A 1 299 ? 14.630 15.293 4.010 1.00 93.81 299 SER A O 1
ATOM 2259 N N . GLU A 1 300 ? 15.757 17.099 3.287 1.00 90.62 300 GLU A N 1
ATOM 2260 C CA . GLU A 1 300 ? 14.715 17.621 2.394 1.00 90.62 300 GLU A CA 1
ATOM 2261 C C . GLU A 1 300 ? 15.214 17.613 0.933 1.00 90.62 300 GLU A C 1
ATOM 2263 O O . GLU A 1 300 ? 15.916 18.539 0.524 1.00 90.62 300 GLU A O 1
ATOM 2268 N N . PRO A 1 301 ? 14.930 16.563 0.135 1.00 93.62 301 PRO A N 1
ATOM 2269 C CA . PRO A 1 301 ? 15.192 16.575 -1.304 1.00 93.62 301 PRO A CA 1
ATOM 2270 C C . PRO A 1 301 ? 14.173 17.440 -2.056 1.00 93.62 301 PRO A C 1
ATOM 2272 O O . PRO A 1 301 ? 12.965 17.304 -1.865 1.00 93.62 301 PRO A O 1
ATOM 2275 N N . GLU A 1 302 ? 14.655 18.273 -2.978 1.00 92.50 302 GLU A N 1
ATOM 2276 C CA . GLU A 1 302 ? 13.810 18.997 -3.933 1.00 92.50 302 GLU A CA 1
ATOM 2277 C C . GLU A 1 302 ? 13.624 18.166 -5.212 1.00 92.50 302 GLU A C 1
ATOM 2279 O O . GLU A 1 302 ? 14.602 17.765 -5.843 1.00 92.50 302 GLU A O 1
ATOM 2284 N N . VAL A 1 303 ? 12.375 17.922 -5.628 1.00 93.19 303 VAL A N 1
ATOM 2285 C CA . VAL A 1 303 ? 12.064 17.235 -6.895 1.00 93.19 303 VAL A CA 1
ATOM 2286 C C . VAL A 1 303 ? 11.397 18.200 -7.867 1.00 93.19 303 VAL A C 1
ATOM 2288 O O . VAL A 1 303 ? 10.265 18.637 -7.655 1.00 93.19 303 VAL A O 1
ATOM 2291 N N . ASP A 1 304 ? 12.076 18.475 -8.979 1.00 92.62 304 ASP A N 1
ATOM 2292 C CA . ASP A 1 304 ? 11.460 19.055 -10.171 1.00 92.62 304 ASP A CA 1
ATOM 2293 C C . ASP A 1 304 ? 10.774 17.934 -10.971 1.00 92.62 304 ASP A C 1
ATOM 2295 O O . ASP A 1 304 ? 11.418 17.184 -11.711 1.00 92.62 304 ASP A O 1
ATOM 2299 N N . TYR A 1 305 ? 9.452 17.813 -10.816 1.00 92.50 305 TYR A N 1
ATOM 2300 C CA . TYR A 1 305 ? 8.650 16.824 -11.541 1.00 92.50 305 TYR A CA 1
ATOM 2301 C C . TYR A 1 305 ? 8.682 17.012 -13.068 1.00 92.50 305 TYR A C 1
ATOM 2303 O O . TYR A 1 305 ? 8.556 16.027 -13.796 1.00 92.50 305 TYR A O 1
ATOM 2311 N N . ALA A 1 306 ? 8.894 18.229 -13.582 1.00 91.38 306 ALA A N 1
ATOM 2312 C CA . ALA A 1 306 ? 8.989 18.467 -15.022 1.00 91.38 306 ALA A CA 1
ATOM 2313 C C . ALA A 1 306 ? 10.335 17.975 -15.576 1.00 91.38 306 ALA A C 1
ATOM 2315 O O . ALA A 1 306 ? 10.364 17.293 -16.604 1.00 91.38 306 ALA A O 1
ATOM 2316 N N . ALA A 1 307 ? 11.439 18.239 -14.870 1.00 92.56 307 ALA A N 1
ATOM 2317 C CA . ALA A 1 307 ? 12.749 17.680 -15.206 1.00 92.56 307 ALA A CA 1
ATOM 2318 C C . ALA A 1 307 ? 12.771 16.147 -15.064 1.00 92.56 307 ALA A C 1
ATOM 2320 O O . ALA A 1 307 ? 13.302 15.457 -15.938 1.00 92.56 307 ALA A O 1
ATOM 2321 N N . MET A 1 308 ? 12.158 15.601 -14.007 1.00 94.31 308 MET A N 1
ATOM 2322 C CA . MET A 1 308 ? 12.047 14.155 -13.794 1.00 94.31 308 MET A CA 1
ATOM 2323 C C . MET A 1 308 ? 11.206 13.486 -14.893 1.00 94.31 308 MET A C 1
ATOM 2325 O O . MET A 1 308 ? 11.661 12.504 -15.476 1.00 94.31 308 MET A O 1
ATOM 2329 N N . SER A 1 309 ? 10.043 14.042 -15.257 1.00 93.44 309 SER A N 1
ATOM 2330 C CA . SER A 1 309 ? 9.233 13.549 -16.384 1.00 93.44 309 SER A CA 1
ATOM 2331 C C . SER A 1 309 ? 10.001 13.610 -17.711 1.00 93.44 309 SER A C 1
ATOM 2333 O O . SER A 1 309 ? 10.025 12.634 -18.462 1.00 93.44 309 SER A O 1
ATOM 2335 N N . ALA A 1 310 ? 10.708 14.710 -17.995 1.00 92.75 310 ALA A N 1
ATOM 2336 C CA . ALA A 1 310 ? 11.531 14.824 -19.200 1.00 92.75 310 ALA A CA 1
ATOM 2337 C C . ALA A 1 310 ? 12.648 13.762 -19.256 1.00 92.75 310 ALA A C 1
ATOM 2339 O O . ALA A 1 310 ? 12.900 13.187 -20.317 1.00 92.75 310 ALA A O 1
ATOM 2340 N N . ALA A 1 311 ? 13.282 13.454 -18.119 1.00 94.44 311 ALA A N 1
ATOM 2341 C CA . ALA A 1 311 ? 14.280 12.391 -18.017 1.00 94.44 311 ALA A CA 1
ATOM 2342 C C . ALA A 1 311 ? 13.669 10.985 -18.183 1.00 94.44 311 ALA A C 1
ATOM 2344 O O . ALA A 1 311 ? 14.246 10.150 -18.884 1.00 94.44 311 ALA A O 1
ATOM 2345 N N . LEU A 1 312 ? 12.496 10.732 -17.590 1.00 94.75 312 LEU A N 1
ATOM 2346 C CA . LEU A 1 312 ? 11.782 9.453 -17.677 1.00 94.75 312 LEU A CA 1
ATOM 2347 C C . LEU A 1 312 ? 11.256 9.168 -19.088 1.00 94.75 312 LEU A C 1
ATOM 2349 O O . LEU A 1 312 ? 11.415 8.048 -19.565 1.00 94.75 312 LEU A O 1
ATOM 2353 N N . ARG A 1 313 ? 10.740 10.167 -19.813 1.00 91.56 313 ARG A N 1
ATOM 2354 C CA . ARG A 1 313 ? 10.351 10.026 -21.235 1.00 91.56 313 ARG A CA 1
ATOM 2355 C C . ARG A 1 313 ? 11.520 9.583 -22.121 1.00 91.56 313 ARG A C 1
ATOM 2357 O O . ARG A 1 313 ? 11.330 8.841 -23.080 1.00 91.56 313 ARG A O 1
ATOM 2364 N N . GLY A 1 314 ? 12.756 9.935 -21.754 1.00 90.94 314 GLY A N 1
ATOM 2365 C CA . GLY A 1 314 ? 13.964 9.411 -22.399 1.00 90.94 314 GLY A CA 1
ATOM 2366 C C . GLY A 1 314 ? 14.113 7.881 -22.328 1.00 90.94 314 GLY A C 1
ATOM 2367 O O . GLY A 1 314 ? 14.845 7.302 -23.133 1.00 90.94 314 GLY A O 1
ATOM 2368 N N . PHE A 1 315 ? 13.410 7.196 -21.416 1.00 92.75 315 PHE A N 1
ATOM 2369 C CA . PHE A 1 315 ? 13.498 5.742 -21.242 1.00 92.75 315 PHE A CA 1
ATOM 2370 C C . PHE A 1 315 ? 12.765 4.967 -22.352 1.00 92.75 315 PHE A C 1
ATOM 2372 O O . PHE A 1 315 ? 13.030 3.774 -22.543 1.00 92.75 315 PHE A O 1
ATOM 2379 N N . GLU A 1 316 ? 11.906 5.628 -23.140 1.00 86.88 316 GLU A N 1
ATOM 2380 C CA . GLU A 1 316 ? 11.321 5.050 -24.356 1.00 86.88 316 GLU A CA 1
ATOM 2381 C C . GLU A 1 316 ? 12.405 4.602 -25.347 1.00 86.88 316 GLU A C 1
ATOM 2383 O O . GLU A 1 316 ? 12.292 3.526 -25.940 1.00 86.88 316 GLU A O 1
ATOM 2388 N N . GLY A 1 317 ? 13.491 5.373 -25.469 1.00 88.25 317 GLY A N 1
ATOM 2389 C CA . GLY A 1 317 ? 14.626 5.074 -26.346 1.00 88.25 317 GLY A CA 1
ATOM 2390 C C . GLY A 1 317 ? 15.608 4.031 -25.802 1.00 88.25 317 GLY A C 1
ATOM 2391 O O . GLY A 1 317 ? 16.479 3.583 -26.544 1.00 88.25 317 GLY A O 1
ATOM 2392 N N . LEU A 1 318 ? 15.492 3.625 -24.532 1.00 91.25 318 LEU A N 1
ATOM 2393 C CA . LEU A 1 318 ? 16.432 2.681 -23.923 1.00 91.25 318 LEU A CA 1
ATOM 2394 C C . LEU A 1 318 ? 16.245 1.243 -24.432 1.00 91.25 318 LEU A C 1
ATOM 2396 O O . LEU A 1 318 ? 15.134 0.798 -24.759 1.00 91.25 318 LEU A O 1
ATOM 2400 N N . GLU A 1 319 ? 17.347 0.491 -24.408 1.00 91.69 319 GLU A N 1
ATOM 2401 C CA . GLU A 1 319 ? 17.340 -0.968 -24.493 1.00 91.69 319 GLU A CA 1
ATOM 2402 C C . GLU A 1 319 ? 16.884 -1.562 -23.151 1.00 91.69 319 GLU A C 1
ATOM 2404 O O . GLU A 1 319 ? 17.332 -1.139 -22.083 1.00 91.69 319 GLU A O 1
ATOM 2409 N N . TRP A 1 320 ? 15.984 -2.546 -23.205 1.00 92.88 320 TRP A N 1
ATOM 2410 C CA . TRP A 1 320 ? 15.447 -3.236 -22.031 1.00 92.88 320 TRP A CA 1
ATOM 2411 C C . TRP A 1 320 ? 15.755 -4.726 -22.128 1.00 92.88 320 TRP A C 1
ATOM 2413 O O . TRP A 1 320 ? 15.156 -5.447 -22.927 1.00 92.88 320 TRP A O 1
ATOM 2423 N N . VAL A 1 321 ? 16.697 -5.183 -21.308 1.00 92.81 321 VAL A N 1
ATOM 2424 C CA . VAL A 1 321 ? 17.259 -6.533 -21.384 1.00 92.81 321 VAL A CA 1
ATOM 2425 C C . VAL A 1 321 ? 16.375 -7.541 -20.647 1.00 92.81 321 VAL A C 1
ATOM 2427 O O . VAL A 1 321 ? 15.768 -7.244 -19.613 1.00 92.81 321 VAL A O 1
ATOM 2430 N N . GLY A 1 322 ? 16.313 -8.758 -21.184 1.00 91.44 322 GLY A N 1
ATOM 2431 C CA . GLY A 1 322 ? 15.579 -9.884 -20.614 1.00 91.44 322 GLY A CA 1
ATOM 2432 C C . GLY A 1 322 ? 14.077 -9.842 -20.876 1.00 91.44 322 GLY A C 1
ATOM 2433 O O . GLY A 1 322 ? 13.406 -8.823 -20.707 1.00 91.44 322 GLY A O 1
ATOM 2434 N N . LYS A 1 323 ? 13.533 -10.991 -21.274 1.00 91.44 323 LYS A N 1
ATOM 2435 C CA . LYS A 1 323 ? 12.112 -11.196 -21.550 1.00 91.44 323 LYS A CA 1
ATOM 2436 C C . LYS A 1 323 ? 11.395 -11.706 -20.300 1.00 91.44 323 LYS A C 1
ATOM 2438 O O . LYS A 1 323 ? 11.908 -12.596 -19.625 1.00 91.44 323 LYS A O 1
ATOM 2443 N N . ALA A 1 324 ? 10.205 -11.176 -20.026 1.00 93.88 324 ALA A N 1
ATOM 2444 C CA . ALA A 1 324 ? 9.329 -11.680 -18.970 1.00 93.88 324 ALA A CA 1
ATOM 2445 C C . ALA A 1 324 ? 8.964 -13.157 -19.203 1.00 93.88 324 ALA A C 1
ATOM 2447 O O . ALA A 1 324 ? 8.639 -13.553 -20.330 1.00 93.88 324 ALA A O 1
ATOM 2448 N N . ASN A 1 325 ? 8.954 -13.968 -18.144 1.00 94.50 325 ASN A N 1
ATOM 2449 C CA . ASN A 1 325 ? 8.247 -15.246 -18.183 1.00 94.50 325 ASN A CA 1
ATOM 2450 C C . ASN A 1 325 ? 6.728 -15.014 -18.232 1.00 94.50 325 ASN A C 1
ATOM 2452 O O . ASN A 1 325 ? 6.215 -14.099 -17.593 1.00 94.50 325 ASN A O 1
ATOM 2456 N N . SER A 1 326 ? 6.002 -15.892 -18.925 1.00 94.88 326 SER A N 1
ATOM 2457 C CA . SER A 1 326 ? 4.539 -15.938 -18.810 1.00 94.88 326 SER A CA 1
ATOM 2458 C C . SER A 1 326 ? 4.143 -16.490 -17.433 1.00 94.88 326 SER A C 1
ATOM 2460 O O . SER A 1 326 ? 4.913 -17.253 -16.830 1.00 94.88 326 SER A O 1
ATOM 2462 N N . LEU A 1 327 ? 2.979 -16.096 -16.914 1.00 96.38 327 LEU A N 1
ATOM 2463 C CA . LEU A 1 327 ? 2.524 -16.454 -15.564 1.00 96.38 327 LEU A CA 1
ATOM 2464 C C . LEU A 1 327 ? 1.489 -17.586 -15.585 1.00 96.38 327 LEU A C 1
ATOM 2466 O O . LEU A 1 327 ? 1.522 -18.443 -14.703 1.00 96.38 327 LEU A O 1
ATOM 2470 N N . SER A 1 328 ? 0.628 -17.605 -16.601 1.00 96.69 328 SER A N 1
ATOM 2471 C CA . SER A 1 328 ? -0.379 -18.630 -16.899 1.00 96.69 328 SER A CA 1
ATOM 2472 C C . SER A 1 328 ? -0.253 -19.118 -18.350 1.00 96.69 328 SER A C 1
ATOM 2474 O O . SER A 1 328 ? 0.431 -18.520 -19.177 1.00 96.69 328 SER A O 1
ATOM 2476 N N . LYS A 1 329 ? -0.911 -20.234 -18.680 1.00 95.38 329 LYS A N 1
ATOM 2477 C CA . LYS A 1 329 ? -0.984 -20.766 -20.056 1.00 95.38 329 LYS A CA 1
ATOM 2478 C C . LYS A 1 329 ? -2.080 -20.070 -20.861 1.00 95.38 329 LYS A C 1
ATOM 2480 O O . LYS A 1 329 ? -1.864 -19.700 -22.015 1.00 95.38 329 LYS A O 1
ATOM 2485 N N . ASP A 1 330 ? -3.220 -19.895 -20.202 1.00 93.81 330 ASP A N 1
ATOM 2486 C CA . ASP A 1 330 ? -4.452 -19.308 -20.713 1.00 93.81 330 ASP A CA 1
ATOM 2487 C C . ASP A 1 330 ? -4.975 -18.254 -19.732 1.00 93.81 330 ASP A C 1
ATOM 2489 O O . ASP A 1 330 ? -4.559 -18.190 -18.573 1.00 93.81 330 ASP A O 1
ATOM 2493 N N . HIS A 1 331 ? -5.907 -17.430 -20.190 1.00 94.19 331 HIS A N 1
ATOM 2494 C CA . HIS A 1 331 ? -6.337 -16.215 -19.509 1.00 94.19 331 HIS A CA 1
ATOM 2495 C C . HIS A 1 331 ? -7.859 -16.065 -19.558 1.00 94.19 331 HIS A C 1
ATOM 2497 O O . HIS A 1 331 ? -8.541 -16.723 -20.347 1.00 94.19 331 HIS A O 1
ATOM 2503 N N . VAL A 1 332 ? -8.394 -15.187 -18.707 1.00 92.00 332 VAL A N 1
ATOM 2504 C CA . VAL A 1 332 ? -9.800 -14.760 -18.725 1.00 92.00 332 VAL A CA 1
ATOM 2505 C C . VAL A 1 332 ? -9.824 -13.237 -18.764 1.00 92.00 332 VAL A C 1
ATOM 2507 O O . VAL A 1 332 ? -9.371 -12.591 -17.821 1.00 92.00 332 VAL A O 1
ATOM 2510 N N . VAL A 1 333 ? -10.329 -12.658 -19.855 1.00 92.44 333 VAL A N 1
ATOM 2511 C CA . VAL A 1 333 ? -10.359 -11.200 -20.030 1.00 92.44 333 VAL A CA 1
ATOM 2512 C C . VAL A 1 333 ? -11.553 -10.604 -19.287 1.00 92.44 333 VAL A C 1
ATOM 2514 O O . VAL A 1 333 ? -12.707 -10.918 -19.580 1.00 92.44 333 VAL A O 1
ATOM 2517 N N . TRP A 1 334 ? -11.260 -9.697 -18.357 1.00 92.50 334 TRP A N 1
ATOM 2518 C CA . TRP A 1 334 ? -12.232 -8.906 -17.604 1.00 92.50 334 TRP A CA 1
ATOM 2519 C C . TRP A 1 334 ? -12.103 -7.439 -18.021 1.00 92.50 334 TRP A C 1
ATOM 2521 O O . TRP A 1 334 ? -11.463 -6.656 -17.321 1.00 92.50 334 TRP A O 1
ATOM 2531 N N . ASN A 1 335 ? -12.671 -7.090 -19.183 1.00 91.19 335 ASN A N 1
ATOM 2532 C CA . ASN A 1 335 ? -12.486 -5.794 -19.854 1.00 91.19 335 ASN A CA 1
ATOM 2533 C C . ASN A 1 335 ? -12.573 -4.600 -18.892 1.00 91.19 335 ASN A C 1
ATOM 2535 O O . ASN A 1 335 ? -11.645 -3.804 -18.838 1.00 91.19 335 ASN A O 1
ATOM 2539 N N . VAL A 1 336 ? -13.595 -4.591 -18.025 1.00 91.62 336 VAL A N 1
ATOM 2540 C CA . VAL A 1 336 ? -13.881 -3.498 -17.087 1.00 91.62 336 VAL A CA 1
ATOM 2541 C C . VAL A 1 336 ? -12.700 -3.091 -16.199 1.00 91.62 336 VAL A C 1
ATOM 2543 O O . VAL A 1 336 ? -12.620 -1.933 -15.817 1.00 91.62 336 VAL A O 1
ATOM 2546 N N . ILE A 1 337 ? -11.776 -4.000 -15.871 1.00 93.19 337 ILE A N 1
ATOM 2547 C CA . ILE A 1 337 ? -10.573 -3.661 -15.094 1.00 93.19 337 ILE A CA 1
ATOM 2548 C C . ILE A 1 337 ? -9.679 -2.716 -15.898 1.00 93.19 337 ILE A C 1
ATOM 2550 O O . ILE A 1 337 ? -9.246 -1.691 -15.385 1.00 93.19 337 ILE A O 1
ATOM 2554 N N . TYR A 1 338 ? -9.429 -3.069 -17.155 1.00 91.94 338 TYR A N 1
ATOM 2555 C CA . TYR A 1 338 ? -8.553 -2.343 -18.066 1.00 91.94 338 TYR A CA 1
ATOM 2556 C C . TYR A 1 338 ? -9.237 -1.077 -18.594 1.00 91.94 338 TYR A C 1
ATOM 2558 O O . TYR A 1 338 ? -8.605 -0.028 -18.614 1.00 91.94 338 TYR A O 1
ATOM 2566 N N . ASP A 1 339 ? -10.539 -1.149 -18.902 1.00 91.12 339 ASP A N 1
ATOM 2567 C CA . ASP A 1 339 ? -11.363 0.019 -19.244 1.00 91.12 339 ASP A CA 1
ATOM 2568 C C . ASP A 1 339 ? -11.339 1.059 -18.110 1.00 91.12 339 ASP A C 1
ATOM 2570 O O . ASP A 1 339 ? -11.201 2.251 -18.363 1.00 91.12 339 ASP A O 1
ATOM 2574 N N . THR A 1 340 ? -11.451 0.614 -16.849 1.00 92.06 340 THR A N 1
ATOM 2575 C CA . THR A 1 340 ? -11.410 1.511 -15.680 1.00 92.06 340 THR A CA 1
ATOM 2576 C C . THR A 1 340 ? -10.011 2.062 -15.455 1.00 92.06 340 THR A C 1
ATOM 2578 O O . THR A 1 340 ? -9.880 3.257 -15.233 1.00 92.06 340 THR A O 1
ATOM 2581 N N . ALA A 1 341 ? -8.977 1.217 -15.507 1.00 91.44 341 ALA A N 1
ATOM 2582 C CA . ALA A 1 341 ? -7.601 1.637 -15.260 1.00 91.44 341 ALA A CA 1
ATOM 2583 C C . ALA A 1 341 ? -7.129 2.683 -16.286 1.00 91.44 341 ALA A C 1
ATOM 2585 O O . ALA A 1 341 ? -6.623 3.727 -15.891 1.00 91.44 341 ALA A O 1
ATOM 2586 N N . GLU A 1 342 ? -7.399 2.471 -17.580 1.00 89.75 342 GLU A N 1
ATOM 2587 C CA . GLU A 1 342 ? -7.112 3.461 -18.628 1.00 89.75 342 GLU A CA 1
ATOM 2588 C C . GLU A 1 342 ? -7.936 4.747 -18.433 1.00 89.75 342 GLU A C 1
ATOM 2590 O O . GLU A 1 342 ? -7.408 5.849 -18.569 1.00 89.75 342 GLU A O 1
ATOM 2595 N N . ALA A 1 343 ? -9.215 4.629 -18.050 1.00 89.38 343 ALA A N 1
ATOM 2596 C CA . ALA A 1 343 ? -10.093 5.778 -17.825 1.00 89.38 343 ALA A CA 1
ATOM 2597 C C . ALA A 1 343 ? -9.789 6.587 -16.550 1.00 89.38 343 ALA A C 1
ATOM 2599 O O . ALA A 1 343 ? -10.357 7.668 -16.401 1.00 89.38 343 ALA A O 1
ATOM 2600 N N . VAL A 1 344 ? -8.948 6.089 -15.632 1.00 87.75 344 VAL A N 1
ATOM 2601 C CA . VAL A 1 344 ? -8.617 6.763 -14.358 1.00 87.75 344 VAL A CA 1
ATOM 2602 C C . VAL A 1 344 ? -7.119 7.025 -14.158 1.00 87.75 344 VAL A C 1
ATOM 2604 O O . VAL A 1 344 ? -6.697 7.290 -13.037 1.00 87.75 344 VAL A O 1
ATOM 2607 N N . LYS A 1 345 ? -6.319 7.005 -15.229 1.00 87.06 345 LYS A N 1
ATOM 2608 C CA . LYS A 1 345 ? -4.899 7.399 -15.201 1.00 87.06 345 LYS A CA 1
ATOM 2609 C C . LYS A 1 345 ? -4.662 8.799 -14.618 1.00 87.06 345 LYS A C 1
ATOM 2611 O O . LYS A 1 345 ? -5.439 9.728 -14.861 1.00 87.06 345 LYS A O 1
ATOM 2616 N N . LYS A 1 346 ? -3.522 8.993 -13.947 1.00 83.88 346 LYS A N 1
ATOM 2617 C CA . LYS A 1 346 ? -2.973 10.317 -13.621 1.00 83.88 346 LYS A CA 1
ATOM 2618 C C . LYS A 1 346 ? -2.150 10.828 -14.807 1.00 83.88 346 LYS A C 1
ATOM 2620 O O . LYS A 1 346 ? -1.077 10.315 -15.101 1.00 83.88 346 LYS A O 1
ATOM 2625 N N . HIS A 1 347 ? -2.609 11.898 -15.454 1.00 76.12 347 HIS A N 1
ATOM 2626 C CA . HIS A 1 347 ? -1.919 12.534 -16.591 1.00 76.12 347 HIS A CA 1
ATOM 2627 C C . HIS A 1 347 ? -0.798 13.519 -16.184 1.00 76.12 347 HIS A C 1
ATOM 2629 O O . HIS A 1 347 ? -0.447 14.416 -16.951 1.00 76.12 347 HIS A O 1
ATOM 2635 N N . GLY A 1 348 ? -0.233 13.358 -14.983 1.00 71.81 348 GLY A N 1
ATOM 2636 C CA . GLY A 1 348 ? 0.852 14.184 -14.443 1.00 71.81 348 GLY A CA 1
ATOM 2637 C C . GLY A 1 348 ? 0.410 15.167 -13.349 1.00 71.81 348 GLY A C 1
ATOM 2638 O O . GLY A 1 348 ? -0.693 1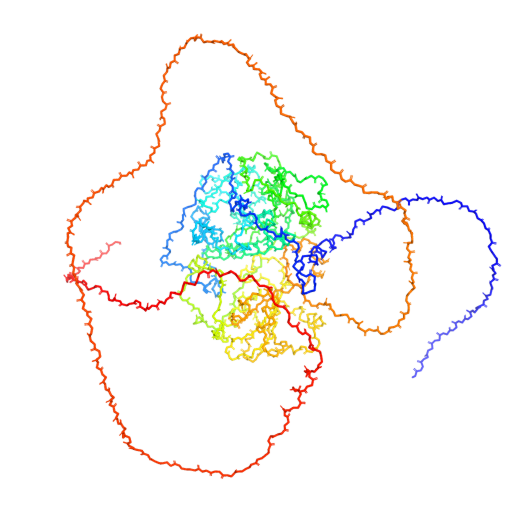5.030 -12.810 1.00 71.81 348 GLY A O 1
ATOM 2639 N N . PRO A 1 349 ? 1.276 16.131 -12.995 1.00 68.25 349 PRO A N 1
ATOM 2640 C CA . PRO A 1 349 ? 1.057 17.061 -11.894 1.00 68.25 349 PRO A CA 1
ATOM 2641 C C . PRO A 1 349 ? 0.214 18.270 -12.320 1.00 68.25 349 PRO A C 1
ATOM 2643 O O . PRO A 1 349 ? 0.264 18.722 -13.468 1.00 68.25 349 PRO A O 1
ATOM 2646 N N . ALA A 1 350 ? -0.519 18.855 -11.375 1.00 66.75 350 ALA A N 1
ATOM 2647 C CA . ALA A 1 350 ? -1.167 20.145 -11.558 1.00 66.75 350 ALA A CA 1
ATOM 2648 C C . ALA A 1 350 ? -0.119 21.272 -11.723 1.00 66.75 350 ALA A C 1
ATOM 2650 O O . ALA A 1 350 ? 0.959 21.214 -11.123 1.00 66.75 350 ALA A O 1
ATOM 2651 N N . PRO A 1 351 ? -0.397 22.340 -12.500 1.00 64.94 351 PRO A N 1
ATOM 2652 C CA . PRO A 1 351 ? 0.547 23.443 -12.676 1.00 64.94 351 PRO A CA 1
ATOM 2653 C C . PRO A 1 351 ? 0.918 24.122 -11.346 1.00 64.94 351 PRO A C 1
ATOM 2655 O O . PRO A 1 351 ? 0.110 24.835 -10.754 1.00 64.94 351 PRO A O 1
ATOM 2658 N N . GLY A 1 352 ? 2.160 23.920 -10.897 1.00 66.38 352 GLY A N 1
ATOM 2659 C CA . GLY A 1 352 ? 2.669 24.438 -9.622 1.00 66.38 352 GLY A CA 1
ATOM 2660 C C . GLY A 1 352 ? 2.631 23.452 -8.446 1.00 66.38 352 GLY A C 1
ATOM 2661 O O . GLY A 1 352 ? 3.067 23.829 -7.360 1.00 66.38 352 GLY A O 1
ATOM 2662 N N . GLU A 1 353 ? 2.168 22.212 -8.650 1.00 73.19 353 GLU A N 1
ATOM 2663 C CA . GLU A 1 353 ? 2.354 21.086 -7.719 1.00 73.19 353 GLU A CA 1
ATOM 2664 C C . GLU A 1 353 ? 3.857 20.864 -7.469 1.00 73.19 353 GLU A C 1
ATOM 2666 O O . GLU A 1 353 ? 4.681 20.967 -8.383 1.00 73.19 353 GLU A O 1
ATOM 2671 N N . ARG A 1 354 ? 4.229 20.614 -6.210 1.00 79.12 354 ARG A N 1
ATOM 2672 C CA . ARG A 1 354 ? 5.620 20.444 -5.773 1.00 79.12 354 ARG A CA 1
ATOM 2673 C C . ARG A 1 354 ? 5.715 19.269 -4.821 1.00 79.12 354 ARG A C 1
ATOM 2675 O O . ARG A 1 354 ? 4.908 19.156 -3.900 1.00 79.12 354 ARG A O 1
ATOM 2682 N N . PHE A 1 355 ? 6.757 18.464 -4.992 1.00 88.94 355 PHE A N 1
ATOM 2683 C CA . PHE A 1 355 ? 7.166 17.507 -3.975 1.00 88.94 355 PHE A CA 1
ATOM 2684 C C . PHE A 1 355 ? 7.433 18.231 -2.648 1.00 88.94 355 PHE A C 1
ATOM 2686 O O . PHE A 1 355 ? 8.017 19.316 -2.625 1.00 88.94 355 PHE A O 1
ATOM 2693 N N . SER A 1 356 ? 6.998 17.631 -1.543 1.00 86.62 356 SER A N 1
ATOM 2694 C CA . SER A 1 356 ? 7.208 18.170 -0.201 1.00 86.62 356 SER A CA 1
ATOM 2695 C C . SER A 1 356 ? 7.386 17.053 0.823 1.00 86.62 356 SER A C 1
ATOM 2697 O O . SER A 1 356 ? 6.744 15.998 0.755 1.00 86.62 356 SER A O 1
ATOM 2699 N N . VAL A 1 357 ? 8.253 17.297 1.804 1.00 88.62 357 VAL A N 1
ATOM 2700 C CA . VAL A 1 357 ? 8.427 16.442 2.980 1.00 88.62 357 VAL A CA 1
ATOM 2701 C C . VAL A 1 357 ? 7.715 17.118 4.146 1.00 88.62 357 VAL A C 1
ATOM 2703 O O . VAL A 1 357 ? 8.046 18.240 4.522 1.00 88.62 357 VAL A O 1
ATOM 2706 N N . SER A 1 358 ? 6.699 16.462 4.700 1.00 87.00 358 SER A N 1
ATOM 2707 C CA . SER A 1 358 ? 6.085 16.898 5.954 1.00 87.00 358 SER A CA 1
ATOM 2708 C C . SER A 1 358 ? 7.049 16.671 7.126 1.00 87.00 358 SER A C 1
ATOM 2710 O O . SER A 1 358 ? 7.823 15.717 7.098 1.00 87.00 358 SER A O 1
ATOM 2712 N N . PRO A 1 359 ? 6.996 17.476 8.201 1.00 87.88 359 PRO A N 1
ATOM 2713 C CA . PRO A 1 359 ? 7.687 17.127 9.435 1.00 87.88 359 PRO A CA 1
ATOM 2714 C C . PRO A 1 359 ? 7.102 15.836 10.023 1.00 87.88 359 PRO A C 1
ATOM 2716 O O . PRO A 1 359 ? 5.909 15.783 10.342 1.00 87.88 359 PRO A O 1
ATOM 2719 N N . TRP A 1 360 ? 7.945 14.813 10.188 1.00 92.06 360 TRP A N 1
ATOM 2720 C CA . TRP A 1 360 ? 7.565 13.573 10.864 1.00 92.06 360 TRP A CA 1
ATOM 2721 C C . TRP A 1 360 ? 7.109 13.858 12.300 1.00 92.06 360 TRP A C 1
ATOM 2723 O O . TRP A 1 360 ? 7.747 14.622 13.029 1.00 92.06 360 TRP A O 1
ATOM 2733 N N . GLN A 1 361 ? 6.030 13.202 12.723 1.00 92.75 361 GLN A N 1
ATOM 2734 C CA . GLN A 1 361 ? 5.495 13.285 14.078 1.00 92.75 361 GLN A CA 1
ATOM 2735 C C . GLN A 1 361 ? 5.408 11.915 14.743 1.00 92.75 361 GLN A C 1
ATOM 2737 O O . GLN A 1 361 ? 4.934 10.933 14.162 1.00 92.75 361 GLN A O 1
ATOM 2742 N N . ARG A 1 362 ? 5.793 11.880 16.021 1.00 93.50 362 ARG A N 1
ATOM 2743 C CA . ARG A 1 362 ? 5.641 10.708 16.891 1.00 93.50 362 ARG A CA 1
ATOM 2744 C C . ARG A 1 362 ? 4.164 10.361 17.084 1.00 93.50 362 ARG A C 1
ATOM 2746 O O . ARG A 1 362 ? 3.332 11.238 17.312 1.00 93.50 362 ARG A O 1
ATOM 2753 N N . SER A 1 363 ? 3.831 9.079 17.049 1.00 92.00 363 SER A N 1
ATOM 2754 C CA . SER A 1 363 ? 2.505 8.580 17.417 1.00 92.00 363 SER A CA 1
ATOM 2755 C C . SER A 1 363 ? 2.316 8.675 18.936 1.00 92.00 363 SER A C 1
ATOM 2757 O O . SER A 1 363 ? 3.272 8.499 19.697 1.00 92.00 363 SER A O 1
ATOM 2759 N N . ALA A 1 364 ? 1.094 8.938 19.402 1.00 90.94 364 ALA A N 1
ATOM 2760 C CA . ALA A 1 364 ? 0.807 9.008 20.835 1.00 90.94 364 ALA A CA 1
ATOM 2761 C C . ALA A 1 364 ? 0.962 7.636 21.524 1.00 90.94 364 ALA A C 1
ATOM 2763 O O . ALA A 1 364 ? 0.595 6.598 20.965 1.00 90.94 364 ALA A O 1
ATOM 2764 N N . ALA A 1 365 ? 1.480 7.645 22.753 1.00 91.75 365 ALA A N 1
ATOM 2765 C CA . ALA A 1 365 ? 1.697 6.461 23.582 1.00 91.75 365 ALA A CA 1
ATOM 2766 C C . ALA A 1 365 ? 0.868 6.544 24.871 1.00 91.75 365 ALA A C 1
ATOM 2768 O O . ALA A 1 365 ? 0.840 7.589 25.518 1.00 91.75 365 ALA A O 1
ATOM 2769 N N . LEU A 1 366 ? 0.223 5.442 25.259 1.00 92.69 366 LEU A N 1
ATOM 2770 C CA . LEU A 1 366 ? -0.488 5.321 26.539 1.00 92.69 366 LEU A CA 1
ATOM 2771 C C . LEU A 1 366 ? 0.396 4.695 27.626 1.00 92.69 366 LEU A C 1
ATOM 2773 O O . LEU A 1 366 ? 0.375 5.134 28.772 1.00 92.69 366 LEU A O 1
ATOM 2777 N N . SER A 1 367 ? 1.175 3.668 27.272 1.00 89.62 367 SER A N 1
ATOM 2778 C CA . SER A 1 367 ? 2.212 3.075 28.123 1.00 89.62 367 SER A CA 1
ATOM 2779 C C . SER A 1 367 ? 3.089 2.120 27.312 1.00 89.62 367 SER A C 1
ATOM 2781 O O . SER A 1 367 ? 2.570 1.318 26.532 1.00 89.62 367 SER A O 1
ATOM 2783 N N . ASP A 1 368 ? 4.399 2.132 27.560 1.00 82.62 368 ASP A N 1
ATOM 2784 C CA . ASP A 1 368 ? 5.346 1.181 26.960 1.00 82.62 368 ASP A CA 1
ATOM 2785 C C . ASP A 1 368 ? 5.012 -0.281 27.316 1.00 82.62 368 ASP A C 1
ATOM 2787 O O . ASP A 1 368 ? 5.225 -1.191 26.516 1.00 82.62 368 ASP A O 1
ATOM 2791 N N . GLY A 1 369 ? 4.392 -0.510 28.482 1.00 89.38 369 GLY A N 1
ATOM 2792 C CA . GLY A 1 369 ? 3.960 -1.833 28.946 1.00 89.38 369 GLY A CA 1
ATOM 2793 C C . GLY A 1 369 ? 2.817 -2.468 28.140 1.00 89.38 369 GLY A C 1
ATOM 2794 O O . GLY A 1 369 ? 2.439 -3.606 28.417 1.00 89.38 369 GLY A O 1
ATOM 2795 N N . LEU A 1 370 ? 2.256 -1.766 27.147 1.00 92.50 370 LEU A N 1
ATOM 2796 C CA . LEU A 1 370 ? 1.296 -2.334 26.192 1.00 92.50 370 LEU A CA 1
ATOM 2797 C C . LEU A 1 370 ? 1.976 -3.134 25.068 1.00 92.50 370 LEU A C 1
ATOM 2799 O O . LEU A 1 370 ? 1.307 -3.914 24.383 1.00 92.50 370 LEU A O 1
ATOM 2803 N N . TYR A 1 371 ? 3.285 -2.961 24.872 1.00 92.00 371 TYR A N 1
ATOM 2804 C CA . TYR A 1 371 ? 4.054 -3.682 23.863 1.00 92.00 371 TYR A CA 1
ATOM 2805 C C . TYR A 1 371 ? 4.646 -4.980 24.410 1.00 92.00 371 TYR A C 1
ATOM 2807 O O . TYR A 1 371 ? 4.893 -5.146 25.601 1.00 92.00 371 TYR A O 1
ATOM 2815 N N . LYS A 1 372 ? 4.915 -5.915 23.497 1.00 91.31 372 LYS A N 1
ATOM 2816 C CA . LYS A 1 372 ? 5.818 -7.036 23.767 1.00 91.31 372 LYS A CA 1
ATOM 2817 C C . LYS A 1 372 ? 7.232 -6.618 23.392 1.00 91.31 372 LYS A C 1
ATOM 2819 O O . LYS A 1 372 ? 7.407 -5.911 22.401 1.00 91.31 372 LYS A O 1
ATOM 2824 N N . GLU A 1 373 ? 8.213 -7.121 24.131 1.00 92.06 373 GLU A N 1
ATOM 2825 C CA . GLU A 1 373 ? 9.638 -7.006 23.812 1.00 92.06 373 GLU A CA 1
ATOM 2826 C C . GLU A 1 373 ? 9.935 -7.761 22.505 1.00 92.06 373 GLU A C 1
ATOM 2828 O O . GLU A 1 373 ? 10.229 -8.955 22.489 1.00 92.06 373 GLU A O 1
ATOM 2833 N N . LEU A 1 374 ? 9.751 -7.064 21.384 1.00 92.81 374 LEU A N 1
ATOM 2834 C CA . LEU A 1 374 ? 9.966 -7.546 20.027 1.00 92.81 374 LEU A CA 1
ATOM 2835 C C . LEU A 1 374 ? 10.599 -6.430 19.202 1.00 92.81 374 LEU A C 1
ATOM 2837 O O . LEU A 1 374 ? 10.191 -5.268 19.269 1.00 92.81 374 LEU A O 1
ATOM 2841 N N . THR A 1 375 ? 11.560 -6.800 18.369 1.00 93.19 375 THR A N 1
ATOM 2842 C CA . THR A 1 375 ? 12.127 -5.898 17.363 1.00 93.19 375 THR A CA 1
ATOM 2843 C C . THR A 1 375 ? 11.166 -5.714 16.182 1.00 93.19 375 THR A C 1
ATOM 2845 O O . THR A 1 375 ? 10.347 -6.595 15.901 1.00 93.19 375 THR A O 1
ATOM 2848 N N . MET A 1 376 ? 11.271 -4.610 15.430 1.00 93.00 376 MET A N 1
ATOM 2849 C CA . MET A 1 376 ? 10.548 -4.457 14.157 1.00 93.00 376 MET A CA 1
ATOM 2850 C C . MET A 1 376 ? 10.838 -5.642 13.241 1.00 93.00 376 MET A C 1
ATOM 2852 O O . MET A 1 376 ? 9.911 -6.232 12.685 1.00 93.00 376 MET A O 1
ATOM 2856 N N . GLN A 1 377 ? 12.113 -6.025 13.139 1.00 92.88 377 GLN A N 1
ATOM 2857 C CA . GLN A 1 377 ? 12.569 -7.124 12.300 1.00 92.88 377 GLN A CA 1
ATOM 2858 C C . GLN A 1 377 ? 11.827 -8.425 12.639 1.00 92.88 377 GLN A C 1
ATOM 2860 O O . GLN A 1 377 ? 11.369 -9.121 11.733 1.00 92.88 377 GLN A O 1
ATOM 2865 N N . GLU A 1 378 ? 11.619 -8.734 13.921 1.00 93.50 378 GLU A N 1
ATOM 2866 C CA . GLU A 1 378 ? 10.783 -9.863 14.330 1.00 93.50 378 GLU A CA 1
ATOM 2867 C C . GLU A 1 378 ? 9.303 -9.656 14.011 1.00 93.50 378 GLU A C 1
ATOM 2869 O O . GLU A 1 378 ? 8.679 -10.582 13.490 1.00 93.50 378 GLU A O 1
ATOM 2874 N N . VAL A 1 379 ? 8.735 -8.479 14.295 1.00 94.12 379 VAL A N 1
ATOM 2875 C CA . VAL A 1 379 ? 7.316 -8.190 14.034 1.00 94.12 379 VAL A CA 1
ATOM 2876 C C . VAL A 1 379 ? 6.994 -8.364 12.551 1.00 94.12 379 VAL A C 1
ATOM 2878 O O . VAL A 1 379 ? 6.128 -9.174 12.228 1.00 94.12 379 VAL A O 1
ATOM 2881 N N . VAL A 1 380 ? 7.710 -7.707 11.631 1.00 94.06 380 VAL A N 1
ATOM 2882 C CA . VAL A 1 380 ? 7.397 -7.782 10.190 1.00 94.06 380 VAL A CA 1
ATOM 2883 C C . VAL A 1 380 ? 7.680 -9.168 9.606 1.00 94.06 380 VAL A C 1
ATOM 2885 O O . VAL A 1 380 ? 6.873 -9.690 8.835 1.00 94.06 380 VAL A O 1
ATOM 2888 N N . ARG A 1 381 ? 8.772 -9.834 10.015 1.00 93.69 381 ARG A N 1
ATOM 2889 C CA . ARG A 1 381 ? 9.121 -11.169 9.495 1.00 93.69 381 ARG A CA 1
ATOM 2890 C C . ARG A 1 381 ? 8.208 -12.265 10.056 1.00 93.69 381 ARG A C 1
ATOM 2892 O O . ARG A 1 381 ? 7.928 -13.229 9.336 1.00 93.69 381 ARG A O 1
ATOM 2899 N N . ARG A 1 382 ? 7.688 -12.127 11.287 1.00 93.81 382 ARG A N 1
ATOM 2900 C CA . ARG A 1 382 ? 6.725 -13.064 11.910 1.00 93.81 382 ARG A CA 1
ATOM 2901 C C . ARG A 1 382 ? 5.252 -12.711 11.654 1.00 93.81 382 ARG A C 1
ATOM 2903 O O . ARG A 1 382 ? 4.412 -13.589 11.835 1.00 93.81 382 ARG A O 1
ATOM 2910 N N . ARG A 1 383 ? 4.915 -11.493 11.201 1.00 94.50 383 ARG A N 1
ATOM 2911 C CA . ARG A 1 383 ? 3.537 -11.051 10.896 1.00 94.50 383 ARG A CA 1
ATOM 2912 C C . ARG A 1 383 ? 2.833 -12.029 9.957 1.00 94.50 383 ARG A C 1
ATOM 2914 O O . ARG A 1 383 ? 3.251 -12.220 8.815 1.00 94.50 383 ARG A O 1
ATOM 2921 N N . ARG A 1 384 ? 1.717 -12.610 10.390 1.00 94.25 384 ARG A N 1
ATOM 2922 C CA . ARG A 1 384 ? 0.815 -13.395 9.534 1.00 94.25 384 ARG A CA 1
ATOM 2923 C C . ARG A 1 384 ? -0.602 -12.866 9.696 1.00 94.25 384 ARG A C 1
ATOM 2925 O O . ARG A 1 384 ? -0.982 -12.454 10.786 1.00 94.25 384 ARG A O 1
ATOM 2932 N N . SER A 1 385 ? -1.379 -12.901 8.620 1.00 93.75 385 SER A N 1
ATOM 2933 C CA . SER A 1 385 ? -2.824 -12.700 8.714 1.00 93.75 385 SER A CA 1
ATOM 2934 C C . SER A 1 385 ? -3.423 -13.898 9.456 1.00 93.75 385 SER A C 1
ATOM 2936 O O . SER A 1 385 ? -3.113 -15.045 9.114 1.00 93.75 385 SER A O 1
ATOM 2938 N N . ALA A 1 386 ? -4.225 -13.642 10.490 1.00 93.50 386 ALA A N 1
ATOM 2939 C CA . ALA A 1 386 ? -4.940 -14.692 11.207 1.00 93.50 386 ALA A CA 1
ATOM 2940 C C . ALA A 1 386 ? -5.939 -15.385 10.265 1.00 93.50 386 ALA A C 1
ATOM 2942 O O . ALA A 1 386 ? -6.528 -14.738 9.401 1.00 93.50 386 ALA A O 1
ATOM 2943 N N . VAL A 1 387 ? -6.098 -16.700 10.419 1.00 91.25 387 VAL A N 1
ATOM 2944 C CA . VAL A 1 387 ? -7.054 -17.508 9.634 1.00 91.25 387 VAL A CA 1
ATOM 2945 C C . VAL A 1 387 ? -8.340 -17.811 10.404 1.00 91.25 387 VAL A C 1
ATOM 2947 O O . VAL A 1 387 ? -9.340 -18.157 9.792 1.00 91.25 387 VAL A O 1
ATOM 2950 N N . ASP A 1 388 ? -8.295 -17.666 11.727 1.00 94.50 388 ASP A N 1
ATOM 2951 C CA . ASP A 1 388 ? -9.393 -17.854 12.672 1.00 94.50 388 ASP A CA 1
ATOM 2952 C C . ASP A 1 388 ? -9.079 -17.054 13.955 1.00 94.50 388 ASP A C 1
ATOM 2954 O O . ASP A 1 388 ? -7.940 -16.609 14.145 1.00 94.50 388 ASP A O 1
ATOM 2958 N N . MET A 1 389 ? -10.076 -16.857 14.816 1.00 96.50 389 MET A N 1
ATOM 2959 C CA . MET A 1 389 ? -9.986 -16.219 16.135 1.00 96.50 389 MET A CA 1
ATOM 2960 C C . MET A 1 389 ? -10.846 -17.020 17.126 1.00 96.50 389 MET A C 1
ATOM 2962 O O . MET A 1 389 ? -11.851 -17.604 16.739 1.00 96.50 389 MET A O 1
ATOM 2966 N N . ASP A 1 390 ? -10.494 -17.032 18.413 1.00 96.44 390 ASP A N 1
ATOM 2967 C CA . ASP A 1 390 ? -11.106 -17.954 19.389 1.00 96.44 390 ASP A CA 1
ATOM 2968 C C . ASP A 1 390 ? -12.557 -17.628 19.805 1.00 96.44 390 ASP A C 1
ATOM 2970 O O . ASP A 1 390 ? -13.207 -18.440 20.462 1.00 96.44 390 ASP A O 1
ATOM 2974 N N . GLY A 1 391 ? -13.071 -16.442 19.460 1.00 96.62 391 GLY A N 1
ATOM 2975 C CA . GLY A 1 391 ? -14.419 -15.994 19.816 1.00 96.62 391 GLY A CA 1
ATOM 2976 C C . GLY A 1 391 ? -14.630 -15.651 21.296 1.00 96.62 391 GLY A C 1
ATOM 2977 O O . GLY A 1 391 ? -15.721 -15.208 21.655 1.00 96.62 391 GLY A O 1
ATOM 2978 N N . VAL A 1 392 ? -13.611 -15.808 22.148 1.00 97.25 392 VAL A N 1
ATOM 2979 C CA . VAL A 1 392 ? -13.722 -15.709 23.616 1.00 97.25 392 VAL A CA 1
ATOM 2980 C C . VAL A 1 392 ? -12.714 -14.755 24.256 1.00 97.25 392 VAL A C 1
ATOM 2982 O O . VAL A 1 392 ? -12.962 -14.285 25.366 1.00 97.25 392 VAL A O 1
ATOM 2985 N N . HIS A 1 393 ? -11.611 -14.420 23.581 1.00 97.81 393 HIS A N 1
ATOM 2986 C CA . HIS A 1 393 ? -10.629 -13.473 24.097 1.00 97.81 393 HIS A CA 1
ATOM 2987 C C . HIS A 1 393 ? -11.234 -12.073 24.283 1.00 97.81 393 HIS A C 1
ATOM 2989 O O . HIS A 1 393 ? -12.016 -11.594 23.458 1.00 97.81 393 HIS A O 1
ATOM 2995 N N . VAL A 1 394 ? -10.839 -11.407 25.372 1.00 98.38 394 VAL A N 1
ATOM 2996 C CA . VAL A 1 394 ? -11.237 -10.036 25.710 1.00 98.38 394 VAL A CA 1
ATOM 2997 C C . VAL A 1 394 ? -9.987 -9.167 25.744 1.00 98.38 394 VAL A C 1
ATOM 2999 O O . VAL A 1 394 ? -9.084 -9.399 26.546 1.00 98.38 394 VAL A O 1
ATOM 3002 N N . MET A 1 395 ? -9.938 -8.162 24.873 1.00 97.62 395 MET A N 1
ATOM 3003 C CA . MET A 1 395 ? -8.813 -7.228 24.784 1.00 97.62 395 MET A CA 1
ATOM 3004 C C . MET A 1 395 ? -8.881 -6.179 25.906 1.00 97.62 395 MET A C 1
ATOM 3006 O O . MET A 1 395 ? -9.968 -5.751 26.295 1.00 97.62 395 MET A O 1
ATOM 3010 N N . GLY A 1 396 ? -7.731 -5.732 26.418 1.00 97.06 396 GLY A N 1
ATOM 3011 C CA . GLY A 1 396 ? -7.665 -4.588 27.333 1.00 97.06 396 GLY A CA 1
ATOM 3012 C C . GLY A 1 396 ? -8.017 -3.276 26.623 1.00 97.06 396 GLY A C 1
ATOM 3013 O O . GLY A 1 396 ? -7.629 -3.078 25.470 1.00 97.06 396 GLY A O 1
ATOM 3014 N N . ARG A 1 397 ? -8.733 -2.371 27.305 1.00 96.88 397 ARG A N 1
ATOM 3015 C CA . ARG A 1 397 ? -9.166 -1.080 26.739 1.00 96.88 397 ARG A CA 1
ATOM 3016 C C . ARG A 1 397 ? -8.011 -0.286 26.139 1.00 96.88 397 ARG A C 1
ATOM 3018 O O . ARG A 1 397 ? -8.105 0.210 25.022 1.00 96.88 397 ARG A O 1
ATOM 3025 N N . ASP A 1 398 ? -6.915 -0.213 26.876 1.00 96.31 398 ASP A N 1
ATOM 3026 C CA . ASP A 1 398 ? -5.810 0.674 26.538 1.00 96.31 398 ASP A CA 1
ATOM 3027 C C . ASP A 1 398 ? -4.950 0.054 25.418 1.00 96.31 398 ASP A C 1
ATOM 3029 O O . ASP A 1 398 ? -4.449 0.769 24.557 1.00 96.31 398 ASP A O 1
ATOM 3033 N N . THR A 1 399 ? -4.910 -1.284 25.308 1.00 96.50 399 THR A N 1
ATOM 3034 C CA . THR A 1 399 ? -4.405 -1.992 24.116 1.00 96.50 399 THR A CA 1
ATOM 3035 C C . THR A 1 399 ? -5.234 -1.662 22.872 1.00 96.50 399 THR A C 1
ATOM 3037 O O . THR A 1 399 ? -4.668 -1.393 21.815 1.00 96.50 399 THR A O 1
ATOM 3040 N N . PHE A 1 400 ? -6.568 -1.655 22.986 1.00 97.69 400 PHE A N 1
ATOM 3041 C CA . PHE A 1 400 ? -7.457 -1.278 21.885 1.00 97.69 400 PHE A CA 1
ATOM 3042 C C . PHE A 1 400 ? -7.232 0.181 21.466 1.00 97.69 400 PHE A C 1
ATOM 3044 O O . PHE A 1 400 ? -7.003 0.440 20.287 1.00 97.69 400 PHE A O 1
ATOM 3051 N N . TYR A 1 401 ? -7.200 1.124 22.412 1.00 97.25 401 TYR A N 1
ATOM 3052 C CA . TYR A 1 401 ? -6.915 2.527 22.106 1.00 97.25 401 TYR A CA 1
ATOM 3053 C C . TYR A 1 401 ? -5.515 2.735 21.507 1.00 97.25 401 TYR A C 1
ATOM 3055 O O . TYR A 1 401 ? -5.398 3.467 20.530 1.00 97.25 401 TYR A O 1
ATOM 3063 N N . GLN A 1 402 ? -4.472 2.050 21.990 1.00 96.19 402 GLN A N 1
ATOM 3064 C CA . GLN A 1 402 ? -3.123 2.152 21.416 1.00 96.19 402 GLN A CA 1
ATOM 3065 C C . GLN A 1 402 ? -3.064 1.668 19.955 1.00 96.19 402 GLN A C 1
ATOM 3067 O O . GLN A 1 402 ? -2.352 2.263 19.148 1.00 96.19 402 GLN A O 1
ATOM 3072 N N . ILE A 1 403 ? -3.845 0.644 19.586 1.00 96.12 403 ILE A N 1
ATOM 3073 C CA . ILE A 1 403 ? -3.997 0.210 18.184 1.00 96.12 403 ILE A CA 1
ATOM 3074 C C . ILE A 1 403 ? -4.656 1.311 17.335 1.00 96.12 403 ILE A C 1
ATOM 3076 O O . ILE A 1 403 ? -4.255 1.516 16.191 1.00 96.12 403 ILE A O 1
ATOM 3080 N N . LEU A 1 404 ? -5.636 2.041 17.880 1.00 97.19 404 LEU A N 1
ATOM 3081 C CA . LEU A 1 404 ? -6.291 3.140 17.161 1.00 97.19 404 LEU A CA 1
ATOM 3082 C C . LEU A 1 404 ? -5.415 4.392 17.050 1.00 97.19 404 LEU A C 1
ATOM 3084 O O . LEU A 1 404 ? -5.475 5.058 16.022 1.00 97.19 404 LEU A O 1
ATOM 3088 N N . LEU A 1 405 ? -4.567 4.682 18.041 1.00 95.75 405 LEU A N 1
ATOM 3089 C CA . LEU A 1 405 ? -3.588 5.776 17.969 1.00 95.75 405 LEU A CA 1
ATOM 3090 C C . LEU A 1 405 ? -2.571 5.556 16.833 1.00 95.75 405 LEU A C 1
ATOM 3092 O O . LEU A 1 405 ? -2.254 6.501 16.121 1.00 95.75 405 LEU A O 1
ATOM 3096 N N . HIS A 1 406 ? -2.157 4.309 16.574 1.00 94.19 406 HIS A N 1
ATOM 3097 C CA . HIS A 1 406 ? -1.353 3.942 15.387 1.00 94.19 406 HIS A CA 1
ATOM 3098 C C . HIS A 1 406 ? -2.120 3.988 14.061 1.00 94.19 406 HIS A C 1
ATOM 3100 O O . HIS A 1 406 ? -1.529 3.845 12.994 1.00 94.19 406 HIS A O 1
ATOM 3106 N N . CYS A 1 407 ? -3.441 4.162 14.106 1.00 95.19 407 CYS A N 1
ATOM 3107 C CA . CYS A 1 407 ? -4.250 4.398 12.916 1.00 95.19 407 CYS A CA 1
ATOM 3108 C C . CYS A 1 407 ? -4.438 5.897 12.633 1.00 95.19 407 CYS A C 1
ATOM 3110 O O . CYS A 1 407 ? -4.962 6.226 11.574 1.00 95.19 407 CYS A O 1
ATOM 3112 N N . LEU A 1 408 ? -4.053 6.809 13.530 1.00 96.06 408 LEU A N 1
ATOM 3113 C CA . LEU A 1 408 ? -4.206 8.250 13.319 1.00 96.06 408 LEU A CA 1
ATOM 3114 C C . LEU A 1 408 ? -3.113 8.798 12.384 1.00 96.06 408 LEU A C 1
ATOM 3116 O O . LEU A 1 408 ? -1.966 8.368 12.487 1.00 96.06 408 LEU A O 1
ATOM 3120 N N . PRO A 1 409 ? -3.436 9.717 11.454 1.00 94.38 409 PRO A N 1
ATOM 3121 C CA . PRO A 1 409 ? -2.481 10.172 10.446 1.00 94.38 409 PRO A CA 1
ATOM 3122 C C . PRO A 1 409 ? -1.432 11.137 11.010 1.00 94.38 409 PRO A C 1
ATOM 3124 O O . PRO A 1 409 ? -0.271 11.073 10.607 1.00 94.38 409 PRO A O 1
ATOM 3127 N N . SER A 1 410 ? -1.805 12.007 11.953 1.00 95.25 410 SER A N 1
ATOM 3128 C CA . SER A 1 410 ? -0.976 13.145 12.380 1.00 95.25 410 SER A CA 1
ATOM 3129 C C . SER A 1 410 ? -0.078 12.842 13.579 1.00 95.25 410 SER A C 1
ATOM 3131 O O . SER A 1 410 ? 0.736 13.677 13.964 1.00 95.25 410 SER A O 1
ATOM 3133 N N . GLY A 1 411 ? -0.186 11.638 14.147 1.00 92.12 411 GLY A N 1
ATOM 3134 C CA . GLY A 1 411 ? 0.525 11.242 15.359 1.00 92.12 411 GLY A CA 1
ATOM 3135 C C . GLY A 1 411 ? -0.143 11.789 16.624 1.00 92.12 411 GLY A C 1
ATOM 3136 O O . GLY A 1 411 ? -1.369 11.848 16.713 1.00 92.12 411 GLY A O 1
ATOM 3137 N N . GLY A 1 412 ? 0.658 12.137 17.631 1.00 89.12 412 GLY A N 1
ATOM 3138 C CA . GLY A 1 412 ? 0.189 12.797 18.850 1.00 89.12 412 GLY A CA 1
ATOM 3139 C C . GLY A 1 412 ? 0.088 14.311 18.675 1.00 89.12 412 GLY A C 1
ATOM 3140 O O . GLY A 1 412 ? 1.100 14.997 18.790 1.00 89.12 412 GLY A O 1
ATOM 3141 N N . VAL A 1 413 ? -1.129 14.798 18.430 1.00 87.25 413 VAL A N 1
ATOM 3142 C CA . VAL A 1 413 ? -1.483 16.224 18.291 1.00 87.25 413 VAL A CA 1
ATOM 3143 C C . VAL A 1 413 ? -1.579 16.942 19.645 1.00 87.25 413 VAL A C 1
ATOM 3145 O O . VAL A 1 413 ? -1.866 16.309 20.667 1.00 87.25 413 VAL A O 1
ATOM 3148 N N . SER A 1 414 ? -1.355 18.260 19.667 1.00 83.69 414 SER A N 1
ATOM 3149 C CA . SER A 1 414 ? -1.672 19.107 20.831 1.00 83.69 414 SER A CA 1
ATOM 3150 C C . SER A 1 414 ? -3.187 19.393 20.940 1.00 83.69 414 SER A C 1
ATOM 3152 O O . SER A 1 414 ? -3.924 19.102 20.000 1.00 83.69 414 SER A O 1
ATOM 3154 N N . PRO A 1 415 ? -3.693 19.974 22.050 1.00 79.06 415 PRO A N 1
ATOM 3155 C CA . PRO A 1 415 ? -5.106 20.366 22.179 1.00 79.06 415 PRO A CA 1
ATOM 3156 C C . PRO A 1 415 ? -5.588 21.414 21.160 1.00 79.06 415 PRO A C 1
ATOM 3158 O O . PRO A 1 415 ? -6.793 21.610 21.008 1.00 79.06 415 PRO A O 1
ATOM 3161 N N . GLU A 1 416 ? -4.659 22.113 20.506 1.00 83.19 416 GLU A N 1
ATOM 3162 C CA . GLU A 1 416 ? -4.902 23.127 19.476 1.00 83.19 416 GLU A CA 1
ATOM 3163 C C . GLU A 1 416 ? -4.773 22.574 18.043 1.00 83.19 416 GLU A C 1
ATOM 3165 O O . GLU A 1 416 ? -5.203 23.228 17.093 1.00 83.19 416 GLU A O 1
ATOM 3170 N N . GLU A 1 417 ? -4.184 21.386 17.877 1.00 88.62 417 GLU A N 1
ATOM 3171 C CA . GLU A 1 417 ? -4.041 20.685 16.599 1.00 88.62 417 GLU A CA 1
ATOM 3172 C C . GLU A 1 417 ? -5.167 19.654 16.393 1.00 88.62 417 GLU A C 1
ATOM 3174 O O . GLU A 1 417 ? -5.725 19.105 17.341 1.00 88.62 417 GLU A O 1
ATOM 3179 N N . GLN A 1 418 ? -5.477 19.353 15.130 1.00 92.25 418 GLN A N 1
ATOM 3180 C CA . GLN A 1 418 ? -6.472 18.350 14.738 1.00 92.25 418 GLN A CA 1
ATOM 3181 C C . GLN A 1 418 ? -5.828 17.217 13.938 1.00 92.25 418 GLN A C 1
ATOM 3183 O O . GLN A 1 418 ? -4.825 17.413 13.246 1.00 92.25 418 GLN A O 1
ATOM 3188 N N . GLN A 1 419 ? -6.416 16.024 14.012 1.00 95.56 419 GLN A N 1
ATOM 3189 C CA . GLN A 1 419 ? -6.045 14.911 13.143 1.00 95.56 419 GLN A CA 1
ATOM 3190 C C . GLN A 1 419 ? -6.484 15.187 11.702 1.00 95.56 419 GLN A C 1
ATOM 3192 O O . GLN A 1 419 ? -7.621 15.591 11.465 1.00 95.56 419 GLN A O 1
ATOM 3197 N N . GLY A 1 420 ? -5.602 14.898 10.746 1.00 95.25 420 GLY A N 1
ATOM 3198 C CA . GLY A 1 420 ? -5.876 14.950 9.307 1.00 95.25 420 GLY A CA 1
ATOM 3199 C C . GLY A 1 420 ? -4.613 14.721 8.466 1.00 95.25 420 GLY A C 1
ATOM 3200 O O . GLY A 1 420 ? -4.546 13.709 7.759 1.00 95.25 420 GLY A O 1
ATOM 3201 N N . PRO A 1 421 ? -3.581 15.581 8.585 1.00 94.69 421 PRO A N 1
ATOM 3202 C CA . PRO A 1 421 ? -2.327 15.446 7.842 1.00 94.69 421 PRO A CA 1
ATOM 3203 C C . PRO A 1 421 ? -1.523 14.192 8.182 1.00 94.69 421 PRO A C 1
ATOM 3205 O O . PRO A 1 421 ? -1.371 13.845 9.354 1.00 94.69 421 PRO A O 1
ATOM 3208 N N . GLN A 1 422 ? -0.963 13.523 7.172 1.00 94.19 422 GLN A N 1
ATOM 3209 C CA . GLN A 1 422 ? -0.251 12.243 7.318 1.00 94.19 422 GLN A CA 1
ATOM 3210 C C . GLN A 1 422 ? 1.205 12.473 7.772 1.00 94.19 422 GLN A C 1
ATOM 3212 O O . GLN A 1 422 ? 2.142 12.441 6.980 1.00 94.19 422 GLN A O 1
ATOM 3217 N N . ARG A 1 423 ? 1.403 12.730 9.069 1.00 94.06 423 ARG A N 1
ATOM 3218 C CA . ARG A 1 423 ? 2.715 13.041 9.670 1.00 94.06 423 ARG A CA 1
ATOM 3219 C C . ARG A 1 423 ? 3.399 11.849 10.357 1.00 94.06 423 ARG A C 1
ATOM 3221 O O . ARG A 1 423 ? 4.588 11.928 10.637 1.00 94.06 423 ARG A O 1
ATOM 3228 N N . THR A 1 424 ? 2.692 10.752 10.648 1.00 94.19 424 THR A N 1
ATOM 3229 C CA . THR A 1 424 ? 3.233 9.611 11.422 1.00 94.19 424 THR A CA 1
ATOM 3230 C C . THR A 1 424 ? 3.325 8.314 10.608 1.00 94.19 424 THR A C 1
ATOM 3232 O O . THR A 1 424 ? 2.668 8.160 9.578 1.00 94.19 424 THR A O 1
ATOM 3235 N N . LEU A 1 425 ? 4.145 7.353 11.047 1.00 94.75 425 LEU A N 1
ATOM 3236 C CA . LEU A 1 425 ? 4.295 6.061 10.364 1.00 94.75 425 LEU A CA 1
ATOM 3237 C C . LEU A 1 425 ? 3.064 5.155 10.573 1.00 94.75 425 LEU A C 1
ATOM 3239 O O . LEU A 1 425 ? 2.513 5.128 11.670 1.00 94.75 425 LEU A O 1
ATOM 3243 N N . PRO A 1 426 ? 2.647 4.361 9.565 1.00 94.50 426 PRO A N 1
ATOM 3244 C CA . PRO A 1 426 ? 3.253 4.212 8.237 1.00 94.50 426 PRO A CA 1
ATOM 3245 C C . PRO A 1 426 ? 2.799 5.274 7.218 1.00 94.50 426 PRO A C 1
ATOM 3247 O O . PRO A 1 426 ? 3.268 5.262 6.084 1.00 94.50 426 PRO A O 1
ATOM 3250 N N . PHE A 1 427 ? 1.873 6.161 7.589 1.00 95.06 427 PHE A N 1
ATOM 3251 C CA . PHE A 1 427 ? 1.198 7.071 6.661 1.00 95.06 427 PHE A CA 1
ATOM 3252 C C . PHE A 1 427 ? 2.077 8.207 6.126 1.00 95.06 427 PHE A C 1
ATOM 3254 O O . PHE A 1 427 ? 1.731 8.767 5.093 1.00 95.06 427 PHE A O 1
ATOM 3261 N N . HIS A 1 428 ? 3.218 8.498 6.764 1.00 94.31 428 HIS A N 1
ATOM 3262 C CA . HIS A 1 428 ? 4.166 9.550 6.361 1.00 94.31 428 HIS A CA 1
ATOM 3263 C C . HIS A 1 428 ? 4.650 9.467 4.902 1.00 94.31 428 HIS A C 1
ATOM 3265 O O . HIS A 1 428 ? 5.142 10.451 4.363 1.00 94.31 428 HIS A O 1
ATOM 3271 N N . VAL A 1 429 ? 4.468 8.328 4.228 1.00 95.44 429 VAL A N 1
ATOM 3272 C CA . VAL A 1 429 ? 4.728 8.202 2.788 1.00 95.44 429 VAL A CA 1
ATOM 3273 C C . VAL A 1 429 ? 3.760 9.006 1.908 1.00 95.44 429 VAL A C 1
ATOM 3275 O O . VAL A 1 429 ? 4.123 9.364 0.791 1.00 95.44 429 VAL A O 1
ATOM 3278 N N . LEU A 1 430 ? 2.555 9.319 2.396 1.00 93.25 430 LEU A N 1
ATOM 3279 C CA . LEU A 1 430 ? 1.489 9.965 1.626 1.00 93.25 430 LEU A CA 1
ATOM 3280 C C . LEU A 1 430 ? 1.526 11.505 1.765 1.00 93.25 430 LEU A C 1
ATOM 3282 O O . LEU A 1 430 ? 1.642 12.011 2.884 1.00 93.25 430 LEU A O 1
ATOM 3286 N N . PRO A 1 431 ? 1.408 12.270 0.662 1.00 89.44 431 PRO A N 1
ATOM 3287 C CA . PRO A 1 431 ? 1.476 13.732 0.697 1.00 89.44 431 PRO A CA 1
ATOM 3288 C C . PRO A 1 431 ? 0.141 14.457 0.952 1.00 89.44 431 PRO A C 1
ATOM 3290 O O . PRO A 1 431 ? 0.175 15.650 1.240 1.00 89.44 431 PRO A O 1
ATOM 3293 N N . TRP A 1 432 ? -1.012 13.776 0.899 1.00 89.12 432 TRP A N 1
ATOM 3294 C CA . TRP A 1 432 ? -2.346 14.367 1.123 1.00 89.12 432 TRP A CA 1
ATOM 3295 C C . TRP A 1 432 ? -2.986 13.968 2.461 1.00 89.12 432 TRP A C 1
ATOM 3297 O O . TRP A 1 432 ? -2.754 12.874 2.971 1.00 89.12 432 TRP A O 1
ATOM 3307 N N . ASP A 1 433 ? -3.870 14.818 2.990 1.00 92.81 433 ASP A N 1
ATOM 3308 C CA . ASP A 1 433 ? -4.604 14.575 4.241 1.00 92.81 433 ASP A CA 1
ATOM 3309 C C . ASP A 1 433 ? -5.566 13.371 4.165 1.00 92.81 433 ASP A C 1
ATOM 3311 O O . ASP A 1 433 ? -6.043 12.980 3.097 1.00 92.81 433 ASP A O 1
ATOM 3315 N N . ALA A 1 434 ? -5.859 12.755 5.313 1.00 94.44 434 ALA A N 1
ATOM 3316 C CA . ALA A 1 434 ? -6.528 11.457 5.387 1.00 94.44 434 ALA A CA 1
ATOM 3317 C C . ALA A 1 434 ? -8.021 11.462 4.979 1.00 94.44 434 ALA A C 1
ATOM 3319 O O . ALA A 1 434 ? -8.901 11.801 5.769 1.00 94.44 434 ALA A O 1
ATOM 3320 N N . GLU A 1 435 ? -8.328 10.934 3.789 1.00 94.75 435 GLU A N 1
ATOM 3321 C CA . GLU A 1 435 ? -9.705 10.786 3.269 1.00 94.75 435 GLU A CA 1
ATOM 3322 C C . GLU A 1 435 ? -10.442 9.520 3.721 1.00 94.75 435 GLU A C 1
ATOM 3324 O O . GLU A 1 435 ? -11.637 9.343 3.457 1.00 94.75 435 GLU A O 1
ATOM 3329 N N . VAL A 1 436 ? -9.723 8.605 4.371 1.00 95.19 436 VAL A N 1
ATOM 3330 C CA . VAL A 1 436 ? -10.224 7.291 4.777 1.00 95.19 436 VAL A CA 1
ATOM 3331 C C . VAL A 1 436 ? -10.348 7.235 6.294 1.00 95.19 436 VAL A C 1
ATOM 3333 O O . VAL A 1 436 ? -9.359 7.371 7.011 1.00 95.19 436 VAL A O 1
ATOM 3336 N N . HIS A 1 437 ? -11.555 6.978 6.782 1.00 97.56 437 HIS A N 1
ATOM 3337 C CA . HIS A 1 437 ? -11.919 6.823 8.192 1.00 97.56 437 HIS A CA 1
ATOM 3338 C C . HIS A 1 437 ? -12.225 5.348 8.509 1.00 97.56 437 HIS A C 1
ATOM 3340 O O . HIS A 1 437 ? -12.257 4.510 7.606 1.00 97.56 437 HIS A O 1
ATOM 3346 N N . ALA A 1 438 ? -12.475 5.003 9.777 1.00 98.06 438 ALA A N 1
ATOM 3347 C CA . ALA A 1 438 ? -12.759 3.618 10.168 1.00 98.06 438 ALA A CA 1
ATOM 3348 C C . ALA A 1 438 ? -14.056 3.471 10.977 1.00 98.06 438 ALA A C 1
ATOM 3350 O O . ALA A 1 438 ? -14.209 4.073 12.036 1.00 98.06 438 ALA A O 1
ATOM 3351 N N . ALA A 1 439 ? -14.955 2.601 10.517 1.00 98.00 439 ALA A N 1
ATOM 3352 C CA . ALA A 1 439 ? -16.076 2.086 11.298 1.00 98.00 439 ALA A CA 1
ATOM 3353 C C . ALA A 1 439 ? -15.643 0.802 12.024 1.00 98.00 439 ALA A C 1
ATOM 3355 O O . ALA A 1 439 ? -15.077 -0.098 11.400 1.00 98.00 439 ALA A O 1
ATOM 3356 N N . LEU A 1 440 ? -15.904 0.701 13.329 1.00 98.50 440 LEU A N 1
ATOM 3357 C CA . LEU A 1 440 ? -15.465 -0.414 14.170 1.00 98.50 440 LEU A CA 1
ATOM 3358 C C . LEU A 1 440 ? -16.651 -1.088 14.859 1.00 98.50 440 LEU A C 1
ATOM 3360 O O . LEU A 1 440 ? -17.423 -0.444 15.565 1.00 98.50 440 LEU A O 1
ATOM 3364 N N . PHE A 1 441 ? -16.758 -2.402 14.703 1.00 98.50 441 PHE A N 1
ATOM 3365 C CA . PHE A 1 441 ? -17.726 -3.236 15.410 1.00 98.50 441 PHE A CA 1
ATOM 3366 C C . PHE A 1 441 ? -16.996 -3.857 16.601 1.00 98.50 441 PHE A C 1
ATOM 3368 O O . PHE A 1 441 ? -16.178 -4.760 16.423 1.00 98.50 441 PHE A O 1
ATOM 3375 N N . VAL A 1 442 ? -17.228 -3.312 17.793 1.00 98.50 442 VAL A N 1
ATOM 3376 C CA . VAL A 1 442 ? -16.545 -3.678 19.039 1.00 98.50 442 VAL A CA 1
ATOM 3377 C C . VAL A 1 442 ? -17.338 -4.781 19.735 1.00 98.50 442 VAL A C 1
ATOM 3379 O O . VAL A 1 442 ? -18.505 -4.585 20.076 1.00 98.50 442 VAL A O 1
ATOM 3382 N N . HIS A 1 443 ? -16.703 -5.937 19.955 1.00 98.25 443 HIS A N 1
ATOM 3383 C CA . HIS A 1 443 ? -17.368 -7.143 20.470 1.00 98.25 443 HIS A CA 1
ATOM 3384 C C . HIS A 1 443 ? -16.925 -7.498 21.895 1.00 98.25 443 HIS A C 1
ATOM 3386 O O . HIS A 1 443 ? -17.762 -7.774 22.749 1.00 98.25 443 HIS A O 1
ATOM 3392 N N . ARG A 1 444 ? -15.608 -7.498 22.152 1.00 97.94 444 ARG A N 1
ATOM 3393 C CA . ARG A 1 444 ? -14.968 -7.954 23.402 1.00 97.94 444 ARG A CA 1
ATOM 3394 C C . ARG A 1 444 ? -13.744 -7.101 23.755 1.00 97.94 444 ARG A C 1
ATOM 3396 O O . ARG A 1 444 ? -12.598 -7.540 23.639 1.00 97.94 444 ARG A O 1
ATOM 3403 N N . VAL A 1 445 ? -13.989 -5.877 24.214 1.00 98.19 445 VAL A N 1
ATOM 3404 C CA . VAL A 1 445 ? -12.960 -5.006 24.805 1.00 98.19 445 VAL A CA 1
ATOM 3405 C C . VAL A 1 445 ? -13.380 -4.672 26.236 1.00 98.19 445 VAL A C 1
ATOM 3407 O O . VAL A 1 445 ? -14.483 -4.184 26.465 1.00 98.19 445 VAL A O 1
ATOM 3410 N N . SER A 1 446 ? -12.526 -4.975 27.213 1.00 97.25 446 SER A N 1
ATOM 3411 C CA . SER A 1 446 ? -12.806 -4.714 28.629 1.00 97.25 446 SER A CA 1
ATOM 3412 C C . SER A 1 446 ? -12.982 -3.213 28.872 1.00 97.25 446 SER A C 1
ATOM 3414 O O . SER A 1 446 ? -12.280 -2.410 28.265 1.00 97.25 446 SER A O 1
ATOM 3416 N N . GLY A 1 447 ? -13.918 -2.816 29.736 1.00 95.00 447 GLY A N 1
ATOM 3417 C CA . GLY A 1 447 ? -14.182 -1.400 30.028 1.00 95.00 447 GLY A CA 1
ATOM 3418 C C . GLY A 1 447 ? -14.774 -0.584 28.866 1.00 95.00 447 GLY A C 1
ATOM 3419 O O . GLY A 1 447 ? -14.856 0.637 28.979 1.00 95.00 447 GLY A O 1
ATOM 3420 N N . LEU A 1 448 ? -15.196 -1.225 27.769 1.00 97.00 448 LEU A N 1
ATOM 3421 C CA . LEU A 1 448 ? -15.917 -0.602 26.657 1.00 97.00 448 LEU A CA 1
ATOM 3422 C C . LEU A 1 448 ? -17.210 -1.384 26.352 1.00 97.00 448 LEU A C 1
ATOM 3424 O O . LEU A 1 448 ? -17.164 -2.608 26.232 1.00 97.00 448 LEU A O 1
ATOM 3428 N N . PRO A 1 449 ? -18.369 -0.715 26.201 1.00 97.06 449 PRO A N 1
ATOM 3429 C CA . PRO A 1 449 ? -19.582 -1.362 25.704 1.00 97.06 449 PRO A CA 1
ATOM 3430 C C . PRO A 1 449 ? -19.380 -1.990 24.318 1.00 97.06 449 PRO A C 1
ATOM 3432 O O . PRO A 1 449 ? -18.714 -1.407 23.463 1.00 97.06 449 PRO A O 1
ATOM 3435 N N . SER A 1 450 ? -20.014 -3.135 24.058 1.00 98.12 450 SER A N 1
ATOM 3436 C CA . SER A 1 450 ? -20.125 -3.652 22.692 1.00 98.12 450 SER A CA 1
ATOM 3437 C C . SER A 1 450 ? -21.023 -2.749 21.841 1.00 98.12 450 SER A C 1
ATOM 3439 O O . SER A 1 450 ? -21.975 -2.135 22.345 1.00 98.12 450 SER A O 1
ATOM 3441 N N . GLY A 1 451 ? -20.712 -2.631 20.550 1.00 98.12 451 GLY A N 1
ATOM 3442 C CA . GLY A 1 451 ? -21.456 -1.753 19.652 1.00 98.12 451 GLY A CA 1
ATOM 3443 C C . GLY A 1 451 ? -20.722 -1.341 18.381 1.00 98.12 451 GLY A C 1
ATOM 3444 O O . GLY A 1 451 ? -19.645 -1.843 18.061 1.00 98.12 451 GLY A O 1
ATOM 3445 N N . LEU A 1 452 ? -21.317 -0.381 17.674 1.00 98.44 452 LEU A N 1
ATOM 3446 C CA . LEU A 1 452 ? -20.730 0.292 16.520 1.00 98.44 452 LEU A CA 1
ATOM 3447 C C . LEU A 1 452 ? -20.069 1.602 16.960 1.00 98.44 452 LEU A C 1
ATOM 3449 O O . LEU A 1 452 ? -20.682 2.429 17.638 1.00 98.44 452 LEU A O 1
ATOM 3453 N N . TYR A 1 453 ? -18.828 1.788 16.532 1.00 98.69 453 TYR A N 1
ATOM 3454 C CA . TYR A 1 453 ? -17.963 2.930 16.802 1.00 98.69 453 TYR A CA 1
ATOM 3455 C C . TYR A 1 453 ? -17.410 3.486 15.481 1.00 98.69 453 TYR A C 1
ATOM 3457 O O . TYR A 1 453 ? -17.422 2.799 14.458 1.00 98.69 453 TYR A O 1
ATOM 3465 N N . PHE A 1 454 ? -16.913 4.720 15.493 1.00 98.62 454 PHE A N 1
ATOM 3466 C CA . PHE A 1 454 ? -16.323 5.379 14.331 1.00 98.62 454 PHE A CA 1
ATOM 3467 C C . PHE A 1 454 ? -15.106 6.214 14.744 1.00 98.62 454 PHE A C 1
ATOM 3469 O O . PHE A 1 454 ? -15.190 7.002 15.684 1.00 98.62 454 PHE A O 1
ATOM 3476 N N . LEU A 1 455 ? -13.986 6.021 14.049 1.00 98.50 455 LEU A N 1
ATOM 3477 C CA . LEU A 1 455 ? -12.728 6.744 14.222 1.00 98.50 455 LEU A CA 1
ATOM 3478 C C . LEU A 1 455 ? -12.572 7.749 13.076 1.00 98.50 455 LEU A C 1
ATOM 3480 O O . LEU A 1 455 ? -12.369 7.367 11.918 1.00 98.50 455 LEU A O 1
ATOM 3484 N N . VAL A 1 456 ? -12.672 9.033 13.405 1.00 98.06 456 VAL A N 1
ATOM 3485 C CA . VAL A 1 456 ? -12.649 10.141 12.447 1.00 98.06 456 VAL A CA 1
ATOM 3486 C C . VAL A 1 456 ? -11.197 10.567 12.213 1.00 98.06 456 VAL A C 1
ATOM 3488 O O . VAL A 1 456 ? -10.672 11.435 12.889 1.00 98.06 456 VAL A O 1
ATOM 3491 N N . ARG A 1 457 ? -10.522 9.900 11.263 1.00 97.25 457 ARG A N 1
ATOM 3492 C CA . ARG A 1 457 ? -9.089 10.125 10.963 1.00 97.25 457 ARG A CA 1
ATOM 3493 C C . ARG A 1 457 ? -8.723 11.526 10.437 1.00 97.25 457 ARG A C 1
ATOM 3495 O O . ARG A 1 457 ? -7.572 11.902 10.598 1.00 97.25 457 ARG A O 1
ATOM 3502 N N . ASN A 1 458 ? -9.662 12.270 9.851 1.00 96.94 458 ASN A N 1
ATOM 3503 C CA . ASN A 1 458 ? -9.546 13.714 9.626 1.00 96.94 458 ASN A CA 1
ATOM 3504 C C . ASN A 1 458 ? -10.755 14.394 10.287 1.00 96.94 458 ASN A C 1
ATOM 3506 O O . ASN A 1 458 ? -11.893 14.068 9.935 1.00 96.94 458 ASN A O 1
ATOM 3510 N N . GLU A 1 459 ? -10.514 15.270 11.262 1.00 96.50 459 GLU A N 1
ATOM 3511 C CA . GLU A 1 459 ? -11.550 15.900 12.091 1.00 96.50 459 GLU A CA 1
ATOM 3512 C C . GLU A 1 459 ? -12.339 16.992 11.357 1.00 96.50 459 GLU A C 1
ATOM 3514 O O . GLU A 1 459 ? -13.524 17.162 11.650 1.00 96.50 459 GLU A O 1
ATOM 3519 N N . GLU A 1 460 ? -11.783 17.615 10.310 1.00 96.31 460 GLU A N 1
ATOM 3520 C CA . GLU A 1 460 ? -12.527 18.535 9.431 1.00 96.31 460 GLU A CA 1
ATOM 3521 C C . GLU A 1 460 ? -13.737 17.846 8.771 1.00 96.31 460 GLU A C 1
ATOM 3523 O O . GLU A 1 460 ? -14.757 18.469 8.464 1.00 96.31 460 GLU A O 1
ATOM 3528 N N . HIS A 1 461 ? -13.670 16.523 8.589 1.00 96.38 461 HIS A N 1
ATOM 3529 C CA . HIS A 1 461 ? -14.750 15.742 7.991 1.00 96.38 461 HIS A CA 1
ATOM 3530 C C . HIS A 1 461 ? -15.882 15.409 8.986 1.00 96.38 461 HIS A C 1
ATOM 3532 O O . HIS A 1 461 ? -16.909 14.873 8.559 1.00 96.38 461 HIS A O 1
ATOM 3538 N N . PHE A 1 462 ? -15.734 15.699 10.290 1.00 96.88 462 PHE A N 1
ATOM 3539 C CA . PHE A 1 462 ? -16.638 15.239 11.357 1.00 96.88 462 PHE A CA 1
ATOM 3540 C C . PHE A 1 462 ? -18.115 15.568 11.092 1.00 96.88 462 PHE A C 1
ATOM 3542 O O . PHE A 1 462 ? -18.947 14.657 11.032 1.00 96.88 462 PHE A O 1
ATOM 3549 N N . ASP A 1 463 ? -18.457 16.843 10.883 1.00 96.56 463 ASP A N 1
ATOM 3550 C CA . ASP A 1 463 ? -19.856 17.253 10.699 1.00 96.56 463 ASP A CA 1
ATOM 3551 C C . ASP A 1 463 ? -20.443 16.761 9.368 1.00 96.56 463 ASP A C 1
ATOM 3553 O O . ASP A 1 463 ? -21.631 16.429 9.296 1.00 96.56 463 ASP A O 1
ATOM 3557 N N . THR A 1 464 ? -19.611 16.618 8.331 1.00 94.94 464 THR A N 1
ATOM 3558 C CA . THR A 1 464 ? -20.013 16.032 7.042 1.00 94.94 464 THR A CA 1
ATOM 3559 C C . THR A 1 464 ? -20.347 14.546 7.196 1.00 94.94 464 THR A C 1
ATOM 3561 O O . THR A 1 464 ? -21.411 14.106 6.755 1.00 94.94 464 THR A O 1
ATOM 3564 N N . LEU A 1 465 ? -19.496 13.773 7.879 1.00 95.31 465 LEU A N 1
ATOM 3565 C CA . LEU A 1 465 ? -19.732 12.357 8.193 1.00 95.31 465 LEU A CA 1
ATOM 3566 C C . LEU A 1 465 ? -20.995 12.182 9.046 1.00 95.31 465 LEU A C 1
ATOM 3568 O O . LEU A 1 465 ? -21.876 11.385 8.711 1.00 95.31 465 LEU A O 1
ATOM 3572 N N . ARG A 1 466 ? -21.123 12.977 10.112 1.00 96.31 466 ARG A N 1
ATOM 3573 C CA . ARG A 1 466 ? -22.271 12.978 11.024 1.00 96.31 466 ARG A CA 1
ATOM 3574 C C . ARG A 1 466 ? -23.586 13.289 10.308 1.00 96.31 466 ARG A C 1
ATOM 3576 O O . ARG A 1 466 ? -24.583 12.603 10.536 1.00 96.31 466 ARG A O 1
ATOM 3583 N N . SER A 1 467 ? -23.578 14.266 9.403 1.00 95.31 467 SER A N 1
ATOM 3584 C CA . SER A 1 467 ? -24.742 14.649 8.591 1.00 95.31 467 SER A CA 1
ATOM 3585 C C . SER A 1 467 ? -25.073 13.620 7.503 1.00 95.31 467 SER A C 1
ATOM 3587 O O . SER A 1 467 ? -26.241 13.406 7.181 1.00 95.31 467 SER A O 1
ATOM 3589 N N . ALA A 1 468 ? -24.065 12.949 6.939 1.00 94.00 468 ALA A N 1
ATOM 3590 C CA . ALA A 1 468 ? -24.253 11.938 5.901 1.00 94.00 468 ALA A CA 1
ATOM 3591 C C . ALA A 1 468 ? -24.766 10.590 6.439 1.00 94.00 468 ALA A C 1
ATOM 3593 O O . ALA A 1 468 ? -25.369 9.823 5.678 1.00 94.00 468 ALA A O 1
ATOM 3594 N N . MET A 1 469 ? -24.517 10.278 7.713 1.00 95.25 469 MET A N 1
ATOM 3595 C CA . MET A 1 469 ? -24.872 9.006 8.351 1.00 95.25 469 MET A CA 1
ATOM 3596 C C . MET A 1 469 ? -26.268 9.037 9.011 1.00 95.25 469 MET A C 1
ATOM 3598 O O . MET A 1 469 ? -27.042 9.989 8.878 1.00 95.25 469 MET A O 1
ATOM 3602 N N . ARG A 1 470 ? -26.644 7.939 9.680 1.00 96.12 470 ARG A N 1
ATOM 3603 C CA . ARG A 1 470 ? -27.930 7.819 10.382 1.00 96.12 470 ARG A CA 1
ATOM 3604 C C . ARG A 1 470 ? -28.042 8.840 11.514 1.00 96.12 470 ARG A C 1
ATOM 3606 O O . ARG A 1 470 ? -27.167 8.925 12.369 1.00 96.12 470 ARG A O 1
ATOM 3613 N N . GLN A 1 471 ? -29.167 9.549 11.538 1.00 96.12 471 GLN A N 1
ATOM 3614 C CA . GLN A 1 471 ? -29.452 10.610 12.507 1.00 96.12 471 GLN A CA 1
ATOM 3615 C C . GLN A 1 471 ? -29.838 10.080 13.902 1.00 96.12 471 GLN A C 1
ATOM 3617 O O . GLN A 1 471 ? -29.932 10.859 14.842 1.00 96.12 471 GLN A O 1
ATOM 3622 N N . ASP A 1 472 ? -30.041 8.765 14.049 1.00 96.06 472 ASP A N 1
ATOM 3623 C CA . ASP A 1 472 ? -30.241 8.089 15.337 1.00 96.06 472 ASP A CA 1
ATOM 3624 C C . ASP A 1 472 ? -28.944 7.502 15.935 1.00 96.06 472 ASP A C 1
ATOM 3626 O O . ASP A 1 472 ? -28.995 6.803 16.945 1.00 96.06 472 ASP A O 1
ATOM 3630 N N . PHE A 1 473 ? -27.775 7.780 15.339 1.00 97.94 473 PHE A N 1
ATOM 3631 C CA . PHE A 1 473 ? -26.482 7.434 15.934 1.00 97.94 473 PHE A CA 1
ATOM 3632 C C . PHE A 1 473 ? -26.067 8.421 17.037 1.00 97.94 473 PHE A C 1
ATOM 3634 O O . PHE A 1 473 ? -26.189 9.634 16.888 1.00 97.94 473 PHE A O 1
ATOM 3641 N N . GLU A 1 474 ? -25.517 7.886 18.131 1.00 97.56 474 GLU A N 1
ATOM 3642 C CA . GLU A 1 474 ? -25.189 8.623 19.360 1.00 97.56 474 GLU A CA 1
ATOM 3643 C C . GLU A 1 474 ? -24.076 9.675 19.180 1.00 97.56 474 GLU A C 1
ATOM 3645 O O . GLU A 1 474 ? -24.115 10.716 19.833 1.00 97.56 474 GLU A O 1
ATOM 3650 N N . TRP A 1 475 ? -23.069 9.394 18.339 1.00 98.00 475 TRP A N 1
ATOM 3651 C CA . TRP A 1 475 ? -21.832 10.186 18.179 1.00 98.00 475 TRP A CA 1
ATOM 3652 C C . TRP A 1 475 ? -21.157 10.582 19.512 1.00 98.00 475 TRP A C 1
ATOM 3654 O O . TRP A 1 475 ? -20.573 11.655 19.648 1.00 98.00 475 TRP A O 1
ATOM 3664 N N . ALA A 1 476 ? -21.215 9.700 20.512 1.00 97.50 476 ALA A N 1
ATOM 3665 C CA . ALA A 1 476 ? -20.736 9.974 21.866 1.00 97.50 476 ALA A CA 1
ATOM 3666 C C . ALA A 1 476 ? -19.278 9.517 22.058 1.00 97.50 476 ALA A C 1
ATOM 3668 O O . ALA A 1 476 ? -18.984 8.329 21.891 1.00 97.50 476 ALA A O 1
ATOM 3669 N N . ARG A 1 477 ? -18.371 10.421 22.464 1.00 97.00 477 ARG A N 1
ATOM 3670 C CA . ARG A 1 477 ? -16.985 10.058 22.829 1.00 97.00 477 ARG A CA 1
ATOM 3671 C C . ARG A 1 477 ? -17.000 9.029 23.984 1.00 97.00 477 ARG A C 1
ATOM 3673 O O . ARG A 1 477 ? -17.733 9.236 24.955 1.00 97.00 477 ARG A O 1
ATOM 3680 N N . PRO A 1 478 ? -16.273 7.897 23.897 1.00 96.25 478 PRO A N 1
ATOM 3681 C CA . PRO A 1 478 ? -16.315 6.858 24.927 1.00 96.25 478 PRO A CA 1
ATOM 3682 C C . PRO A 1 478 ? -15.675 7.281 26.254 1.00 96.25 478 PRO A C 1
ATOM 3684 O O . PRO A 1 478 ? -14.756 8.096 26.295 1.00 96.25 478 PRO A O 1
ATOM 3687 N N . GLU A 1 479 ? -16.128 6.669 27.347 1.00 91.38 479 GLU A N 1
ATOM 3688 C CA . GLU A 1 479 ? -15.581 6.911 28.683 1.00 91.38 479 GLU A CA 1
ATOM 3689 C C . GLU A 1 479 ? -14.121 6.435 28.783 1.00 91.38 479 GLU A C 1
ATOM 3691 O O . GLU A 1 479 ? -13.770 5.324 28.368 1.00 91.38 479 GLU A O 1
ATOM 3696 N N . GLY A 1 480 ? -13.252 7.301 29.310 1.00 91.25 480 GLY A N 1
ATOM 3697 C CA . GLY A 1 480 ? -11.810 7.060 29.364 1.00 91.25 480 GLY A CA 1
ATOM 3698 C C . GLY A 1 480 ? -11.125 6.982 27.994 1.00 91.25 480 GLY A C 1
ATOM 3699 O O . GLY A 1 480 ? -10.023 6.452 27.919 1.00 91.25 480 GLY A O 1
ATOM 3700 N N . CYS A 1 481 ? -11.760 7.451 26.912 1.00 95.00 481 CYS A N 1
ATOM 3701 C CA . CYS A 1 481 ? -11.107 7.604 25.611 1.00 95.00 481 CYS A CA 1
ATOM 3702 C C . CYS A 1 481 ? -10.018 8.691 25.696 1.00 95.00 481 CYS A C 1
ATOM 3704 O O . CYS A 1 481 ? -10.368 9.810 26.080 1.00 95.00 481 CYS A O 1
ATOM 3706 N N . PRO A 1 482 ? -8.751 8.409 25.330 1.00 93.25 482 PRO A N 1
ATOM 3707 C CA . PRO A 1 482 ? -7.661 9.386 25.327 1.00 93.25 482 PRO A CA 1
ATOM 3708 C C . PRO A 1 482 ? -7.983 10.676 24.570 1.00 93.25 482 PRO A C 1
ATOM 3710 O O . PRO A 1 482 ? -8.775 10.670 23.624 1.00 93.25 482 PRO A O 1
ATOM 3713 N N . ASP A 1 483 ? -7.353 11.777 24.976 1.00 87.75 483 ASP A N 1
ATOM 3714 C CA . ASP A 1 483 ? -7.332 13.011 24.188 1.00 87.75 483 ASP A CA 1
ATOM 3715 C C . ASP A 1 483 ? -6.473 12.837 22.927 1.00 87.75 483 ASP A C 1
ATOM 3717 O O . ASP A 1 483 ? -5.617 11.953 22.857 1.00 87.75 483 ASP A O 1
ATOM 3721 N N . GLY A 1 484 ? -6.779 13.611 21.883 1.00 89.19 484 GLY A N 1
ATOM 3722 C CA . GLY A 1 484 ? -6.221 13.412 20.541 1.00 89.19 484 GLY A CA 1
ATOM 3723 C C . GLY A 1 484 ? -6.716 12.153 19.807 1.00 89.19 484 GLY A C 1
ATOM 3724 O O . GLY A 1 484 ? -6.287 11.921 18.680 1.00 89.19 484 GLY A O 1
ATOM 3725 N N . LEU A 1 485 ? -7.615 11.346 20.402 1.00 95.44 485 LEU A N 1
ATOM 3726 C CA . LEU A 1 485 ? -8.264 10.195 19.757 1.00 95.44 485 LEU A CA 1
ATOM 3727 C C . LEU A 1 485 ? -9.736 10.512 19.394 1.00 95.44 485 LEU A C 1
ATOM 3729 O O . LEU A 1 485 ? -10.621 10.308 20.233 1.00 95.44 485 LEU A O 1
ATOM 3733 N N . PRO A 1 486 ? -10.031 10.957 18.153 1.00 96.81 486 PRO A N 1
ATOM 3734 C CA . PRO A 1 486 ? -11.388 11.254 17.668 1.00 96.81 486 PRO A CA 1
ATOM 3735 C C . PRO A 1 486 ? -12.208 9.980 17.384 1.00 96.81 486 PRO A C 1
ATOM 3737 O O . PRO A 1 486 ? -12.553 9.640 16.247 1.00 96.81 486 PRO A O 1
ATOM 3740 N N . LEU A 1 487 ? -12.507 9.236 18.450 1.00 98.19 487 LEU A N 1
ATOM 3741 C CA . LEU A 1 487 ? -13.328 8.028 18.456 1.00 98.19 487 LEU A CA 1
ATOM 3742 C C . LEU A 1 487 ? -14.706 8.323 19.060 1.00 98.19 487 LEU A C 1
ATOM 3744 O O . LEU A 1 487 ? -14.813 8.855 20.165 1.00 98.19 487 LEU A O 1
ATOM 3748 N N . TYR A 1 488 ? -15.763 7.881 18.381 1.00 98.62 488 TYR A N 1
ATOM 3749 C CA . TYR A 1 488 ? -17.153 8.089 18.791 1.00 98.62 488 TYR A CA 1
ATOM 3750 C C . TYR A 1 488 ? -17.921 6.767 18.767 1.00 98.62 488 TYR A C 1
ATOM 3752 O O . TYR A 1 488 ? -17.842 6.012 17.799 1.00 98.62 488 TYR A O 1
ATOM 3760 N N . ARG A 1 489 ? -18.706 6.474 19.808 1.00 98.38 489 ARG A N 1
ATOM 3761 C CA . ARG A 1 489 ? -19.712 5.406 19.762 1.00 98.38 489 ARG A CA 1
ATOM 3762 C C . ARG A 1 489 ? -20.917 5.903 18.967 1.00 98.38 489 ARG A C 1
ATOM 3764 O O . ARG A 1 489 ? -21.462 6.963 19.267 1.00 98.38 489 ARG A O 1
ATOM 3771 N N . LEU A 1 490 ? -21.352 5.115 17.990 1.00 98.44 490 LEU A N 1
ATOM 3772 C CA . LEU A 1 490 ? -22.554 5.367 17.196 1.00 98.44 490 LEU A CA 1
ATOM 3773 C C . LEU A 1 490 ? -23.779 4.630 17.749 1.00 98.44 490 LEU A C 1
ATOM 3775 O O . LEU A 1 490 ? -24.884 5.153 17.672 1.00 98.44 490 LEU A O 1
ATOM 3779 N N . MET A 1 491 ? -23.601 3.422 18.293 1.00 97.81 491 MET A N 1
ATOM 3780 C CA . MET A 1 491 ? -24.693 2.592 18.814 1.00 97.81 491 MET A CA 1
ATOM 3781 C C . MET A 1 491 ? -24.156 1.529 19.778 1.00 97.81 491 MET A C 1
ATOM 3783 O O . MET A 1 491 ? -23.152 0.893 19.469 1.00 97.81 491 MET A O 1
ATOM 3787 N N . LYS A 1 492 ? -24.833 1.281 20.905 1.00 97.56 492 LYS A N 1
ATOM 3788 C CA . LYS A 1 492 ? -24.593 0.104 21.771 1.00 97.56 492 LYS A CA 1
ATOM 3789 C C . LYS A 1 492 ? -25.311 -1.149 21.249 1.00 97.56 492 LYS A C 1
ATOM 3791 O O . LYS A 1 492 ? -26.456 -1.055 20.814 1.00 97.56 492 LYS A O 1
ATOM 3796 N N . GLY A 1 493 ? -24.698 -2.325 21.388 1.00 97.12 493 GLY A N 1
ATOM 3797 C CA . GLY A 1 493 ? -25.345 -3.623 21.147 1.00 97.12 493 GLY A CA 1
ATOM 3798 C C . GLY A 1 493 ? -24.403 -4.709 20.621 1.00 97.12 493 GLY A C 1
ATOM 3799 O O . GLY A 1 493 ? -23.305 -4.421 20.151 1.00 97.12 493 GLY A O 1
ATOM 3800 N N . ASP A 1 494 ? -24.848 -5.969 20.661 1.00 97.12 494 ASP A N 1
ATOM 3801 C CA . ASP A 1 494 ? -24.125 -7.065 20.006 1.00 97.12 494 ASP A CA 1
ATOM 3802 C C . ASP A 1 494 ? -24.081 -6.845 18.484 1.00 97.12 494 ASP A C 1
ATOM 3804 O O . ASP A 1 494 ? -25.105 -6.829 17.799 1.00 97.12 494 ASP A O 1
ATOM 3808 N N . CYS A 1 495 ? -22.864 -6.678 17.970 1.00 96.50 495 CYS A N 1
ATOM 3809 C CA . CYS A 1 495 ? -22.574 -6.467 16.560 1.00 96.50 495 CYS A CA 1
ATOM 3810 C C . CYS A 1 495 ? -21.889 -7.674 15.897 1.00 96.50 495 CYS A C 1
ATOM 3812 O O . CYS A 1 495 ? -21.578 -7.601 14.707 1.00 96.50 495 CYS A O 1
ATOM 3814 N N . GLN A 1 496 ? -21.664 -8.784 16.613 1.00 97.38 496 GLN A N 1
ATOM 3815 C CA . GLN A 1 496 ? -20.906 -9.944 16.127 1.00 97.38 496 GLN A CA 1
ATOM 3816 C C . GLN A 1 496 ? -21.491 -10.510 14.831 1.00 97.38 496 GLN A C 1
ATOM 3818 O O . GLN A 1 496 ? -20.798 -10.635 13.819 1.00 97.38 496 GLN A O 1
ATOM 3823 N N . ARG A 1 497 ? -22.799 -10.785 14.834 1.00 96.38 497 ARG A N 1
ATOM 3824 C CA . ARG A 1 497 ? -23.508 -11.296 13.656 1.00 96.38 497 ARG A CA 1
ATOM 3825 C C . ARG A 1 497 ? -23.500 -10.296 12.492 1.00 96.38 497 ARG A C 1
ATOM 3827 O O . ARG A 1 497 ? -23.344 -10.713 11.348 1.00 96.38 497 ARG A O 1
ATOM 3834 N N . LEU A 1 498 ? -23.649 -8.998 12.765 1.00 95.12 498 LEU A N 1
ATOM 3835 C CA . LEU A 1 498 ? -23.644 -7.957 11.731 1.00 95.12 498 LEU A CA 1
ATOM 3836 C C . LEU A 1 498 ? -22.273 -7.868 11.043 1.00 95.12 498 LEU A C 1
ATOM 3838 O O . LEU A 1 498 ? -22.208 -7.895 9.816 1.00 95.12 498 LEU A O 1
ATOM 3842 N N . ALA A 1 499 ? -21.195 -7.849 11.831 1.00 96.75 499 ALA A N 1
ATOM 3843 C CA . ALA A 1 499 ? -19.816 -7.840 11.350 1.00 96.75 499 ALA A CA 1
ATOM 3844 C C . ALA A 1 499 ? -19.496 -9.047 10.451 1.00 96.75 499 ALA A C 1
ATOM 3846 O O . ALA A 1 499 ? -18.953 -8.877 9.358 1.00 96.75 499 ALA A O 1
ATOM 3847 N N . MET A 1 500 ? -19.893 -10.254 10.870 1.00 96.25 500 MET A N 1
ATOM 3848 C CA . MET A 1 500 ? -19.792 -11.470 10.054 1.00 96.25 500 MET A CA 1
ATOM 3849 C C . MET A 1 500 ? -20.559 -11.332 8.732 1.00 96.25 500 MET A C 1
ATOM 3851 O O . MET A 1 500 ? -20.002 -11.622 7.675 1.00 96.25 500 MET A O 1
ATOM 3855 N N . GLN A 1 501 ? -21.813 -10.863 8.764 1.00 93.88 501 GLN A N 1
ATOM 3856 C CA . GLN A 1 501 ? -22.649 -10.741 7.564 1.00 93.88 501 GLN A CA 1
ATOM 3857 C C . GLN A 1 501 ? -22.051 -9.777 6.524 1.00 93.88 501 GLN A C 1
ATOM 3859 O O . GLN A 1 501 ? -21.938 -10.160 5.358 1.00 93.88 501 GLN A O 1
ATOM 3864 N N . ILE A 1 502 ? -21.617 -8.575 6.925 1.00 92.88 502 ILE A N 1
ATOM 3865 C CA . ILE A 1 502 ? -21.002 -7.609 5.991 1.00 92.88 502 ILE A CA 1
ATOM 3866 C C . ILE A 1 502 ? -19.615 -8.064 5.513 1.00 92.88 502 ILE A C 1
ATOM 3868 O O . ILE A 1 502 ? -19.254 -7.845 4.359 1.00 92.88 502 ILE A O 1
ATOM 3872 N N . SER A 1 503 ? -18.876 -8.803 6.348 1.00 94.31 503 SER A N 1
ATOM 3873 C CA . SER A 1 503 ? -17.589 -9.423 5.994 1.00 94.31 503 SER A CA 1
ATOM 3874 C C . SER A 1 503 ? -17.758 -10.704 5.165 1.00 94.31 503 SER A C 1
ATOM 3876 O O . SER A 1 503 ? -16.917 -11.598 5.220 1.00 94.31 503 SER A O 1
ATOM 3878 N N . CYS A 1 504 ? -18.836 -10.803 4.381 1.00 93.50 504 CYS A N 1
ATOM 3879 C CA . CYS A 1 504 ? -19.136 -11.922 3.484 1.00 93.50 504 CYS A CA 1
ATOM 3880 C C . CYS A 1 504 ? -19.267 -13.283 4.194 1.00 93.50 504 CYS A C 1
ATOM 3882 O O . CYS A 1 504 ? -18.850 -14.299 3.646 1.00 93.50 504 CYS A O 1
ATOM 3884 N N . PHE A 1 505 ? -19.878 -13.293 5.383 1.00 94.44 505 PHE A N 1
ATOM 3885 C CA . PHE A 1 505 ? -20.070 -14.466 6.249 1.00 94.44 505 PHE A CA 1
ATOM 3886 C C . PHE A 1 505 ? -18.763 -15.111 6.747 1.00 94.44 505 PHE A C 1
ATOM 3888 O O . PHE A 1 505 ? -18.700 -16.319 6.946 1.00 94.44 505 PHE A O 1
ATOM 3895 N N . GLN A 1 506 ? -17.718 -14.308 6.971 1.00 94.00 506 GLN A N 1
ATOM 3896 C CA . GLN A 1 506 ? -16.473 -14.777 7.585 1.00 94.00 506 GLN A CA 1
ATOM 3897 C C . GLN A 1 506 ? -16.539 -14.672 9.116 1.00 94.00 506 GLN A C 1
ATOM 3899 O O . GLN A 1 506 ? -16.561 -13.567 9.667 1.00 94.00 506 GLN A O 1
ATOM 3904 N N . ASP A 1 507 ? -16.506 -15.821 9.796 1.00 96.00 507 ASP A N 1
ATOM 3905 C CA . ASP A 1 507 ? -16.611 -15.941 11.260 1.00 96.00 507 ASP A CA 1
ATOM 3906 C C . ASP A 1 507 ? -15.590 -15.070 12.007 1.00 96.00 507 ASP A C 1
ATOM 3908 O O . ASP A 1 507 ? -15.922 -14.459 13.025 1.00 96.00 507 ASP A O 1
ATOM 3912 N N . ILE A 1 508 ? -14.382 -14.911 11.449 1.00 95.94 508 ILE A N 1
ATOM 3913 C CA . ILE A 1 508 ? -13.281 -14.110 12.007 1.00 95.94 508 ILE A CA 1
ATOM 3914 C C . ILE A 1 508 ? -13.688 -12.668 12.370 1.00 95.94 508 ILE A C 1
ATOM 3916 O O . ILE A 1 508 ? -13.211 -12.130 13.369 1.00 95.94 508 ILE A O 1
ATOM 3920 N N . ALA A 1 509 ? -14.622 -12.062 11.625 1.00 96.62 509 ALA A N 1
ATOM 3921 C CA . ALA A 1 509 ? -15.129 -10.713 11.892 1.00 96.62 509 ALA A CA 1
ATOM 3922 C C . ALA A 1 509 ? -16.066 -10.641 13.115 1.00 96.62 509 ALA A C 1
ATOM 3924 O O . ALA A 1 509 ? -16.277 -9.565 13.672 1.00 96.62 509 ALA A O 1
ATOM 3925 N N . SER A 1 510 ? -16.609 -11.779 13.554 1.00 97.25 510 SER A N 1
ATOM 3926 C CA . SER A 1 510 ? -17.364 -11.932 14.804 1.00 97.25 510 SER A CA 1
ATOM 3927 C C . SER A 1 510 ? -16.528 -12.512 15.949 1.00 97.25 510 SER A C 1
ATOM 3929 O O . SER A 1 510 ? -16.825 -12.263 17.121 1.00 97.25 510 SER A O 1
ATOM 3931 N N . HIS A 1 511 ? -15.490 -13.287 15.623 1.00 97.75 511 HIS A N 1
ATOM 3932 C CA . HIS A 1 511 ? -14.640 -13.978 16.588 1.00 97.75 511 HIS A CA 1
ATOM 3933 C C . HIS A 1 511 ? -13.470 -13.118 17.098 1.00 97.75 511 HIS A C 1
ATOM 3935 O O . HIS A 1 511 ? -13.046 -13.295 18.241 1.00 97.75 511 HIS A O 1
ATOM 3941 N N . GLY A 1 512 ? -12.984 -12.142 16.324 1.00 97.06 512 GLY A N 1
ATOM 3942 C CA . GLY A 1 512 ? -12.047 -11.128 16.825 1.00 97.06 512 GLY A CA 1
ATOM 3943 C C . GLY A 1 512 ? -12.650 -10.257 17.939 1.00 97.06 512 GLY A C 1
ATOM 3944 O O . GLY A 1 512 ? -13.869 -10.164 18.078 1.00 97.06 512 GLY A O 1
ATOM 3945 N N . CYS A 1 513 ? -11.814 -9.589 18.741 1.00 98.19 513 CYS A N 1
ATOM 3946 C CA . CYS A 1 513 ? -12.285 -8.680 19.802 1.00 98.19 513 CYS A CA 1
ATOM 3947 C C . CYS A 1 513 ? -13.044 -7.459 19.250 1.00 98.19 513 CYS A C 1
ATOM 3949 O O . CYS A 1 513 ? -13.913 -6.896 19.918 1.00 98.19 513 CYS A O 1
ATOM 3951 N N . PHE A 1 514 ? -12.724 -7.071 18.018 1.00 98.12 514 PHE A N 1
ATOM 3952 C CA . PHE A 1 514 ? -13.457 -6.127 17.187 1.00 98.12 514 PHE A CA 1
ATOM 3953 C C . PHE A 1 514 ? -13.232 -6.483 15.708 1.00 98.12 514 PHE A C 1
ATOM 3955 O O . PHE A 1 514 ? -12.355 -7.286 15.383 1.00 98.12 514 PHE A O 1
ATOM 3962 N N . SER A 1 515 ? -13.994 -5.862 14.811 1.00 97.50 515 SER A N 1
ATOM 3963 C CA . SER A 1 515 ? -13.706 -5.828 13.369 1.00 97.50 515 SER A CA 1
ATOM 3964 C C . SER A 1 515 ? -13.806 -4.397 12.840 1.00 97.50 515 SER A C 1
ATOM 3966 O O . SER A 1 515 ? -14.447 -3.553 13.468 1.00 97.50 515 SER A O 1
ATOM 3968 N N . LEU A 1 516 ? -13.150 -4.114 11.714 1.00 95.56 516 LEU A N 1
ATOM 3969 C CA . LEU A 1 516 ? -12.994 -2.767 11.164 1.00 95.56 516 LEU A CA 1
ATOM 3970 C C . LEU A 1 516 ? -13.355 -2.745 9.674 1.00 95.56 516 LEU A C 1
ATOM 3972 O O . LEU A 1 516 ? -12.945 -3.628 8.924 1.00 95.56 516 LEU A O 1
ATOM 3976 N N . GLY A 1 517 ? -14.086 -1.713 9.252 1.00 95.44 517 GLY A N 1
ATOM 3977 C CA . GLY A 1 517 ? -14.311 -1.358 7.852 1.00 95.44 517 GLY A CA 1
ATOM 3978 C C . GLY A 1 517 ? -13.809 0.058 7.569 1.00 95.44 517 GLY A C 1
ATOM 3979 O O . GLY A 1 517 ? -14.090 0.978 8.335 1.00 95.44 517 GLY A O 1
ATOM 3980 N N . MET A 1 518 ? -13.063 0.236 6.480 1.00 95.88 518 MET A N 1
ATOM 3981 C CA . MET A 1 518 ? -12.546 1.540 6.047 1.00 95.88 518 MET A CA 1
ATOM 3982 C C . MET A 1 518 ? -13.571 2.255 5.163 1.00 95.88 518 MET A C 1
ATOM 3984 O O . MET A 1 518 ? -14.022 1.669 4.181 1.00 95.88 518 MET A O 1
ATOM 3988 N N . ILE A 1 519 ? -13.913 3.503 5.488 1.00 94.25 519 ILE A N 1
ATOM 3989 C CA . ILE A 1 519 ? -14.921 4.326 4.799 1.00 94.25 519 ILE A CA 1
ATOM 3990 C C . ILE A 1 519 ? -14.237 5.579 4.240 1.00 94.25 519 ILE A C 1
ATOM 3992 O O . ILE A 1 519 ? -13.613 6.309 5.005 1.00 94.25 519 ILE A O 1
ATOM 3996 N N . ALA A 1 520 ? -14.350 5.839 2.936 1.00 91.75 520 ALA A N 1
ATOM 3997 C CA . ALA A 1 520 ? -13.670 6.953 2.264 1.00 91.75 520 ALA A CA 1
ATOM 3998 C C . ALA A 1 520 ? -14.617 8.108 1.896 1.00 91.75 520 ALA A C 1
ATOM 4000 O O . ALA A 1 520 ? -15.799 7.877 1.621 1.00 91.75 520 ALA A O 1
ATOM 4001 N N . ARG A 1 521 ? -14.087 9.335 1.793 1.00 89.94 521 ARG A N 1
ATOM 4002 C CA . ARG A 1 521 ? -14.791 10.546 1.313 1.00 89.94 521 ARG A CA 1
ATOM 4003 C C . ARG A 1 521 ? -14.976 10.557 -0.223 1.00 89.94 521 ARG A C 1
ATOM 4005 O O . ARG A 1 521 ? -14.684 11.528 -0.911 1.00 89.94 521 ARG A O 1
ATOM 4012 N N . PHE A 1 522 ? -15.467 9.435 -0.752 1.00 87.75 522 PHE A N 1
ATOM 4013 C CA . PHE A 1 522 ? -15.281 8.958 -2.129 1.00 87.75 522 PHE A CA 1
ATOM 4014 C C . PHE A 1 522 ? -15.685 9.941 -3.247 1.00 87.75 522 PHE A C 1
ATOM 4016 O O . PHE A 1 522 ? -14.837 10.360 -4.029 1.00 87.75 522 PHE A O 1
ATOM 4023 N N . GLU A 1 523 ? -16.965 10.318 -3.345 1.00 86.00 523 GLU A N 1
ATOM 4024 C CA . GLU A 1 523 ? -17.430 11.207 -4.425 1.00 86.00 523 GLU A CA 1
ATOM 4025 C C . GLU A 1 523 ? -16.817 12.621 -4.391 1.00 86.00 523 GLU A C 1
ATOM 4027 O O . GLU A 1 523 ? -16.475 13.112 -5.466 1.00 86.00 523 GLU A O 1
ATOM 4032 N N . PRO A 1 524 ? -16.674 13.293 -3.229 1.00 86.94 524 PRO A N 1
ATOM 4033 C CA . PRO A 1 524 ? -15.935 14.552 -3.133 1.00 86.94 524 PRO A CA 1
ATOM 4034 C C . PRO A 1 524 ? -14.488 14.435 -3.636 1.00 86.94 524 PRO A C 1
ATOM 4036 O O . PRO A 1 524 ? -14.102 15.160 -4.550 1.00 86.94 524 PRO A O 1
ATOM 4039 N N . VAL A 1 525 ? -13.722 13.454 -3.145 1.00 86.44 525 VAL A N 1
ATOM 4040 C CA . VAL A 1 525 ? -12.303 13.267 -3.506 1.00 86.44 525 VAL A CA 1
ATOM 4041 C C . VAL A 1 525 ? -12.104 13.073 -5.011 1.00 86.44 525 VAL A C 1
ATOM 4043 O O . VAL A 1 525 ? -11.277 13.762 -5.604 1.00 86.44 525 VAL A O 1
ATOM 4046 N N . LEU A 1 526 ? -12.923 12.235 -5.660 1.00 84.69 526 LEU A N 1
ATOM 4047 C CA . LEU A 1 526 ? -12.851 12.009 -7.113 1.00 84.69 526 LEU A CA 1
ATOM 4048 C C . LEU A 1 526 ? -13.165 13.258 -7.962 1.00 84.69 526 LEU A C 1
ATOM 4050 O O . LEU A 1 526 ? -12.844 13.284 -9.151 1.00 84.69 526 LEU A O 1
ATOM 4054 N N . ARG A 1 527 ? -13.816 14.277 -7.383 1.00 82.81 527 ARG A N 1
ATOM 4055 C CA . ARG A 1 527 ? -14.115 15.564 -8.039 1.00 82.81 527 ARG A CA 1
ATOM 4056 C C . ARG A 1 527 ? -13.077 16.641 -7.720 1.00 82.81 527 ARG A C 1
ATOM 4058 O O . ARG A 1 527 ? -12.838 17.497 -8.561 1.00 82.81 527 ARG A O 1
ATOM 4065 N N . GLU A 1 528 ? -12.518 16.617 -6.512 1.00 82.06 528 GLU A N 1
ATOM 4066 C CA . GLU A 1 528 ? -11.594 17.632 -5.990 1.00 82.06 528 GLU A CA 1
ATOM 4067 C C . GLU A 1 528 ? -10.132 17.335 -6.345 1.00 82.06 528 GLU A C 1
ATOM 4069 O O . GLU A 1 528 ? -9.441 18.209 -6.860 1.00 82.06 528 GLU A O 1
ATOM 4074 N N . LYS A 1 529 ? -9.674 16.099 -6.101 1.00 77.25 529 LYS A N 1
ATOM 4075 C CA . LYS A 1 529 ? -8.305 15.630 -6.395 1.00 77.25 529 LYS A CA 1
ATOM 4076 C C . LYS A 1 529 ? -8.200 14.931 -7.756 1.00 77.25 529 LYS A C 1
ATOM 4078 O O . LYS A 1 529 ? -7.111 14.752 -8.289 1.00 77.25 529 LYS A O 1
ATOM 4083 N N . GLY A 1 530 ? -9.345 14.569 -8.333 1.00 76.06 530 GLY A N 1
ATOM 4084 C CA . GLY A 1 530 ? -9.451 13.883 -9.615 1.00 76.06 530 GLY A CA 1
ATOM 4085 C C . GLY A 1 530 ? -9.620 12.369 -9.488 1.00 76.06 530 GLY A C 1
ATOM 4086 O O . GLY A 1 530 ? -9.582 11.777 -8.411 1.00 76.06 530 GLY A O 1
ATOM 4087 N N . ILE A 1 531 ? -9.856 11.734 -10.632 1.00 74.38 531 ILE A N 1
ATOM 4088 C CA . ILE A 1 531 ? -10.311 10.338 -10.714 1.00 74.38 531 ILE A CA 1
ATOM 4089 C C . ILE A 1 531 ? -9.221 9.301 -10.414 1.00 74.38 531 ILE A C 1
ATOM 4091 O O . ILE A 1 531 ? -9.550 8.202 -9.965 1.00 74.38 531 ILE A O 1
ATOM 4095 N N . GLY A 1 532 ? -7.947 9.671 -10.590 1.00 71.31 532 GLY A N 1
ATOM 4096 C CA . GLY A 1 532 ? -6.791 8.841 -10.234 1.00 71.31 532 GLY A CA 1
ATOM 4097 C C . GLY A 1 532 ? -6.757 8.458 -8.758 1.00 71.31 532 GLY A C 1
ATOM 4098 O O . GLY A 1 532 ? -6.323 7.359 -8.429 1.00 71.31 532 GLY A O 1
ATOM 4099 N N . CYS A 1 533 ? -7.379 9.256 -7.883 1.00 73.75 533 CYS A N 1
ATOM 4100 C CA . CYS A 1 533 ? -7.495 8.941 -6.461 1.00 73.75 533 CYS A CA 1
ATOM 4101 C C . CYS A 1 533 ? -8.395 7.726 -6.143 1.00 73.75 533 CYS A C 1
ATOM 4103 O O . CYS A 1 533 ? -8.560 7.359 -4.979 1.00 73.75 533 CYS A O 1
ATOM 4105 N N . TYR A 1 534 ? -8.928 7.032 -7.160 1.00 73.50 534 TYR A N 1
ATOM 4106 C CA . TYR A 1 534 ? -9.389 5.648 -7.015 1.00 73.50 534 TYR A CA 1
ATOM 4107 C C . TYR A 1 534 ? -8.245 4.659 -6.700 1.00 73.50 534 TYR A C 1
ATOM 4109 O O . TYR A 1 534 ? -8.475 3.614 -6.087 1.00 73.50 534 TYR A O 1
ATOM 4117 N N . PHE A 1 535 ? -7.011 4.964 -7.098 1.00 67.50 535 PHE A N 1
ATOM 4118 C CA . PHE A 1 535 ? -5.822 4.225 -6.674 1.00 67.50 535 PHE A CA 1
ATOM 4119 C C . PHE A 1 535 ? -5.395 4.616 -5.254 1.00 67.50 535 PHE A C 1
ATOM 4121 O O . PHE A 1 535 ? -5.127 3.731 -4.441 1.00 67.50 535 PHE A O 1
ATOM 4128 N N . ASP A 1 536 ? -5.460 5.910 -4.937 1.00 51.72 536 ASP A N 1
ATOM 4129 C CA . ASP A 1 536 ? -4.973 6.501 -3.685 1.00 51.72 536 ASP A CA 1
ATOM 4130 C C . ASP A 1 536 ? -5.847 6.213 -2.442 1.00 51.72 536 ASP A C 1
ATOM 4132 O O . ASP A 1 536 ? -5.340 5.764 -1.414 1.00 51.72 536 ASP A O 1
ATOM 4136 N N . ASP A 1 537 ? -7.165 6.451 -2.518 1.00 39.28 537 ASP A N 1
ATOM 4137 C CA . ASP A 1 537 ? -8.049 6.583 -1.339 1.00 39.28 537 ASP A CA 1
ATOM 4138 C C . ASP A 1 537 ? -9.217 5.554 -1.302 1.00 39.28 537 ASP A C 1
ATOM 4140 O O . ASP A 1 537 ? -10.235 5.756 -0.630 1.00 39.28 537 ASP A O 1
ATOM 4144 N N . ALA A 1 538 ? -9.126 4.422 -2.018 1.00 29.45 538 ALA A N 1
ATOM 4145 C CA . ALA A 1 538 ? -10.248 3.483 -2.228 1.00 29.45 538 ALA A CA 1
ATOM 4146 C C . ALA A 1 538 ? -10.679 2.621 -1.012 1.00 29.45 538 ALA A C 1
ATOM 4148 O O . ALA A 1 538 ? -10.530 1.391 -0.981 1.00 29.45 538 ALA A O 1
ATOM 4149 N N . GLY A 1 539 ? -11.343 3.262 -0.048 1.00 27.31 539 GLY A N 1
ATOM 4150 C CA . GLY A 1 539 ? -12.163 2.620 0.984 1.00 27.31 539 GLY A CA 1
ATOM 4151 C C . GLY A 1 539 ? -13.462 1.975 0.460 1.00 27.31 539 GLY A C 1
ATOM 4152 O O . GLY A 1 539 ? -13.796 1.996 -0.729 1.00 27.31 539 GLY A O 1
ATOM 4153 N N . PHE A 1 540 ? -14.221 1.370 1.373 1.00 25.08 540 PHE A N 1
ATOM 4154 C CA . PHE A 1 540 ? -15.467 0.647 1.107 1.00 25.08 540 PHE A CA 1
ATOM 4155 C C . PHE A 1 540 ? -16.680 1.518 1.468 1.00 25.08 540 PHE A C 1
ATOM 4157 O O . PHE A 1 540 ? -16.728 2.088 2.552 1.00 25.08 540 PHE A O 1
ATOM 4164 N N . ASP A 1 541 ? -17.698 1.579 0.605 1.00 30.09 541 ASP A N 1
ATOM 4165 C CA . ASP A 1 541 ? -18.995 2.179 0.945 1.00 30.09 541 ASP A CA 1
ATOM 4166 C C . ASP A 1 541 ? -20.138 1.165 0.795 1.00 30.09 541 ASP A C 1
ATOM 4168 O O . ASP A 1 541 ? -20.381 0.627 -0.292 1.00 30.09 541 ASP A O 1
ATOM 4172 N N . GLN A 1 542 ? -20.895 0.984 1.880 1.00 28.25 542 GLN A N 1
ATOM 4173 C CA . GLN A 1 542 ? -22.271 0.490 1.849 1.00 28.25 542 GLN A CA 1
ATOM 4174 C C . GLN A 1 542 ? -23.127 1.166 2.925 1.00 28.25 542 GLN A C 1
ATOM 4176 O O . GLN A 1 542 ? -23.409 0.558 3.958 1.00 28.25 542 GLN A O 1
ATOM 4181 N N . LEU A 1 543 ? -23.595 2.399 2.687 1.00 25.64 543 LEU A N 1
ATOM 4182 C CA . LEU A 1 543 ? -24.714 2.931 3.481 1.00 25.64 543 LEU A CA 1
ATOM 4183 C C . LEU A 1 543 ? -25.637 3.946 2.775 1.00 25.64 543 LEU A C 1
ATOM 4185 O O . LEU A 1 543 ? -25.915 5.019 3.310 1.00 25.64 543 LEU A O 1
ATOM 4189 N N . LYS A 1 544 ? -26.214 3.556 1.627 1.00 25.05 544 LYS A N 1
ATOM 4190 C CA . LYS A 1 544 ? -27.545 4.009 1.162 1.00 25.05 544 LYS A CA 1
ATOM 4191 C C . LYS A 1 544 ? -28.133 3.055 0.118 1.00 25.05 544 LYS A C 1
ATOM 4193 O O . LYS A 1 544 ? -27.663 3.032 -1.008 1.00 25.05 544 LYS A O 1
ATOM 4198 N N . ASP A 1 545 ? -29.189 2.336 0.500 1.00 25.72 545 ASP A N 1
ATOM 4199 C CA . ASP A 1 545 ? -30.284 1.973 -0.412 1.00 25.72 545 ASP A CA 1
ATOM 4200 C C . ASP A 1 545 ? -31.516 1.519 0.398 1.00 25.72 545 ASP A C 1
ATOM 4202 O O . ASP A 1 545 ? -31.714 0.344 0.708 1.00 25.72 545 ASP A O 1
ATOM 4206 N N . THR A 1 546 ? -32.338 2.485 0.815 1.00 24.83 546 THR A N 1
ATOM 4207 C CA . THR A 1 546 ? -33.639 2.241 1.458 1.00 24.83 546 THR A CA 1
ATOM 4208 C C . THR A 1 546 ? -34.749 2.705 0.516 1.00 24.83 546 THR A C 1
ATOM 4210 O O . THR A 1 546 ? -34.888 3.914 0.304 1.00 24.83 546 THR A O 1
ATOM 4213 N N . PRO A 1 547 ? -35.579 1.796 -0.033 1.00 27.44 547 PRO A N 1
ATOM 4214 C CA . PRO A 1 547 ? -36.695 2.187 -0.885 1.00 27.44 547 PRO A CA 1
ATOM 4215 C C . PRO A 1 547 ? -37.671 3.095 -0.128 1.00 27.44 547 PRO A C 1
ATOM 4217 O O . PRO A 1 547 ? -38.279 2.688 0.865 1.00 27.44 547 PRO A O 1
ATOM 4220 N N . LYS A 1 548 ? -37.852 4.333 -0.603 1.00 26.66 548 LYS A N 1
ATOM 4221 C CA . LYS A 1 548 ? -38.892 5.230 -0.085 1.00 26.66 548 LYS A CA 1
ATOM 4222 C C . LYS A 1 548 ? -40.265 4.693 -0.489 1.00 26.66 548 LYS A C 1
ATOM 4224 O O . LYS A 1 548 ? -40.722 4.926 -1.605 1.00 26.66 548 LYS A O 1
ATOM 4229 N N . VAL A 1 549 ? -40.938 4.005 0.431 1.00 29.67 549 VAL A N 1
ATOM 4230 C CA . VAL A 1 549 ? -42.347 3.619 0.272 1.00 29.67 549 VAL A CA 1
ATOM 4231 C C . VAL A 1 549 ? -43.211 4.884 0.338 1.00 29.67 549 VAL A C 1
ATOM 4233 O O . VAL A 1 549 ? -43.554 5.365 1.415 1.00 29.67 549 VAL A O 1
ATOM 4236 N N . GLY A 1 550 ? -43.527 5.445 -0.830 1.00 25.11 550 GLY A N 1
ATOM 4237 C CA . GLY A 1 550 ? -44.414 6.595 -1.017 1.00 25.11 550 GLY A CA 1
ATOM 4238 C C . GLY A 1 550 ? -45.564 6.232 -1.956 1.00 25.11 550 GLY A C 1
ATOM 4239 O O . GLY A 1 550 ? -45.352 5.604 -2.991 1.00 25.11 550 GLY A O 1
ATOM 4240 N N . ALA A 1 551 ? -46.796 6.574 -1.582 1.00 26.45 551 ALA A N 1
ATOM 4241 C CA . ALA A 1 551 ? -47.980 6.011 -2.223 1.00 26.45 551 ALA A CA 1
ATOM 4242 C C . ALA A 1 551 ? -48.379 6.702 -3.544 1.00 26.45 551 ALA A C 1
ATOM 4244 O O . ALA A 1 551 ? -48.697 7.886 -3.569 1.00 26.45 551 ALA A O 1
ATOM 4245 N N . GLY A 1 552 ? -48.493 5.894 -4.602 1.00 25.16 552 GLY A N 1
ATOM 4246 C CA . GLY A 1 552 ? -49.585 5.956 -5.579 1.00 25.16 552 GLY A CA 1
ATOM 4247 C C . GLY A 1 552 ? -49.698 7.169 -6.513 1.00 25.16 552 GLY A C 1
ATOM 4248 O O . GLY A 1 552 ? -50.341 8.164 -6.186 1.00 25.16 552 GLY A O 1
ATOM 4249 N N . ARG A 1 553 ? -49.298 6.969 -7.776 1.00 25.58 553 ARG A N 1
ATOM 4250 C CA . ARG A 1 553 ? -50.032 7.436 -8.973 1.00 25.58 553 ARG A CA 1
ATOM 4251 C C . ARG A 1 553 ? -49.742 6.504 -10.156 1.00 25.58 553 ARG A C 1
ATOM 4253 O O . ARG A 1 553 ? -48.744 5.793 -10.149 1.00 25.58 553 ARG A O 1
ATOM 4260 N N . LYS A 1 554 ? -50.668 6.445 -11.118 1.00 29.28 554 LYS A N 1
ATOM 4261 C CA . LYS A 1 554 ? -50.616 5.511 -12.257 1.00 29.28 554 LYS A CA 1
ATOM 4262 C C . LYS A 1 554 ? -49.533 5.915 -13.265 1.00 29.28 554 LYS A C 1
ATOM 4264 O O . LYS A 1 554 ? -49.425 7.094 -13.586 1.00 29.28 554 LYS A O 1
ATOM 4269 N N . ALA A 1 555 ? -48.853 4.923 -13.833 1.00 25.25 555 ALA A N 1
ATOM 4270 C CA . ALA A 1 555 ? -48.179 5.007 -15.128 1.00 25.25 555 ALA A CA 1
ATOM 4271 C C . ALA A 1 555 ? -48.833 3.987 -16.080 1.00 25.25 555 ALA A C 1
ATOM 4273 O O . ALA A 1 555 ? -49.346 2.967 -15.618 1.00 25.25 555 ALA A O 1
ATOM 4274 N N . SER A 1 556 ? -48.893 4.303 -17.372 1.00 24.47 556 SER A N 1
ATOM 4275 C CA . SER A 1 556 ? -49.621 3.538 -18.394 1.00 24.47 556 SER A CA 1
ATOM 4276 C C . SER A 1 556 ? -48.755 2.494 -19.104 1.00 24.47 556 SER A C 1
ATOM 4278 O O . SER A 1 556 ? -47.528 2.566 -19.086 1.00 24.47 556 SER A O 1
ATOM 4280 N N . GLU A 1 557 ? -49.416 1.536 -19.748 1.00 25.03 557 GLU A N 1
ATOM 4281 C CA . GLU A 1 557 ? -48.794 0.473 -20.540 1.00 25.03 557 GLU A CA 1
ATOM 4282 C C . GLU A 1 557 ? -48.108 1.005 -21.809 1.00 25.03 557 GLU A C 1
ATOM 4284 O O . GLU A 1 557 ? -48.606 1.928 -22.451 1.00 25.03 557 GLU A O 1
ATOM 4289 N N . CYS A 1 558 ? -47.023 0.339 -22.211 1.00 22.67 558 CYS A N 1
ATOM 4290 C CA . CYS A 1 558 ? -46.534 0.288 -23.590 1.00 22.67 558 CYS A CA 1
ATOM 4291 C C . CYS A 1 558 ? -46.029 -1.138 -23.857 1.00 22.67 558 CYS A C 1
ATOM 4293 O O . CYS A 1 558 ? -45.031 -1.562 -23.275 1.00 22.67 558 CYS A O 1
ATOM 4295 N N . ILE A 1 559 ? -46.728 -1.879 -24.718 1.00 24.52 559 ILE A N 1
ATOM 4296 C CA . ILE A 1 559 ? -46.404 -3.256 -25.119 1.00 24.52 559 ILE A CA 1
ATOM 4297 C C . ILE A 1 559 ? -46.009 -3.251 -26.603 1.00 24.52 559 ILE A C 1
ATOM 4299 O O . ILE A 1 559 ? -46.736 -2.658 -27.401 1.00 24.52 559 ILE A O 1
ATOM 4303 N N . PRO A 1 560 ? -44.934 -3.949 -27.008 1.00 25.58 560 PRO A N 1
ATOM 4304 C CA . PRO A 1 560 ? -44.728 -4.361 -28.389 1.00 25.58 560 PRO A CA 1
ATOM 4305 C C . PRO A 1 560 ? -45.236 -5.798 -28.605 1.00 25.58 560 PRO A C 1
ATOM 4307 O O . PRO A 1 560 ? -44.629 -6.763 -28.140 1.00 25.58 560 PRO A O 1
ATOM 4310 N N . GLU A 1 561 ? -46.329 -5.951 -29.354 1.00 25.00 561 GLU A N 1
ATOM 4311 C CA . GLU A 1 561 ? -46.554 -7.159 -30.167 1.00 25.00 561 GLU A CA 1
ATOM 4312 C C . GLU A 1 561 ? -45.523 -7.160 -31.322 1.00 25.00 561 GLU A C 1
ATOM 4314 O O . GLU A 1 561 ? -44.991 -6.108 -31.668 1.00 25.00 561 GLU A O 1
ATOM 4319 N N . GLY A 1 562 ? -45.148 -8.245 -32.001 1.00 25.22 562 GLY A N 1
ATOM 4320 C CA . GLY A 1 562 ? -45.551 -9.656 -32.027 1.00 25.22 562 GLY A CA 1
ATOM 4321 C C . GLY A 1 562 ? -44.639 -10.370 -33.057 1.00 25.22 562 GLY A C 1
ATOM 4322 O O . GLY A 1 562 ? -43.691 -9.772 -33.554 1.00 25.22 562 GLY A O 1
ATOM 4323 N N . GLY A 1 563 ? -44.819 -11.632 -33.452 1.00 24.30 563 GLY A N 1
ATOM 4324 C CA . GLY A 1 563 ? -45.815 -12.638 -33.080 1.00 24.30 563 GLY A CA 1
ATOM 4325 C C . GLY A 1 563 ? -45.422 -14.025 -33.637 1.00 24.30 563 GLY A C 1
ATOM 4326 O O . GLY A 1 563 ? -44.408 -14.165 -34.321 1.00 24.30 563 GLY A O 1
ATOM 4327 N N . LEU A 1 564 ? -46.205 -15.070 -33.343 1.00 25.89 564 LEU A N 1
ATOM 4328 C CA . LEU A 1 564 ? -45.902 -16.461 -33.729 1.00 25.89 564 LEU A CA 1
ATOM 4329 C C . LEU A 1 564 ? -46.574 -16.915 -35.036 1.00 25.89 564 LEU A C 1
ATOM 4331 O O . LEU A 1 564 ? -47.792 -16.809 -35.162 1.00 25.89 564 LEU A O 1
ATOM 4335 N N . ARG A 1 565 ? -45.808 -17.603 -35.900 1.00 25.28 565 ARG A N 1
ATOM 4336 C CA . ARG A 1 565 ? -46.264 -18.727 -36.756 1.00 25.28 565 ARG A CA 1
ATOM 4337 C C . ARG A 1 565 ? -45.132 -19.762 -36.880 1.00 25.28 565 ARG A C 1
ATOM 4339 O O . ARG A 1 565 ? -44.104 -19.474 -37.470 1.00 25.28 565 ARG A O 1
ATOM 4346 N N . THR A 1 566 ? -45.142 -20.857 -36.113 1.00 27.06 566 THR A N 1
ATOM 4347 C CA . THR A 1 566 ? -45.816 -22.155 -36.376 1.00 27.06 566 THR A CA 1
ATOM 4348 C C . THR A 1 566 ? -45.286 -22.923 -37.595 1.00 27.06 566 THR A C 1
ATOM 4350 O O . THR A 1 566 ? -45.590 -22.571 -38.730 1.00 27.06 566 THR A O 1
ATOM 4353 N N . GLY A 1 567 ? -44.594 -24.043 -37.344 1.00 23.92 567 GLY A N 1
ATOM 4354 C CA . GLY A 1 567 ? -44.145 -25.013 -38.351 1.00 23.92 567 GLY A CA 1
ATOM 4355 C C . GLY A 1 567 ? -43.924 -26.389 -37.713 1.00 23.92 567 GLY A C 1
ATOM 4356 O O . GLY A 1 567 ? -42.943 -26.602 -37.009 1.00 23.92 567 GLY A O 1
ATOM 4357 N N . LEU A 1 568 ? -44.876 -27.307 -37.892 1.00 23.98 568 LEU A N 1
ATOM 4358 C CA . LEU A 1 568 ? -44.932 -28.591 -37.181 1.00 23.98 568 LEU A CA 1
ATOM 4359 C C . LEU A 1 568 ? -44.412 -29.746 -38.054 1.00 23.98 568 LEU A C 1
ATOM 4361 O O . LEU A 1 568 ? -44.892 -29.880 -39.179 1.00 23.98 568 LEU A O 1
ATOM 4365 N N . ARG A 1 569 ? -43.575 -30.649 -37.505 1.00 23.98 569 ARG A N 1
ATOM 4366 C CA . ARG A 1 569 ? -43.732 -32.127 -37.611 1.00 23.98 569 ARG A CA 1
ATOM 4367 C C . ARG A 1 569 ? -42.675 -32.918 -36.819 1.00 23.98 569 ARG A C 1
ATOM 4369 O O . ARG A 1 569 ? -41.620 -32.411 -36.464 1.00 23.98 569 ARG A O 1
ATOM 4376 N N . ARG A 1 570 ? -43.018 -34.177 -36.520 1.00 23.95 570 ARG A N 1
ATOM 4377 C CA . ARG A 1 570 ? -42.168 -35.218 -35.904 1.00 23.95 570 ARG A CA 1
ATOM 4378 C C . ARG A 1 570 ? -41.482 -36.049 -37.007 1.00 23.95 570 ARG A C 1
ATOM 4380 O O . ARG A 1 570 ? -42.087 -36.176 -38.068 1.00 23.95 570 ARG A O 1
ATOM 4387 N N . ALA A 1 571 ? -40.373 -36.738 -36.696 1.00 24.06 571 ALA A N 1
ATOM 4388 C CA . ALA A 1 571 ? -40.330 -38.216 -36.551 1.00 24.06 571 ALA A CA 1
ATOM 4389 C C . ALA A 1 571 ? -38.991 -38.907 -36.954 1.00 24.06 571 ALA A C 1
ATOM 4391 O O . ALA A 1 571 ? -38.556 -38.838 -38.093 1.00 24.06 571 ALA A O 1
ATOM 4392 N N . THR A 1 572 ? -38.425 -39.655 -35.993 1.00 23.83 572 THR A N 1
ATOM 4393 C CA . THR A 1 572 ? -37.863 -41.031 -36.102 1.00 23.83 572 THR A CA 1
ATOM 4394 C C . THR A 1 572 ? -36.788 -41.443 -37.141 1.00 23.83 572 THR A C 1
ATOM 4396 O O . THR A 1 572 ? -37.092 -41.665 -38.306 1.00 23.83 572 THR A O 1
ATOM 4399 N N . SER A 1 573 ? -35.633 -41.859 -36.587 1.00 25.62 573 SER A N 1
ATOM 4400 C CA . SER A 1 573 ? -34.896 -43.135 -36.824 1.00 25.62 573 SER A CA 1
ATOM 4401 C C . SER A 1 573 ? -34.153 -43.447 -38.144 1.00 25.62 573 SER A C 1
ATOM 4403 O O . SER A 1 573 ? -34.663 -43.233 -39.234 1.00 25.62 573 SER A O 1
ATOM 4405 N N . GLY A 1 574 ? -32.987 -44.105 -37.995 1.00 23.92 574 GLY A N 1
ATOM 4406 C CA . GLY A 1 574 ? -32.072 -44.582 -39.054 1.00 23.92 574 GLY A CA 1
ATOM 4407 C C . GLY A 1 574 ? -30.633 -44.156 -38.717 1.00 23.92 574 GLY A C 1
ATOM 4408 O O . GLY A 1 574 ? -30.290 -43.006 -38.939 1.00 23.92 574 GLY A O 1
ATOM 4409 N N . LEU A 1 575 ? -29.770 -44.913 -38.024 1.00 25.44 575 LEU A N 1
ATOM 4410 C CA . LEU A 1 575 ? -29.351 -46.317 -38.189 1.00 25.44 575 LEU A CA 1
ATOM 4411 C C . LEU A 1 575 ? -28.745 -46.604 -39.580 1.00 25.44 575 LEU A C 1
ATOM 4413 O O . LEU A 1 575 ? -29.452 -46.954 -40.517 1.00 25.44 575 LEU A O 1
ATOM 4417 N N . GLY A 1 576 ? -27.416 -46.481 -39.681 1.00 24.02 576 GLY A N 1
ATOM 4418 C CA . GLY A 1 576 ? -26.604 -46.823 -40.855 1.00 24.02 576 GLY A CA 1
ATOM 4419 C C . GLY A 1 576 ? -25.129 -46.981 -40.458 1.00 24.02 576 GLY A C 1
ATOM 4420 O O . GLY A 1 576 ? -24.614 -46.175 -39.689 1.00 24.02 576 GLY A O 1
ATOM 4421 N N . SER A 1 577 ? -24.461 -48.047 -40.914 1.00 25.17 577 SER A N 1
ATOM 4422 C CA . SER A 1 577 ? -23.111 -48.439 -40.463 1.00 25.17 577 SER A CA 1
ATOM 4423 C C . SER A 1 577 ? -22.264 -49.016 -41.602 1.00 25.17 577 SER A C 1
ATOM 4425 O O . SER A 1 577 ? -22.764 -49.878 -42.326 1.00 25.17 577 SER A O 1
ATOM 4427 N N . ARG A 1 578 ? -21.007 -48.542 -41.716 1.00 24.91 578 ARG A N 1
ATOM 4428 C CA . ARG A 1 578 ? -19.775 -49.069 -42.383 1.00 24.91 578 ARG A CA 1
ATOM 4429 C C . ARG A 1 578 ? -18.803 -47.869 -42.530 1.00 24.91 578 ARG A C 1
ATOM 4431 O O . ARG A 1 578 ? -19.287 -46.804 -42.889 1.00 24.91 578 ARG A O 1
ATOM 4438 N N . ARG A 1 579 ? -17.503 -47.843 -42.171 1.00 24.16 579 ARG A N 1
ATOM 4439 C CA . ARG A 1 579 ? -16.399 -48.819 -41.926 1.00 24.16 579 ARG A CA 1
ATOM 4440 C C . ARG A 1 579 ? -15.616 -49.227 -43.197 1.00 24.16 579 ARG A C 1
ATOM 4442 O O . ARG A 1 579 ? -16.257 -49.528 -44.194 1.00 24.16 579 ARG A O 1
ATOM 4449 N N . VAL A 1 580 ? -14.277 -49.366 -43.048 1.00 24.20 580 VAL A N 1
ATOM 4450 C CA . VAL A 1 580 ? -13.212 -49.731 -44.039 1.00 24.20 580 VAL A CA 1
ATOM 4451 C C . VAL A 1 580 ? -12.728 -48.484 -44.827 1.00 24.20 580 VAL A C 1
ATOM 4453 O O . VAL A 1 580 ? -13.581 -47.802 -45.376 1.00 24.20 580 VAL A O 1
ATOM 4456 N N . ALA A 1 581 ? -11.484 -47.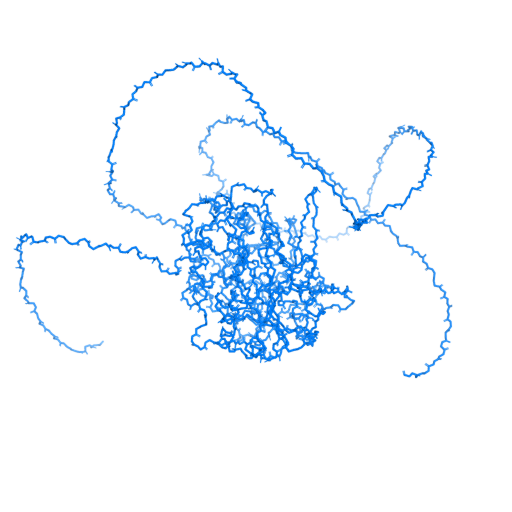957 -44.738 1.00 23.47 581 ALA A N 1
ATOM 4457 C CA . ALA A 1 581 ? -10.086 -48.476 -44.855 1.00 23.47 581 ALA A CA 1
ATOM 4458 C C . ALA A 1 581 ? -9.596 -48.534 -46.338 1.00 23.47 581 ALA A C 1
ATOM 4460 O O . ALA A 1 581 ? -10.457 -48.610 -47.206 1.00 23.47 581 ALA A O 1
ATOM 4461 N N . SER A 1 582 ? -8.308 -48.447 -46.733 1.00 24.97 582 SER A N 1
ATOM 4462 C CA . SER A 1 582 ? -6.981 -48.405 -46.049 1.00 24.97 582 SER A CA 1
ATOM 4463 C C . SER A 1 582 ? -5.856 -47.927 -47.027 1.00 24.97 582 SER A C 1
ATOM 4465 O O . SER A 1 582 ? -6.177 -47.589 -48.159 1.00 24.97 582 SER A O 1
ATOM 4467 N N . GLU A 1 583 ? -4.571 -48.000 -46.607 1.00 24.92 583 GLU A N 1
ATOM 4468 C CA . GLU A 1 583 ? -3.328 -48.100 -47.441 1.00 24.92 583 GLU A CA 1
ATOM 4469 C C . GLU A 1 583 ? -2.681 -46.799 -47.996 1.00 24.92 583 GLU A C 1
ATOM 4471 O O . GLU A 1 583 ? -3.389 -45.825 -48.228 1.00 24.92 583 GLU A O 1
ATOM 4476 N N . LEU A 1 584 ? -1.362 -46.702 -48.284 1.00 25.25 584 LEU A N 1
ATOM 4477 C CA . LEU A 1 584 ? -0.100 -47.169 -47.634 1.00 25.25 584 LEU A CA 1
ATOM 4478 C C . LEU A 1 584 ? 1.123 -46.455 -48.300 1.00 25.25 584 LEU A C 1
ATOM 4480 O O . LEU A 1 584 ? 0.997 -45.945 -49.406 1.00 25.25 584 LEU A O 1
ATOM 4484 N N . ASP A 1 585 ? 2.273 -46.428 -47.609 1.00 24.31 585 ASP A N 1
ATOM 4485 C CA . ASP A 1 585 ? 3.687 -46.227 -48.030 1.00 24.31 585 ASP A CA 1
ATOM 4486 C C . ASP A 1 585 ? 4.117 -45.418 -49.284 1.00 24.31 585 ASP A C 1
ATOM 4488 O O . ASP A 1 585 ? 3.752 -45.710 -50.420 1.00 24.31 585 ASP A O 1
ATOM 4492 N N . SER A 1 586 ? 5.143 -44.560 -49.110 1.00 25.77 586 SER A N 1
ATOM 4493 C CA . SER A 1 586 ? 6.497 -44.823 -49.676 1.00 25.77 586 SER A CA 1
ATOM 4494 C C . SER A 1 586 ? 7.584 -43.784 -49.302 1.00 25.77 586 SER A C 1
ATOM 4496 O O . SER A 1 586 ? 7.335 -42.586 -49.205 1.00 25.77 586 SER A O 1
ATOM 4498 N N . ALA A 1 587 ? 8.821 -44.270 -49.120 1.00 26.30 587 ALA A N 1
ATOM 4499 C CA . ALA A 1 587 ? 10.109 -43.549 -49.053 1.00 26.30 587 ALA A CA 1
ATOM 4500 C C . ALA A 1 587 ? 11.232 -44.543 -49.451 1.00 26.30 587 ALA A C 1
ATOM 4502 O O . ALA A 1 587 ? 10.983 -45.748 -49.329 1.00 26.30 587 ALA A O 1
ATOM 4503 N N . PRO A 1 588 ? 12.426 -44.126 -49.949 1.00 38.41 588 PRO A N 1
ATOM 4504 C CA . PRO A 1 588 ? 13.642 -44.233 -49.097 1.00 38.41 588 PRO A CA 1
ATOM 4505 C C . PRO A 1 588 ? 14.894 -43.371 -49.478 1.00 38.41 588 PRO A C 1
ATOM 4507 O O . PRO A 1 588 ? 15.012 -42.871 -50.591 1.00 38.41 588 PRO A O 1
ATOM 4510 N N . GLY A 1 589 ? 15.911 -43.361 -48.590 1.00 23.88 589 GLY A N 1
ATOM 4511 C CA . GLY A 1 589 ? 17.352 -43.134 -48.900 1.00 23.88 589 GLY A CA 1
ATOM 4512 C C . GLY A 1 589 ? 17.894 -41.690 -48.769 1.00 23.88 589 GLY A C 1
ATOM 4513 O O . GLY A 1 589 ? 17.185 -40.747 -49.086 1.00 23.88 589 GLY A O 1
ATOM 4514 N N . GLY A 1 590 ? 19.135 -41.422 -48.314 1.00 22.66 590 GLY A N 1
ATOM 4515 C CA . GLY A 1 590 ? 20.231 -42.293 -47.827 1.00 22.66 590 GLY A CA 1
ATOM 4516 C C . GLY A 1 590 ? 21.395 -41.508 -47.148 1.00 22.66 590 GLY A C 1
ATOM 4517 O O . GLY A 1 590 ? 21.369 -40.284 -47.106 1.00 22.66 590 GLY A O 1
ATOM 4518 N N . TRP A 1 591 ? 22.393 -42.216 -46.593 1.00 24.17 591 TRP A N 1
ATOM 4519 C CA . TRP A 1 591 ? 23.614 -41.747 -45.861 1.00 24.17 591 TRP A CA 1
ATOM 4520 C C . TRP A 1 591 ? 24.880 -42.425 -46.487 1.00 24.17 591 TRP A C 1
ATOM 4522 O O . TRP A 1 591 ? 24.653 -43.174 -47.443 1.00 24.17 591 TRP A O 1
ATOM 4532 N N . PRO A 1 592 ? 26.165 -42.326 -46.013 1.00 41.81 592 PRO A N 1
ATOM 4533 C CA . PRO A 1 592 ? 26.831 -41.602 -44.889 1.00 41.81 592 PRO A CA 1
ATOM 4534 C C . PRO A 1 592 ? 28.112 -40.825 -45.398 1.00 41.81 592 PRO A C 1
ATOM 4536 O O . PRO A 1 592 ? 28.059 -40.404 -46.552 1.00 41.81 592 PRO A O 1
ATOM 4539 N N . PRO A 1 593 ? 29.291 -40.675 -44.710 1.00 43.34 593 PRO A N 1
ATOM 4540 C CA . PRO A 1 593 ? 29.676 -40.742 -43.277 1.00 43.34 593 PRO A CA 1
ATOM 4541 C C . PRO A 1 593 ? 30.603 -39.606 -42.717 1.00 43.34 593 PRO A C 1
ATOM 4543 O O . PRO A 1 593 ? 31.453 -39.071 -43.416 1.00 43.34 593 PRO A O 1
ATOM 4546 N N . GLY A 1 594 ? 30.585 -39.421 -41.383 1.00 24.64 594 GLY A N 1
ATOM 4547 C CA . GLY A 1 594 ? 31.800 -39.499 -40.530 1.00 24.64 594 GLY A CA 1
ATOM 4548 C C . GLY A 1 594 ? 32.642 -38.253 -40.165 1.00 24.64 594 GLY A C 1
ATOM 4549 O O . GLY A 1 594 ? 33.464 -37.822 -40.963 1.00 24.64 594 GLY A O 1
ATOM 4550 N N . LEU A 1 595 ? 32.571 -37.812 -38.891 1.00 26.42 595 LEU A N 1
ATOM 4551 C CA . LEU A 1 595 ? 33.699 -37.637 -37.929 1.00 26.42 595 LEU A CA 1
ATOM 4552 C C . LEU A 1 595 ? 33.219 -37.026 -36.582 1.00 26.42 595 LEU A C 1
ATOM 4554 O O . LEU A 1 595 ? 32.117 -36.491 -36.501 1.00 26.42 595 LEU A O 1
ATOM 4558 N N . ALA A 1 596 ? 34.033 -37.135 -35.523 1.00 26.50 596 ALA A N 1
ATOM 4559 C CA . ALA A 1 596 ? 33.812 -36.597 -34.160 1.00 26.50 596 ALA A CA 1
ATOM 4560 C C . ALA A 1 596 ? 35.109 -35.880 -33.669 1.00 26.50 596 ALA A C 1
ATOM 4562 O O . ALA A 1 596 ? 36.106 -36.017 -34.387 1.00 26.50 596 ALA A O 1
ATOM 4563 N N . PRO A 1 597 ? 35.164 -35.122 -32.535 1.00 35.69 597 PRO A N 1
ATOM 4564 C CA . PRO A 1 597 ? 34.998 -35.691 -31.177 1.00 35.69 597 PRO A CA 1
ATOM 4565 C C . PRO A 1 597 ? 34.402 -34.790 -30.045 1.00 35.69 597 PRO A C 1
ATOM 4567 O O . PRO A 1 597 ? 34.380 -33.571 -30.131 1.00 35.69 597 PRO A O 1
ATOM 4570 N N . GLU A 1 598 ? 34.015 -35.467 -28.950 1.00 26.61 598 GLU A N 1
ATOM 4571 C CA . GLU A 1 598 ? 34.062 -35.104 -27.504 1.00 26.61 598 GLU A CA 1
ATOM 4572 C C . GLU A 1 598 ? 33.397 -33.851 -26.861 1.00 26.61 598 GLU A C 1
ATOM 4574 O O . GLU A 1 598 ? 33.393 -32.740 -27.374 1.00 26.61 598 GLU A O 1
ATOM 4579 N N . GLY A 1 599 ? 32.928 -34.062 -25.611 1.00 25.38 599 GLY A N 1
ATOM 4580 C CA . GLY A 1 599 ? 32.528 -33.041 -24.620 1.00 25.38 599 GLY A CA 1
ATOM 4581 C C . GLY A 1 599 ? 31.006 -32.820 -24.459 1.00 25.38 599 GLY A C 1
ATOM 4582 O O . GLY A 1 599 ? 30.335 -32.427 -25.400 1.00 25.38 599 GLY A O 1
ATOM 4583 N N . GLY A 1 600 ? 30.360 -32.998 -23.294 1.00 24.88 600 GLY A N 1
ATOM 4584 C CA . GLY A 1 600 ? 30.870 -33.468 -21.995 1.00 24.88 600 GLY A CA 1
ATOM 4585 C C . GLY A 1 600 ? 29.979 -33.136 -20.776 1.00 24.88 600 GLY A C 1
ATOM 4586 O O . GLY A 1 600 ? 30.493 -32.614 -19.790 1.00 24.88 600 GLY A O 1
ATOM 4587 N N . LEU A 1 601 ? 28.659 -33.385 -20.807 1.00 24.62 601 LEU A N 1
ATOM 4588 C CA . LEU A 1 601 ? 27.765 -33.054 -19.673 1.00 24.62 601 LEU A CA 1
ATOM 4589 C C . LEU A 1 601 ? 28.050 -33.887 -18.405 1.00 24.62 601 LEU A C 1
ATOM 4591 O O . LEU A 1 601 ? 28.243 -35.101 -18.476 1.00 24.62 601 LEU A O 1
ATOM 4595 N N . ARG A 1 602 ? 27.939 -33.254 -17.225 1.00 25.20 602 ARG A N 1
ATOM 4596 C CA . ARG A 1 602 ? 27.813 -33.933 -15.922 1.00 25.20 602 ARG A CA 1
ATOM 4597 C C . ARG A 1 602 ? 26.741 -33.292 -15.040 1.00 25.20 602 ARG A C 1
ATOM 4599 O O . ARG A 1 602 ? 26.885 -32.156 -14.600 1.00 25.20 602 ARG A O 1
ATOM 4606 N N . THR A 1 603 ? 25.708 -34.062 -14.718 1.00 25.72 603 THR A N 1
ATOM 4607 C CA . THR A 1 603 ? 24.799 -33.812 -13.588 1.00 25.72 603 THR A CA 1
ATOM 4608 C C . THR A 1 603 ? 25.430 -34.296 -12.282 1.00 25.72 603 THR A C 1
ATOM 4610 O O . THR A 1 603 ? 26.069 -35.348 -12.280 1.00 25.72 603 THR A O 1
ATOM 4613 N N . TRP A 1 604 ? 25.197 -33.598 -11.167 1.00 24.34 604 TRP A N 1
ATOM 4614 C CA . TRP A 1 604 ? 25.645 -34.028 -9.836 1.00 24.34 604 TRP A CA 1
ATOM 4615 C C . TRP A 1 604 ? 24.473 -34.271 -8.878 1.00 24.34 604 TRP A C 1
ATOM 4617 O O . TRP A 1 604 ? 23.682 -33.373 -8.602 1.00 24.34 604 TRP A O 1
ATOM 4627 N N . LEU A 1 605 ? 24.432 -35.485 -8.328 1.00 26.22 605 LEU A N 1
ATOM 4628 C CA . LEU A 1 605 ? 23.717 -35.886 -7.116 1.00 26.22 605 LEU A CA 1
ATOM 4629 C C . LEU A 1 605 ? 24.686 -36.748 -6.286 1.00 26.22 605 LEU A C 1
ATOM 4631 O O . LEU A 1 605 ? 25.346 -37.606 -6.876 1.00 26.22 605 LEU A O 1
ATOM 4635 N N . PRO A 1 606 ? 24.777 -36.565 -4.958 1.00 28.27 606 PRO A N 1
ATOM 4636 C CA . PRO A 1 606 ? 25.483 -37.493 -4.080 1.00 28.27 606 PRO A CA 1
ATOM 4637 C C . PRO A 1 606 ? 24.516 -38.293 -3.186 1.00 28.27 606 PRO A C 1
ATOM 4639 O O . PRO A 1 606 ? 23.771 -37.721 -2.392 1.00 28.27 606 PRO A O 1
ATOM 4642 N N . GLU A 1 607 ? 24.582 -39.624 -3.264 1.00 25.94 607 GLU A N 1
ATOM 4643 C CA . GLU A 1 607 ? 24.068 -40.543 -2.235 1.00 25.94 607 GLU A CA 1
ATOM 4644 C C . GLU A 1 607 ? 25.215 -41.094 -1.365 1.00 25.94 607 GLU A C 1
ATOM 4646 O O . GLU A 1 607 ? 26.371 -41.123 -1.788 1.00 25.94 607 GLU A O 1
ATOM 4651 N N . GLY A 1 608 ? 24.881 -41.609 -0.175 1.00 26.11 608 GLY A N 1
ATOM 4652 C CA . GLY A 1 608 ? 25.772 -42.439 0.648 1.00 26.11 608 GLY A CA 1
ATOM 4653 C C . GLY A 1 608 ? 25.566 -42.234 2.157 1.00 26.11 608 GLY A C 1
ATOM 4654 O O . GLY A 1 608 ? 25.596 -41.106 2.631 1.00 26.11 608 GLY A O 1
ATOM 4655 N N . GLY A 1 609 ? 25.363 -43.267 2.982 1.00 24.28 609 GLY A N 1
ATOM 4656 C CA . GLY A 1 609 ? 25.249 -44.699 2.679 1.00 24.28 609 GLY A CA 1
ATOM 4657 C C . GLY A 1 609 ? 24.784 -45.518 3.900 1.00 24.28 609 GLY A C 1
ATOM 4658 O O . GLY A 1 609 ? 24.639 -44.987 5.000 1.00 24.28 609 GLY A O 1
ATOM 4659 N N . LEU A 1 610 ? 24.521 -46.816 3.710 1.00 25.12 610 LEU A N 1
ATOM 4660 C CA . LEU A 1 610 ? 23.898 -47.688 4.719 1.00 25.12 610 LEU A CA 1
ATOM 4661 C C . LEU A 1 610 ? 24.832 -48.077 5.881 1.00 25.12 610 LEU A C 1
ATOM 4663 O O . LEU A 1 610 ? 26.019 -48.328 5.675 1.00 25.12 610 LEU A O 1
ATOM 4667 N N . ARG A 1 611 ? 24.237 -48.375 7.050 1.00 25.22 611 ARG A N 1
ATOM 4668 C CA . ARG A 1 611 ? 24.638 -49.530 7.883 1.00 25.22 611 ARG A CA 1
ATOM 4669 C C . ARG A 1 611 ? 23.424 -50.298 8.418 1.00 25.22 611 ARG A C 1
ATOM 4671 O O . ARG A 1 611 ? 22.357 -49.738 8.640 1.00 25.22 611 ARG A O 1
ATOM 4678 N N . THR A 1 612 ? 23.601 -51.607 8.584 1.00 27.23 612 THR A N 1
ATOM 4679 C CA . THR A 1 612 ? 22.557 -52.611 8.862 1.00 27.23 612 THR A CA 1
ATOM 4680 C C . THR A 1 612 ? 22.520 -53.060 10.325 1.00 27.23 612 THR A C 1
ATOM 4682 O O . THR A 1 612 ? 23.574 -53.169 10.949 1.00 27.23 612 THR A O 1
ATOM 4685 N N . GLY A 1 613 ? 21.350 -53.471 10.832 1.00 24.22 613 GLY A N 1
ATOM 4686 C CA . GLY A 1 613 ? 21.240 -54.121 12.147 1.00 24.22 613 GLY A CA 1
ATOM 4687 C C . GLY A 1 613 ? 19.904 -54.830 12.400 1.00 24.22 613 GLY A C 1
ATOM 4688 O O . GLY A 1 613 ? 18.975 -54.227 12.925 1.00 24.22 613 GLY A O 1
ATOM 4689 N N . LEU A 1 614 ? 19.806 -56.125 12.074 1.00 24.12 614 LEU A N 1
ATOM 4690 C CA . LEU A 1 614 ? 18.684 -56.980 12.500 1.00 24.12 614 LEU A CA 1
ATOM 4691 C C . LEU A 1 614 ? 18.897 -57.503 13.930 1.00 24.12 614 LEU A C 1
ATOM 4693 O O . LEU A 1 614 ? 19.973 -58.033 14.214 1.00 24.12 614 LEU A O 1
ATOM 4697 N N . ARG A 1 615 ? 17.833 -57.546 14.752 1.00 23.95 615 ARG A N 1
ATOM 4698 C CA . ARG A 1 615 ? 17.564 -58.685 15.660 1.00 23.95 615 ARG A CA 1
ATOM 4699 C C . ARG A 1 615 ? 16.117 -58.755 16.184 1.00 23.95 615 ARG A C 1
ATOM 4701 O O . ARG A 1 615 ? 15.394 -57.771 16.246 1.00 23.95 615 ARG A O 1
ATOM 4708 N N . ARG A 1 616 ? 15.747 -59.997 16.512 1.00 23.72 616 ARG A N 1
ATOM 4709 C CA . ARG A 1 616 ? 14.513 -60.526 17.135 1.00 23.72 616 ARG A CA 1
ATOM 4710 C C . ARG A 1 616 ? 14.267 -59.981 18.564 1.00 23.72 616 ARG A C 1
ATOM 4712 O O . ARG A 1 616 ? 15.229 -59.524 19.166 1.00 23.72 616 ARG A O 1
ATOM 4719 N N . ALA A 1 617 ? 13.116 -60.168 19.232 1.00 23.20 617 ALA A N 1
ATOM 4720 C CA . ALA A 1 617 ? 11.706 -60.410 18.843 1.00 23.20 617 ALA A CA 1
ATOM 4721 C C . ALA A 1 617 ? 10.815 -60.566 20.112 1.00 23.20 617 ALA A C 1
ATOM 4723 O O . ALA A 1 617 ? 11.335 -60.876 21.177 1.00 23.20 617 ALA A O 1
ATOM 4724 N N . ALA A 1 618 ? 9.487 -60.527 19.917 1.00 22.81 618 ALA A N 1
ATOM 4725 C CA . ALA A 1 618 ? 8.440 -61.268 20.655 1.00 22.81 618 ALA A CA 1
ATOM 4726 C C . ALA A 1 618 ? 8.049 -60.923 22.120 1.00 22.81 618 ALA A C 1
ATOM 4728 O O . ALA A 1 618 ? 8.866 -60.624 22.980 1.00 22.81 618 ALA A O 1
ATOM 4729 N N . SER A 1 619 ? 6.756 -61.177 22.394 1.00 24.53 619 SER A N 1
ATOM 4730 C CA . SER A 1 619 ? 6.047 -61.230 23.694 1.00 24.53 619 SER A CA 1
ATOM 4731 C C . SER A 1 619 ? 5.841 -59.902 24.461 1.00 24.53 619 SER A C 1
ATOM 4733 O O . SER A 1 619 ? 6.631 -58.978 24.337 1.00 24.53 619 SER A O 1
ATOM 4735 N N . GLY A 1 620 ? 4.758 -59.730 25.234 1.00 24.31 620 GLY A N 1
ATOM 4736 C CA . GLY A 1 620 ? 3.644 -60.657 25.507 1.00 24.31 620 GLY A CA 1
ATOM 4737 C C . GLY A 1 620 ? 2.381 -59.956 26.039 1.00 24.31 620 GLY A C 1
ATOM 4738 O O . GLY A 1 620 ? 2.389 -58.755 26.299 1.00 24.31 620 GLY A O 1
ATOM 4739 N N . LEU A 1 621 ? 1.274 -60.700 26.172 1.00 25.62 621 LEU A N 1
ATOM 4740 C CA . LEU A 1 621 ? -0.005 -60.170 26.667 1.00 25.62 621 LEU A CA 1
ATOM 4741 C C . LEU A 1 621 ? -0.016 -60.031 28.200 1.00 25.62 621 LEU A C 1
ATOM 4743 O O . LEU A 1 621 ? 0.466 -60.910 28.908 1.00 25.62 621 LEU A O 1
ATOM 4747 N N . GLY A 1 622 ? -0.694 -58.996 28.704 1.00 24.09 622 GLY A N 1
ATOM 4748 C CA . GLY A 1 622 ? -1.037 -58.842 30.121 1.00 24.09 622 GLY A CA 1
ATOM 4749 C C . GLY A 1 622 ? -2.346 -58.067 30.281 1.00 24.09 622 GLY A C 1
ATOM 4750 O O . GLY A 1 622 ? -2.418 -56.893 29.941 1.00 24.09 622 GLY A O 1
ATOM 4751 N N . SER A 1 623 ? -3.399 -58.726 30.767 1.00 23.86 623 SER A N 1
ATOM 4752 C CA . SER A 1 623 ? -4.728 -58.131 30.982 1.00 23.86 623 SER A CA 1
ATOM 4753 C C . SER A 1 623 ? -5.271 -58.521 32.358 1.00 23.86 623 SER A C 1
ATOM 4755 O O . SER A 1 623 ? -4.891 -59.573 32.872 1.00 23.86 623 SER A O 1
ATOM 4757 N N . ARG A 1 624 ? -6.230 -57.724 32.871 1.00 24.53 624 ARG A N 1
ATOM 4758 C CA . ARG A 1 624 ? -6.908 -57.757 34.196 1.00 24.53 624 ARG A CA 1
ATOM 4759 C C . ARG A 1 624 ? -6.253 -56.890 35.286 1.00 24.53 624 ARG A C 1
ATOM 4761 O O . ARG A 1 624 ? -5.044 -56.734 35.286 1.00 24.53 624 ARG A O 1
ATOM 4768 N N . ARG A 1 625 ? -6.991 -56.362 36.280 1.00 22.28 625 ARG A N 1
ATOM 4769 C CA . ARG A 1 625 ? -8.431 -55.981 36.403 1.00 22.28 625 ARG A CA 1
ATOM 4770 C C . ARG A 1 625 ? -8.585 -55.073 37.645 1.00 22.28 625 ARG A C 1
ATOM 4772 O O . ARG A 1 625 ? -7.876 -55.270 38.616 1.00 22.28 625 ARG A O 1
ATOM 4779 N N . VAL A 1 626 ? -9.582 -54.181 37.610 1.00 23.19 626 VAL A N 1
ATOM 4780 C CA . VAL A 1 626 ? -10.473 -53.750 38.720 1.00 23.19 626 VAL A CA 1
ATOM 4781 C C . VAL A 1 626 ? -9.915 -53.704 40.158 1.00 23.19 626 VAL A C 1
ATOM 4783 O O . VAL A 1 626 ? -9.770 -54.742 40.795 1.00 23.19 626 VAL A O 1
ATOM 4786 N N . ALA A 1 627 ? -9.888 -52.501 40.748 1.00 23.67 627 ALA A N 1
ATOM 4787 C CA . ALA A 1 627 ? -10.326 -52.283 42.134 1.00 23.67 627 ALA A CA 1
ATOM 4788 C C . ALA A 1 627 ? -10.805 -50.832 42.348 1.00 23.67 627 ALA A C 1
ATOM 4790 O O . ALA A 1 627 ? -10.200 -49.886 41.855 1.00 23.67 627 ALA A O 1
ATOM 4791 N N . SER A 1 628 ? -11.892 -50.664 43.099 1.00 26.72 628 SER A N 1
ATOM 4792 C CA . SER A 1 628 ? -12.459 -49.375 43.526 1.00 26.72 628 SER A CA 1
ATOM 4793 C C . SER A 1 628 ? -12.337 -49.206 45.040 1.00 26.72 628 SER A C 1
ATOM 4795 O O . SER A 1 628 ? -12.458 -50.218 45.734 1.00 26.72 628 SER A O 1
ATOM 4797 N N . ARG A 1 629 ? -12.339 -47.968 45.560 1.00 24.73 629 ARG A N 1
ATOM 4798 C CA . ARG A 1 629 ? -13.209 -47.595 46.702 1.00 24.73 629 ARG A CA 1
ATOM 4799 C C . ARG A 1 629 ? -13.279 -46.087 46.956 1.00 24.73 629 ARG A C 1
ATOM 4801 O O . ARG A 1 629 ? -12.406 -45.335 46.540 1.00 24.73 629 ARG A O 1
ATOM 4808 N N . LEU A 1 630 ? -14.357 -45.679 47.628 1.00 27.36 630 LEU A N 1
ATOM 4809 C CA . LEU A 1 630 ? -14.587 -44.317 48.108 1.00 27.36 630 LEU A CA 1
ATOM 4810 C C . LEU A 1 630 ? -13.911 -44.093 49.470 1.00 27.36 630 LEU A C 1
ATOM 4812 O O . LEU A 1 630 ? -13.754 -45.033 50.248 1.00 27.36 630 LEU A O 1
ATOM 4816 N N . GLY A 1 631 ? -13.638 -42.829 49.797 1.00 24.27 631 GLY A N 1
ATOM 4817 C CA . GLY A 1 631 ? -13.327 -42.364 51.148 1.00 24.27 631 GLY A CA 1
ATOM 4818 C C . GLY A 1 631 ? -13.785 -40.914 51.312 1.00 24.27 631 GLY A C 1
ATOM 4819 O O . GLY A 1 631 ? -13.417 -40.061 50.513 1.00 24.27 631 GLY A O 1
ATOM 4820 N N . SER A 1 632 ? -14.625 -40.634 52.309 1.00 25.38 632 SER A N 1
ATOM 4821 C CA . SER A 1 632 ? -15.188 -39.302 52.569 1.00 25.38 632 SER A CA 1
ATOM 4822 C C . SER A 1 632 ? -15.105 -38.978 54.054 1.00 25.38 632 SER A C 1
ATOM 4824 O O . SER A 1 632 ? -15.427 -39.847 54.866 1.00 25.38 632 SER A O 1
ATOM 4826 N N . ARG A 1 633 ? -14.773 -37.723 54.400 1.00 24.73 633 ARG A N 1
ATOM 4827 C CA . ARG A 1 633 ? -15.420 -36.987 55.504 1.00 24.73 633 ARG A CA 1
ATOM 4828 C C . ARG A 1 633 ? -15.087 -35.491 55.510 1.00 24.73 633 ARG A C 1
ATOM 4830 O O . ARG A 1 633 ? -14.082 -35.060 54.958 1.00 24.73 633 ARG A O 1
ATOM 4837 N N . ARG A 1 634 ? -15.979 -34.723 56.146 1.00 25.94 634 ARG A N 1
ATOM 4838 C CA . ARG A 1 634 ? -15.830 -33.307 56.530 1.00 25.94 634 ARG A CA 1
ATOM 4839 C C . ARG A 1 634 ? -15.522 -33.207 58.029 1.00 25.94 634 ARG A C 1
ATOM 4841 O O . ARG A 1 634 ? -15.876 -34.137 58.745 1.00 25.94 634 ARG A O 1
ATOM 4848 N N . VAL A 1 635 ? -15.052 -32.035 58.464 1.00 24.41 635 VAL A N 1
ATOM 4849 C CA . VAL A 1 635 ? -15.355 -31.270 59.708 1.00 24.41 635 VAL A CA 1
ATOM 4850 C C . VAL A 1 635 ? -14.733 -29.871 59.429 1.00 24.41 635 VAL A C 1
ATOM 4852 O O . VAL A 1 635 ? -13.632 -29.833 58.893 1.00 24.41 635 VAL A O 1
ATOM 4855 N N . ALA A 1 636 ? -15.445 -28.727 59.401 1.00 26.20 636 ALA A N 1
ATOM 4856 C CA . ALA A 1 636 ? -16.149 -27.981 60.473 1.00 26.20 636 ALA A CA 1
ATOM 4857 C C . ALA A 1 636 ? -15.169 -27.462 61.560 1.00 26.20 636 ALA A C 1
ATOM 4859 O O . ALA A 1 636 ? -14.200 -28.147 61.842 1.00 26.20 636 ALA A O 1
ATOM 4860 N N . SER A 1 637 ? -15.280 -26.294 62.204 1.00 30.02 637 SER A N 1
ATOM 4861 C CA . SER A 1 637 ? -16.210 -25.133 62.230 1.00 30.02 637 SER A CA 1
ATOM 4862 C C . SER A 1 637 ? -15.453 -23.950 62.900 1.00 30.02 637 SER A C 1
ATOM 4864 O O . SER A 1 637 ? -14.423 -24.208 63.512 1.00 30.02 637 SER A O 1
ATOM 4866 N N . GLY A 1 638 ? -15.856 -22.671 62.898 1.00 26.56 638 GLY A N 1
ATOM 4867 C CA . GLY A 1 638 ? -17.010 -21.940 62.339 1.00 26.56 638 GLY A CA 1
ATOM 4868 C C . GLY A 1 638 ? -17.223 -20.600 63.096 1.00 26.56 638 GLY A C 1
ATOM 4869 O O . GLY A 1 638 ? -16.431 -20.312 63.985 1.00 26.56 638 GLY A O 1
ATOM 4870 N N . LEU A 1 639 ? -18.332 -19.887 62.807 1.00 30.89 639 LEU A N 1
ATOM 4871 C CA . LEU A 1 639 ? -19.035 -18.905 63.684 1.00 30.89 639 LEU A CA 1
ATOM 4872 C C . LEU A 1 639 ? -18.349 -17.540 63.987 1.00 30.89 639 LEU A C 1
ATOM 4874 O O . LEU A 1 639 ? -17.135 -17.474 64.123 1.00 30.89 639 LEU A O 1
ATOM 4878 N N . ASP A 1 640 ? -19.054 -16.405 64.147 1.00 30.72 640 ASP A N 1
ATOM 4879 C CA . ASP A 1 640 ? -20.437 -15.993 63.780 1.00 30.72 640 ASP A CA 1
ATOM 4880 C C . ASP A 1 640 ? -20.490 -14.440 63.720 1.00 30.72 640 ASP A C 1
ATOM 4882 O O . ASP A 1 640 ? -19.784 -13.784 64.485 1.00 30.72 640 ASP A O 1
ATOM 4886 N N . SER A 1 641 ? -21.213 -13.763 62.818 1.00 28.64 641 SER A N 1
ATOM 4887 C CA . SER A 1 641 ? -22.562 -13.165 63.031 1.00 28.64 641 SER A CA 1
ATOM 4888 C C . SER A 1 641 ? -22.616 -11.821 62.254 1.00 28.64 641 SER A C 1
ATOM 4890 O O . SER A 1 641 ? -21.565 -11.310 61.877 1.00 28.64 641 SER A O 1
ATOM 4892 N N . GLY A 1 642 ? -23.739 -11.156 61.941 1.00 25.27 642 GLY A N 1
ATOM 4893 C CA . GLY A 1 642 ? -25.168 -11.491 62.014 1.00 25.27 642 GLY A CA 1
ATOM 4894 C C . GLY A 1 642 ? -26.027 -10.264 61.615 1.00 25.27 642 GLY A C 1
ATOM 4895 O O . GLY A 1 642 ? -25.689 -9.145 61.986 1.00 25.27 642 GLY A O 1
ATOM 4896 N N . GLY A 1 643 ? -27.121 -10.434 60.853 1.00 23.58 643 GLY A N 1
ATOM 4897 C CA . GLY A 1 643 ? -28.030 -9.325 60.482 1.00 23.58 643 GLY A CA 1
ATOM 4898 C C . GLY A 1 643 ? -28.954 -9.604 59.280 1.00 23.58 643 GLY A C 1
ATOM 4899 O O . GLY A 1 643 ? -28.549 -10.263 58.323 1.00 23.58 643 GLY A O 1
ATOM 4900 N N . ARG A 1 644 ? -30.207 -9.117 59.323 1.00 27.77 644 ARG A N 1
ATOM 4901 C CA . ARG A 1 644 ? -31.221 -9.224 58.243 1.00 27.77 644 ARG A CA 1
ATOM 4902 C C . ARG A 1 644 ? -32.197 -8.014 58.236 1.00 27.77 644 ARG A C 1
ATOM 4904 O O . ARG A 1 644 ? -32.153 -7.237 59.186 1.00 27.77 644 ARG A O 1
ATOM 4911 N N . PRO A 1 645 ? -33.006 -7.815 57.169 1.00 46.97 645 PRO A N 1
ATOM 4912 C CA . PRO A 1 645 ? -33.554 -6.503 56.780 1.00 46.97 645 PRO A CA 1
ATOM 4913 C C . PRO A 1 645 ? -35.081 -6.371 56.985 1.00 46.97 645 PRO A C 1
ATOM 4915 O O . PRO A 1 645 ? -35.707 -7.287 57.518 1.00 46.97 645 PRO A O 1
ATOM 4918 N N . PRO A 1 646 ? -35.683 -5.300 56.433 1.00 40.69 646 PRO A N 1
ATOM 4919 C CA . PRO A 1 646 ? -37.020 -5.353 55.834 1.00 40.69 646 PRO A CA 1
ATOM 4920 C C . PRO A 1 646 ? -37.073 -4.873 54.355 1.00 40.69 646 PRO A C 1
ATOM 4922 O O . PRO A 1 646 ? -36.387 -3.927 53.982 1.00 40.69 646 PRO A O 1
ATOM 4925 N N . ASP A 1 647 ? -37.875 -5.573 53.539 1.00 26.95 647 ASP A N 1
ATOM 4926 C CA . ASP A 1 647 ? -38.982 -5.104 52.664 1.00 26.95 647 ASP A CA 1
ATOM 4927 C C . ASP A 1 647 ? -38.895 -3.832 51.770 1.00 26.95 647 ASP A C 1
ATOM 4929 O O . ASP A 1 647 ? -38.315 -2.825 52.149 1.00 26.95 647 ASP A O 1
ATOM 4933 N N . LEU A 1 648 ? -39.611 -3.715 50.630 1.00 28.48 648 LEU A N 1
ATOM 4934 C CA . LEU A 1 648 ? -40.039 -4.663 49.568 1.00 28.48 648 LEU A CA 1
ATOM 4935 C C . LEU A 1 648 ? -40.718 -3.880 48.402 1.00 28.48 648 LEU A C 1
ATOM 4937 O O . LEU A 1 648 ? -41.275 -2.812 48.628 1.00 28.48 648 LEU A O 1
ATOM 4941 N N . ALA A 1 649 ? -40.792 -4.501 47.211 1.00 28.64 649 ALA A N 1
ATOM 4942 C CA . ALA A 1 649 ? -41.659 -4.166 46.057 1.00 28.64 649 ALA A CA 1
ATOM 4943 C C . ALA A 1 649 ? -41.368 -2.868 45.240 1.00 28.64 649 ALA A C 1
ATOM 4945 O O . ALA A 1 649 ? -40.851 -1.893 45.772 1.00 28.64 649 ALA A O 1
ATOM 4946 N N . PRO A 1 650 ? -41.803 -2.789 43.958 1.00 36.31 650 PRO A N 1
ATOM 4947 C CA . PRO A 1 650 ? -41.808 -3.862 42.952 1.00 36.31 650 PRO A CA 1
ATOM 4948 C C . PRO A 1 650 ? -41.265 -3.433 41.565 1.00 36.31 650 PRO A C 1
ATOM 4950 O O . PRO A 1 650 ? -41.655 -2.402 41.019 1.00 36.31 650 PRO A O 1
ATOM 4953 N N . GLU A 1 651 ? -40.478 -4.290 40.906 1.00 30.47 651 GLU A N 1
ATOM 4954 C CA . GLU A 1 651 ? -40.255 -4.173 39.455 1.00 30.47 651 GLU A CA 1
ATOM 4955 C C . GLU A 1 651 ? -41.452 -4.718 38.662 1.00 30.47 651 GLU A C 1
ATOM 4957 O O . GLU A 1 651 ? -41.942 -5.819 38.926 1.00 30.47 651 GLU A O 1
ATOM 4962 N N . GLY A 1 652 ? -41.879 -4.001 37.620 1.00 26.17 652 GLY A N 1
ATOM 4963 C CA . GLY A 1 652 ? -42.904 -4.491 36.700 1.00 26.17 652 GLY A CA 1
ATOM 4964 C C . GLY A 1 652 ? -42.865 -3.804 35.340 1.00 26.17 652 GLY A C 1
ATOM 4965 O O . GLY A 1 652 ? -43.291 -2.660 35.226 1.00 26.17 652 GLY A O 1
ATOM 4966 N N . GLY A 1 653 ? -42.423 -4.514 34.290 1.00 27.27 653 GLY A N 1
ATOM 4967 C CA . GLY A 1 653 ? -42.622 -4.022 32.918 1.00 27.27 653 GLY A CA 1
ATOM 4968 C C . GLY A 1 653 ? -41.657 -4.445 31.806 1.00 27.27 653 GLY A C 1
ATOM 4969 O O . GLY A 1 653 ? -41.270 -3.578 31.034 1.00 27.27 653 GLY A O 1
ATOM 4970 N N . LEU A 1 654 ? -41.309 -5.733 31.627 1.00 29.84 654 LEU A N 1
ATOM 4971 C CA . LEU A 1 654 ? -40.674 -6.167 30.358 1.00 29.84 654 LEU A CA 1
ATOM 4972 C C . LEU A 1 654 ? -40.952 -7.628 29.927 1.00 29.84 654 LEU A C 1
ATOM 4974 O O . LEU A 1 654 ? -40.043 -8.372 29.563 1.00 29.84 654 LEU A O 1
ATOM 4978 N N . ARG A 1 655 ? -42.219 -8.075 29.940 1.00 29.17 655 ARG A N 1
ATOM 4979 C CA . ARG A 1 655 ? -42.614 -9.435 29.488 1.00 29.17 655 ARG A CA 1
ATOM 4980 C C . ARG A 1 655 ? -43.803 -9.478 28.512 1.00 29.17 655 ARG A C 1
ATOM 4982 O O . ARG A 1 655 ? -44.622 -10.393 28.575 1.00 29.17 655 ARG A O 1
ATOM 4989 N N . THR A 1 656 ? -43.876 -8.535 27.564 1.00 28.67 656 THR A N 1
ATOM 4990 C CA . THR A 1 656 ? -45.087 -8.370 26.724 1.00 28.67 656 THR A CA 1
ATOM 4991 C C . THR A 1 656 ? -44.867 -8.146 25.217 1.00 28.67 656 THR A C 1
ATOM 4993 O O . THR A 1 656 ? -45.807 -7.733 24.546 1.00 28.67 656 THR A O 1
ATOM 4996 N N . TRP A 1 657 ? -43.687 -8.448 24.644 1.00 28.05 657 TRP A N 1
ATOM 4997 C CA . TRP A 1 657 ? -43.442 -8.253 23.191 1.00 28.05 657 TRP A CA 1
ATOM 4998 C C . TRP A 1 657 ? -42.808 -9.417 22.397 1.00 28.05 657 TRP A C 1
ATOM 5000 O O . TRP A 1 657 ? -42.508 -9.265 21.219 1.00 28.05 657 TRP A O 1
ATOM 5010 N N . LEU A 1 658 ? -42.686 -10.621 22.971 1.00 28.52 658 LEU A N 1
ATOM 5011 C CA . LEU A 1 658 ? -42.238 -11.830 22.247 1.00 28.52 658 LEU A CA 1
ATOM 5012 C C . LEU A 1 658 ? -43.314 -12.928 22.220 1.00 28.52 658 LEU A C 1
ATOM 5014 O O . LEU A 1 658 ? -43.100 -14.048 22.679 1.00 28.52 658 LEU A O 1
ATOM 5018 N N . ARG A 1 659 ? -44.514 -12.601 21.712 1.00 26.86 659 ARG A N 1
ATOM 5019 C CA . ARG A 1 659 ? -45.599 -13.593 21.547 1.00 26.86 659 ARG A CA 1
ATOM 5020 C C . ARG A 1 659 ? -46.598 -13.310 20.407 1.00 26.86 659 ARG A C 1
ATOM 5022 O O . ARG A 1 659 ? -47.743 -13.742 20.486 1.00 26.86 659 ARG A O 1
ATOM 5029 N N . ARG A 1 660 ? -46.192 -12.584 19.351 1.00 26.23 660 ARG A N 1
ATOM 5030 C CA . ARG A 1 660 ? -47.081 -12.214 18.219 1.00 26.23 660 ARG A CA 1
ATOM 5031 C C . ARG A 1 660 ? -46.480 -12.326 16.805 1.00 26.23 660 ARG A C 1
ATOM 5033 O O . ARG A 1 660 ? -47.002 -11.724 15.877 1.00 26.23 660 ARG A O 1
ATOM 5040 N N . ALA A 1 661 ? -45.426 -13.128 16.633 1.00 28.39 661 ALA A N 1
ATOM 5041 C CA . ALA A 1 661 ? -44.771 -13.382 15.339 1.00 28.39 661 ALA A CA 1
ATOM 5042 C C . ALA A 1 661 ? -44.606 -14.892 15.042 1.00 28.39 661 ALA A C 1
ATOM 5044 O O . ALA A 1 661 ? -43.568 -15.327 14.554 1.00 28.39 661 ALA A O 1
ATOM 5045 N N . ALA A 1 662 ? -45.607 -15.709 15.398 1.00 29.34 662 ALA A N 1
ATOM 5046 C CA . ALA A 1 662 ? -45.568 -17.165 15.217 1.00 29.34 662 ALA A CA 1
ATOM 5047 C C . ALA A 1 662 ? -46.977 -17.773 15.040 1.00 29.34 662 ALA A C 1
ATOM 5049 O O . ALA A 1 662 ? -47.520 -18.381 15.964 1.00 29.34 662 ALA A O 1
ATOM 5050 N N . SER A 1 663 ? -47.604 -17.587 13.872 1.00 25.06 663 SER A N 1
ATOM 5051 C CA . SER A 1 663 ? -48.782 -18.364 13.423 1.00 25.06 663 SER A CA 1
ATOM 5052 C C . SER A 1 663 ? -49.027 -18.165 11.918 1.00 25.06 663 SER A C 1
ATOM 5054 O O . SER A 1 663 ? -49.084 -17.025 11.474 1.00 25.06 663 SER A O 1
ATOM 5056 N N . GLY A 1 664 ? -49.233 -19.254 11.161 1.00 22.12 664 GLY A N 1
ATOM 5057 C CA . GLY A 1 664 ? -49.581 -19.232 9.726 1.00 22.12 664 GLY A CA 1
ATOM 5058 C C . GLY A 1 664 ? -48.389 -18.955 8.786 1.00 22.12 664 GLY A C 1
ATOM 5059 O O . GLY A 1 664 ? -47.801 -17.887 8.847 1.00 22.12 664 GLY A O 1
ATOM 5060 N N . LEU A 1 665 ? -47.972 -19.841 7.874 1.00 25.55 665 LEU A N 1
ATOM 5061 C CA . LEU A 1 665 ? -48.494 -21.151 7.451 1.00 25.55 665 LEU A CA 1
ATOM 5062 C C . LEU A 1 665 ? -47.422 -22.247 7.605 1.00 25.55 665 LEU A C 1
ATOM 5064 O O . LEU A 1 665 ? -46.228 -21.971 7.542 1.00 25.55 665 LEU A O 1
ATOM 5068 N N . GLY A 1 666 ? -47.851 -23.507 7.719 1.00 21.11 666 GLY A N 1
ATOM 5069 C CA . GLY A 1 666 ? -46.974 -24.675 7.599 1.00 21.11 666 GLY A CA 1
ATOM 5070 C C . GLY A 1 666 ? -47.393 -25.568 6.430 1.00 21.11 666 GLY A C 1
ATOM 5071 O O . GLY A 1 666 ? -48.561 -25.936 6.332 1.00 21.11 666 GLY A O 1
ATOM 5072 N N . SER A 1 667 ? -46.449 -25.952 5.564 1.00 24.97 667 SER A N 1
ATOM 5073 C CA . SER A 1 667 ? -46.675 -26.958 4.516 1.00 24.97 667 SER A CA 1
ATOM 5074 C C . SER A 1 667 ? -45.454 -27.873 4.327 1.00 24.97 667 SER A C 1
ATOM 5076 O O . SER A 1 667 ? -44.434 -27.505 3.764 1.00 24.97 667 SER A O 1
ATOM 5078 N N . ARG A 1 668 ? -45.599 -29.076 4.893 1.00 23.09 668 ARG A N 1
ATOM 5079 C CA . ARG A 1 668 ? -44.872 -30.343 4.680 1.00 23.09 668 ARG A CA 1
ATOM 5080 C C . ARG A 1 668 ? -43.540 -30.341 3.906 1.00 23.09 668 ARG A C 1
ATOM 5082 O O . ARG A 1 668 ? -43.489 -30.229 2.688 1.00 23.09 668 ARG A O 1
ATOM 5089 N N . ILE A 1 669 ? -42.513 -30.724 4.663 1.00 21.41 669 ILE A N 1
ATOM 5090 C CA . ILE A 1 669 ? -41.296 -31.440 4.254 1.00 21.41 669 ILE A CA 1
ATOM 5091 C C . ILE A 1 669 ? -41.533 -32.425 3.091 1.00 21.41 669 ILE A C 1
ATOM 5093 O O . ILE A 1 669 ? -42.359 -33.330 3.208 1.00 21.41 669 ILE A O 1
ATOM 5097 N N . VAL A 1 670 ? -40.667 -32.359 2.077 1.00 21.80 670 VAL A N 1
ATOM 5098 C CA . VAL A 1 670 ? -40.056 -33.546 1.452 1.00 21.80 670 VAL A CA 1
ATOM 5099 C C . VAL A 1 670 ? -38.549 -33.299 1.437 1.00 21.80 670 VAL A C 1
ATOM 5101 O O . VAL A 1 670 ? -38.109 -32.228 1.028 1.00 21.80 670 VAL A O 1
ATOM 5104 N N . ALA A 1 671 ? -37.757 -34.260 1.914 1.00 21.09 671 ALA A N 1
ATOM 5105 C CA . ALA A 1 671 ? -36.306 -34.131 2.003 1.00 21.09 671 ALA A CA 1
ATOM 5106 C C . ALA A 1 671 ? -35.606 -35.186 1.141 1.00 21.09 671 ALA A C 1
ATOM 5108 O O . ALA A 1 671 ? -35.862 -36.381 1.275 1.00 21.09 671 ALA A O 1
ATOM 5109 N N . SER A 1 672 ? -34.674 -34.736 0.304 1.00 22.69 672 SER A N 1
ATOM 5110 C CA . SER A 1 672 ? -33.658 -35.579 -0.327 1.00 22.69 672 SER A CA 1
ATOM 5111 C C . SER A 1 672 ? -32.399 -34.731 -0.560 1.00 22.69 672 SER A C 1
ATOM 5113 O O . SER A 1 672 ? -32.515 -33.582 -0.967 1.00 22.69 672 SER A O 1
ATOM 5115 N N . GLY A 1 673 ? -31.182 -35.205 -0.298 1.00 20.97 673 GLY A N 1
ATOM 5116 C CA . GLY A 1 673 ? -30.838 -36.535 0.217 1.00 20.97 673 GLY A CA 1
ATOM 5117 C C . GLY A 1 673 ? -29.464 -37.004 -0.256 1.00 20.97 673 GLY A C 1
ATOM 5118 O O . GLY A 1 673 ? -29.362 -38.092 -0.806 1.00 20.97 673 GLY A O 1
ATOM 5119 N N . ALA A 1 674 ? -28.425 -36.176 -0.104 1.00 22.02 674 ALA A N 1
ATOM 5120 C CA . ALA A 1 674 ? -27.093 -36.450 -0.653 1.00 22.02 674 ALA A CA 1
ATOM 5121 C C . ALA A 1 674 ? -25.963 -35.980 0.284 1.00 22.02 674 ALA A C 1
ATOM 5123 O O . ALA A 1 674 ? -25.156 -35.120 -0.062 1.00 22.02 674 ALA A O 1
ATOM 5124 N N . LEU A 1 675 ? -25.897 -36.556 1.487 1.00 22.98 675 LEU A N 1
ATOM 5125 C CA . LEU A 1 675 ? -24.709 -36.451 2.338 1.00 22.98 675 LEU A CA 1
ATOM 5126 C C . LEU A 1 675 ? -23.546 -37.241 1.716 1.00 22.98 675 LEU A C 1
ATOM 5128 O O . LEU A 1 675 ? -23.701 -38.415 1.381 1.00 22.98 675 LEU A O 1
ATOM 5132 N N . ARG A 1 676 ? -22.354 -36.640 1.668 1.00 23.61 676 ARG A N 1
ATOM 5133 C CA . ARG A 1 676 ? -21.083 -37.378 1.705 1.00 23.61 676 ARG A CA 1
ATOM 5134 C C . ARG A 1 676 ? -20.174 -36.736 2.744 1.00 23.61 676 ARG A C 1
ATOM 5136 O O . ARG A 1 676 ? -19.938 -35.535 2.705 1.00 23.61 676 ARG A O 1
ATOM 5143 N N . GLN A 1 677 ? -19.714 -37.547 3.689 1.00 25.34 677 GLN A N 1
ATOM 5144 C CA . GLN A 1 677 ? -18.820 -37.129 4.766 1.00 25.34 677 GLN A CA 1
ATOM 5145 C C . GLN A 1 677 ? -17.368 -37.107 4.267 1.00 25.34 677 GLN A C 1
ATOM 5147 O O . GLN A 1 677 ? -16.953 -38.010 3.539 1.00 25.34 677 GLN A O 1
ATOM 5152 N N . GLY A 1 678 ? -16.599 -36.104 4.693 1.00 25.16 678 GLY A N 1
ATOM 5153 C CA . GLY A 1 678 ? -15.138 -36.196 4.779 1.00 25.16 678 GLY A CA 1
ATOM 5154 C C . GLY A 1 678 ? -14.733 -36.727 6.164 1.00 25.16 678 GLY A C 1
ATOM 5155 O O . GLY A 1 678 ? -15.509 -36.560 7.107 1.00 25.16 678 GLY A O 1
ATOM 5156 N N . PRO A 1 679 ? -13.573 -37.393 6.310 1.00 29.22 679 PRO A N 1
ATOM 5157 C CA . PRO A 1 679 ? -13.185 -38.027 7.567 1.00 29.22 679 PRO A CA 1
ATOM 5158 C C . PRO A 1 679 ? -12.760 -37.014 8.639 1.00 29.22 679 PRO A C 1
ATOM 5160 O O . PRO A 1 679 ? -11.984 -36.096 8.375 1.00 29.22 679 PRO A O 1
ATOM 5163 N N . ASP A 1 680 ? -13.242 -37.244 9.858 1.00 24.80 680 ASP A N 1
ATOM 5164 C CA . ASP A 1 680 ? -12.852 -36.536 11.079 1.00 24.80 680 ASP A CA 1
ATOM 5165 C C . ASP A 1 680 ? -11.454 -36.990 11.554 1.00 24.80 680 ASP A C 1
ATOM 5167 O O . ASP A 1 680 ? -11.148 -38.184 11.553 1.00 24.80 680 ASP A O 1
ATOM 5171 N N . TRP A 1 681 ? -10.610 -36.038 11.963 1.00 27.47 681 TRP A N 1
ATOM 5172 C CA . TRP A 1 681 ? -9.234 -36.263 12.430 1.00 27.47 681 TRP A CA 1
ATOM 5173 C C . TRP A 1 681 ? -8.951 -35.469 13.713 1.00 27.47 681 TRP A C 1
ATOM 5175 O O . TRP A 1 681 ? -8.114 -34.565 13.755 1.00 27.47 681 TRP A O 1
ATOM 5185 N N . GLY A 1 682 ? -9.652 -35.819 14.791 1.00 23.92 682 GLY A N 1
ATOM 5186 C CA . GLY A 1 682 ? -9.425 -35.235 16.112 1.00 23.92 682 GLY A CA 1
ATOM 5187 C C . GLY A 1 682 ? -8.030 -35.539 16.680 1.00 23.92 682 GLY A C 1
ATOM 5188 O O . GLY A 1 682 ? -7.731 -36.677 17.044 1.00 23.92 682 GLY A O 1
ATOM 5189 N N . LEU A 1 683 ? -7.200 -34.505 16.846 1.00 27.33 683 LEU A N 1
ATOM 5190 C CA . LEU A 1 683 ? -5.910 -34.577 17.541 1.00 27.33 683 LEU A CA 1
ATOM 5191 C C . LEU A 1 683 ? -5.971 -33.854 18.893 1.00 27.33 683 LEU A C 1
ATOM 5193 O O . LEU A 1 683 ? -6.085 -32.633 18.967 1.00 27.33 683 LEU A O 1
ATOM 5197 N N . ARG A 1 684 ? -5.849 -34.620 19.984 1.00 25.59 684 ARG A N 1
ATOM 5198 C CA . ARG A 1 684 ? -5.654 -34.080 21.338 1.00 25.59 684 ARG A CA 1
ATOM 5199 C C . ARG A 1 684 ? -4.175 -33.764 21.558 1.00 25.59 684 ARG A C 1
ATOM 5201 O O . ARG A 1 684 ? -3.358 -34.681 21.549 1.00 25.59 684 ARG A O 1
ATOM 5208 N N . ALA A 1 685 ? -3.842 -32.507 21.842 1.00 29.27 685 ALA A N 1
ATOM 5209 C CA . ALA A 1 685 ? -2.510 -32.127 22.308 1.00 29.27 685 ALA A CA 1
ATOM 5210 C C . ALA A 1 685 ? -2.439 -32.175 23.847 1.00 29.27 685 ALA A C 1
ATOM 5212 O O . ALA A 1 685 ? -3.160 -31.452 24.531 1.00 29.27 685 ALA A O 1
ATOM 5213 N N . GLY A 1 686 ? -1.568 -33.032 24.388 1.00 27.89 686 GLY A N 1
ATOM 5214 C CA . GLY A 1 686 ? -1.115 -32.962 25.782 1.00 27.89 686 GLY A CA 1
ATOM 5215 C C . GLY A 1 686 ? 0.161 -32.112 25.905 1.00 27.89 686 GLY A C 1
ATOM 5216 O O . GLY A 1 686 ? 0.869 -31.947 24.909 1.00 27.89 686 GLY A O 1
ATOM 5217 N N . PRO A 1 687 ? 0.480 -31.563 27.091 1.00 30.52 687 PRO A N 1
ATOM 5218 C CA . PRO A 1 687 ? 1.603 -30.643 27.252 1.00 30.52 687 PRO A CA 1
ATOM 5219 C C . PRO A 1 687 ? 2.962 -31.371 27.271 1.00 30.52 687 PRO A C 1
ATOM 5221 O O . PRO A 1 687 ? 3.111 -32.361 27.992 1.00 30.52 687 PRO A O 1
ATOM 5224 N N . PRO A 1 688 ? 3.986 -30.870 26.556 1.00 32.75 688 PRO A N 1
ATOM 5225 C CA . PRO A 1 688 ? 5.358 -31.324 26.722 1.00 32.75 688 PRO A CA 1
ATOM 5226 C C . PRO A 1 688 ? 6.030 -30.594 27.892 1.00 32.75 688 PRO A C 1
ATOM 5228 O O . PRO A 1 688 ? 5.978 -29.370 27.998 1.00 32.75 688 PRO A O 1
ATOM 5231 N N . GLY A 1 689 ? 6.740 -31.334 28.739 1.00 23.95 689 GLY A N 1
ATOM 5232 C CA . GLY A 1 689 ? 7.639 -30.747 29.727 1.00 23.95 689 GLY A CA 1
ATOM 5233 C C . GLY A 1 689 ? 8.717 -31.739 30.129 1.00 23.95 689 GLY A C 1
ATOM 5234 O O . GLY A 1 689 ? 8.390 -32.789 30.667 1.00 23.95 689 GLY A O 1
ATOM 5235 N N . LEU A 1 690 ? 9.988 -31.406 29.880 1.00 28.05 690 LEU A N 1
ATOM 5236 C CA . LEU A 1 690 ? 11.165 -32.092 30.425 1.00 28.05 690 LEU A CA 1
ATOM 5237 C C . LEU A 1 690 ? 12.420 -31.205 30.276 1.00 28.05 690 LEU A C 1
ATOM 5239 O O . LEU A 1 690 ? 12.935 -31.007 29.184 1.00 28.05 690 LEU A O 1
ATOM 5243 N N . ARG A 1 691 ? 12.869 -30.688 31.426 1.00 27.14 691 ARG A N 1
ATOM 5244 C CA . ARG A 1 691 ? 14.248 -30.671 31.964 1.00 27.14 691 ARG A CA 1
ATOM 5245 C C . ARG A 1 691 ? 15.442 -30.370 31.037 1.00 27.14 691 ARG A C 1
ATOM 5247 O O . ARG A 1 691 ? 15.787 -31.147 30.156 1.00 27.14 691 ARG A O 1
ATOM 5254 N N . ALA A 1 692 ? 16.197 -29.337 31.420 1.00 27.61 692 ALA A N 1
ATOM 5255 C CA . ALA A 1 692 ? 17.540 -29.040 30.920 1.00 27.61 692 ALA A CA 1
ATOM 5256 C C . ALA A 1 692 ? 18.636 -29.966 31.511 1.00 27.61 692 ALA A C 1
ATOM 5258 O O . ALA A 1 692 ? 18.484 -30.455 32.638 1.00 27.61 692 ALA A O 1
ATOM 5259 N N . PRO A 1 693 ? 19.767 -30.167 30.804 1.00 30.41 693 PRO A N 1
ATOM 5260 C CA . PRO A 1 693 ? 20.958 -30.821 31.343 1.00 30.41 693 PRO A CA 1
ATOM 5261 C C . PRO A 1 693 ? 21.789 -29.867 32.222 1.00 30.41 693 PRO A C 1
ATOM 5263 O O . PRO A 1 693 ? 21.917 -28.681 31.926 1.00 30.41 693 PRO A O 1
ATOM 5266 N N . LYS A 1 694 ? 22.415 -30.397 33.280 1.00 26.95 694 LYS A N 1
ATOM 5267 C CA . LYS A 1 694 ? 23.483 -29.703 34.023 1.00 26.95 694 LYS A CA 1
ATOM 5268 C C . LYS A 1 694 ? 24.842 -30.055 33.417 1.00 26.95 694 LYS A C 1
ATOM 5270 O O . LYS A 1 694 ? 25.148 -31.238 33.291 1.00 26.95 694 LYS A O 1
ATOM 5275 N N . LEU A 1 695 ? 25.687 -29.056 33.174 1.00 28.98 695 LEU A N 1
ATOM 5276 C CA . LEU A 1 695 ? 27.136 -29.223 33.017 1.00 28.98 695 LEU A CA 1
ATOM 5277 C C . LEU A 1 695 ? 27.870 -28.305 34.005 1.00 28.98 695 LEU A C 1
ATOM 5279 O O . LEU A 1 695 ? 27.303 -27.326 34.488 1.00 28.98 695 LEU A O 1
ATOM 5283 N N . ARG A 1 696 ? 29.090 -28.695 34.389 1.00 26.14 696 ARG A N 1
ATOM 5284 C CA . ARG A 1 696 ? 29.884 -28.044 35.445 1.00 26.14 696 ARG A CA 1
ATOM 5285 C C . ARG A 1 696 ? 30.799 -26.963 34.869 1.00 26.14 696 ARG A C 1
ATOM 5287 O O . ARG A 1 696 ? 31.329 -27.138 33.777 1.00 26.14 696 ARG A O 1
ATOM 5294 N N . ALA A 1 697 ? 31.047 -25.919 35.655 1.00 28.58 697 ALA A N 1
ATOM 5295 C CA . ALA A 1 697 ? 32.174 -25.014 35.448 1.00 28.58 697 ALA A CA 1
ATOM 5296 C C . ALA A 1 697 ? 33.474 -25.602 36.044 1.00 28.58 697 ALA A C 1
ATOM 5298 O O . ALA A 1 697 ? 33.397 -26.357 37.020 1.00 28.58 697 ALA A O 1
ATOM 5299 N N . PRO A 1 698 ? 34.649 -25.245 35.501 1.00 33.53 698 PRO A N 1
ATOM 5300 C CA . PRO A 1 698 ? 35.919 -25.231 36.220 1.00 33.53 698 PRO A CA 1
ATOM 5301 C C . PRO A 1 698 ? 36.172 -23.855 36.871 1.00 33.53 698 PRO A C 1
ATOM 5303 O O . PRO A 1 698 ? 35.693 -22.832 36.384 1.00 33.53 698 PRO A O 1
ATOM 5306 N N . GLU A 1 699 ? 36.953 -23.823 37.950 1.00 31.23 699 GLU A N 1
ATOM 5307 C CA . GLU A 1 699 ? 37.443 -22.589 38.588 1.00 31.23 699 GLU A CA 1
ATOM 5308 C C . GLU A 1 699 ? 38.812 -22.179 38.000 1.00 31.23 699 GLU A C 1
ATOM 5310 O O . GLU A 1 699 ? 39.556 -23.036 37.522 1.00 31.23 699 GLU A O 1
ATOM 5315 N N . GLY A 1 700 ? 39.158 -20.881 38.019 1.00 29.05 700 GLY A N 1
ATOM 5316 C CA . GLY A 1 700 ? 40.375 -20.365 37.361 1.00 29.05 700 GLY A CA 1
ATOM 5317 C C . GLY A 1 700 ? 40.752 -18.918 37.720 1.00 29.05 700 GLY A C 1
ATOM 5318 O O . GLY A 1 700 ? 40.437 -17.983 36.996 1.00 29.05 700 GLY A O 1
ATOM 5319 N N . THR A 1 701 ? 41.431 -18.766 38.856 1.00 29.28 701 THR A N 1
ATOM 5320 C CA . THR A 1 701 ? 42.193 -17.607 39.390 1.00 29.28 701 THR A CA 1
ATOM 5321 C C . THR A 1 701 ? 42.561 -16.400 38.488 1.00 29.28 701 THR A C 1
ATOM 5323 O O . THR A 1 701 ? 43.371 -16.520 37.577 1.00 29.28 701 THR A O 1
ATOM 5326 N N . LEU A 1 702 ? 42.116 -15.206 38.921 1.00 31.50 702 LEU A N 1
ATOM 5327 C CA . LEU A 1 702 ? 42.908 -13.977 39.206 1.00 31.50 702 LEU A CA 1
ATOM 5328 C C . LEU A 1 702 ? 44.011 -13.474 38.224 1.00 31.50 702 LEU A C 1
ATOM 5330 O O . LEU A 1 702 ? 45.177 -13.752 38.464 1.00 31.50 702 LEU A O 1
ATOM 5334 N N . GLY A 1 703 ? 43.628 -12.585 37.281 1.00 29.41 703 GLY A N 1
ATOM 5335 C CA . GLY A 1 703 ? 44.329 -11.384 36.719 1.00 29.41 703 GLY A CA 1
ATOM 5336 C C . GLY A 1 703 ? 45.875 -11.293 36.591 1.00 29.41 703 GLY A C 1
ATOM 5337 O O . GLY A 1 703 ? 46.567 -12.303 36.611 1.00 29.41 703 GLY A O 1
ATOM 5338 N N . PRO A 1 704 ? 46.467 -10.075 36.481 1.00 44.56 704 PRO A N 1
ATOM 5339 C CA . PRO A 1 704 ? 45.944 -8.770 36.025 1.00 44.56 704 PRO A CA 1
ATOM 5340 C C . PRO A 1 704 ? 46.673 -8.244 34.746 1.00 44.56 704 PRO A C 1
ATOM 5342 O O . PRO A 1 704 ? 47.649 -8.845 34.306 1.00 44.56 704 PRO A O 1
ATOM 5345 N N . GLY A 1 705 ? 46.290 -7.088 34.171 1.00 27.89 705 GLY A N 1
ATOM 5346 C CA . GLY A 1 705 ? 47.106 -6.438 33.117 1.00 27.89 705 GLY A CA 1
ATOM 5347 C C . GLY A 1 705 ? 46.491 -5.213 32.416 1.00 27.89 705 GLY A C 1
ATOM 5348 O O . GLY A 1 705 ? 45.323 -5.235 32.046 1.00 27.89 705 GLY A O 1
ATOM 5349 N N . ASN A 1 706 ? 47.296 -4.158 32.232 1.00 32.41 706 ASN A N 1
ATOM 5350 C CA . ASN A 1 706 ? 46.942 -2.869 31.608 1.00 32.41 706 ASN A CA 1
ATOM 5351 C C . ASN A 1 706 ? 47.072 -2.852 30.065 1.00 32.41 706 ASN A C 1
ATOM 5353 O O . ASN A 1 706 ? 47.830 -3.632 29.502 1.00 32.41 706 ASN A O 1
ATOM 5357 N N . ASN A 1 707 ? 46.458 -1.827 29.455 1.00 34.06 707 ASN A N 1
ATOM 5358 C CA . ASN A 1 707 ? 46.829 -1.139 28.202 1.00 34.06 707 ASN A CA 1
ATOM 5359 C C . ASN A 1 707 ? 47.081 -1.971 26.925 1.00 34.06 707 ASN A C 1
ATOM 5361 O O . ASN A 1 707 ? 48.178 -2.484 26.706 1.00 34.06 707 ASN A O 1
ATOM 5365 N N . THR A 1 708 ? 46.209 -1.807 25.928 1.00 34.75 708 THR A N 1
ATOM 5366 C CA . THR A 1 708 ? 46.451 -0.790 24.877 1.00 34.75 708 THR A CA 1
ATOM 5367 C C . THR A 1 708 ? 45.137 -0.30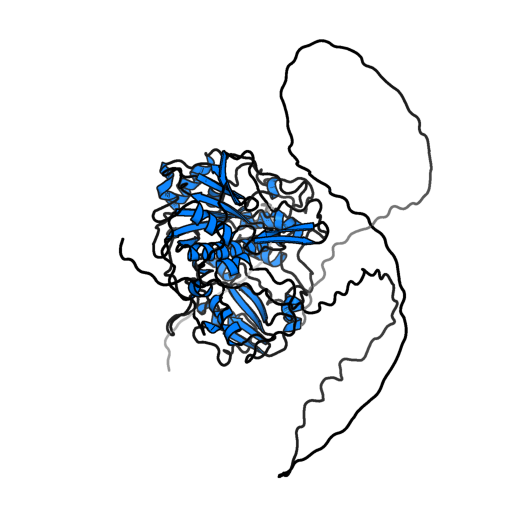9 24.270 1.00 34.75 708 THR A C 1
ATOM 5369 O O . THR A 1 708 ? 44.118 -0.993 24.507 1.00 34.75 708 THR A O 1
#

Sequence (708 aa):
MLLLLHRSVSLRRARLHPAIHLLVMSSASASVSSPPASSAAADYHCRTKHSHTSGYARGPGRLDWANQPNPFLRFSPPSSLIPLPNPPPVGAGIPYPSLFHSPPPLPQPFSVESLSALLFHSLALSAWKSAGASTWSLRVNPSSGNLHPTEAHLLFEPPLEPGRLVVSHYAPRDHLLEVRSAPPVGARSALLPPPATAVLALSSIFWRESWKYGERALRYCNHDVGHALAAVALAAAALGWDVRLLDGLSDEDLGCLVGVGKGVPAPPEVLPDKMVMGKTPWVERQHPDCAVLLFPAGSEPEVDYAAMSAALRGFEGLEWVGKANSLSKDHVVWNVIYDTAEAVKKHGPAPGERFSVSPWQRSAALSDGLYKELTMQEVVRRRRSAVDMDGVHVMGRDTFYQILLHCLPSGGVSPEEQQGPQRTLPFHVLPWDAEVHAALFVHRVSGLPSGLYFLVRNEEHFDTLRSAMRQDFEWARPEGCPDGLPLYRLMKGDCQRLAMQISCFQDIASHGCFSLGMIARFEPVLREKGIGCYFDDAGFDQLKDTPKVGAGRKASECIPEGGLRTGLRRATSGLGSRRVASELDSAPGGWPPGLAPEGGLRTWLPEGGLRTGLRRAASGLGSRRVASRLGSRRVASGLDSGGRPPDLAPEGGLRTWLRRAASGLGSRIVASGALRQGPDWGLRAGPPGLRAPKLRAPEGTLGPGNNT

Organism: Zizania palustris (NCBI:txid103762)

Foldseek 3Di:
DDDDDDDDDDDDDDDDDDDDDDDDDDDDDDDPDDDDLLVLLVVLQVQQDADPVPHHHDAPVDFDPVFQFALWKDFPPFPDKFAQPAADPDPDFAWPQCQFFPAFDFAADDASPLVLLLCQQFFAFLDWDDDDPDIATQTLQHADVNLNQKWKWKWFAHPVHHLWTFIWTQGRVRRITRTWFTADSVLCCQQAPPPFGMKMWMWGLLQSQRSGRNSNSLLRRLVSVVSRLQSSQLSLSSNQKHKAWPVQDWQVLLCLSNVLVPQFDADDPDDDPDKDKFDDRNSRGIRTQTMMIIGHHPDWGWHDQVSSSVRSVSSVPIGTHGHIDGGGRMGIDRPSSVVSPVSQIDPGHDVPDTDGQDAADRADDPDPVLDDRDHSSCCSSVDDDDPAFQLDDAAEPRNVLSVLSQVAQCHDDDPVDAAWHRRYHPSSRYGGTAQKWKWKQAAHYPQWAGAIKIWDNGCVCVVVVCVVDDVQFPQDDGDPRDPNTSMGGGDGDHCLVVQCVSVVNRNRCNRDSMHMFMDGPSSVCCVPVHSNCSSVHDGHDDDDDDDDPDDDDDDDDDDDDDDDDDDDDDDDDDDDDDDDDDDDDDDDDDDDDDDDDDDDDDDDDDDDDDDDDDDDDDDDDDDDDDDDDDDDDDDDDDDDDDDDDDDDDDDDDDDPPPDPPDDDDDDDDDDDDDDDDDDDDDDDDDDDDDDDDDDDDDDDDDDDDDDD

Secondary structure (DSSP, 8-state):
--------------------------------PPPPTHHHHHHHHHHT--BTTTBS----SS--GGGPPPS---EES-SEEEEPPPPP--SSPPBTTHHHHSPPPPPPP--HHHHHHHHHHHTSEEEEEEETTEEEEEESS--GGG---EEEEEEE--TTSTT--EEEEEETTTTEEEEEE---GGGHHHHS-TT--EEEEEEE-HHHHHHHHGGGHHHHHHHHHHHHHHHHHHHHHTTTEEEEE-TT--HHHHHHHHTTTSSSPPPPSS--SS--EE--GGGGPPEEEEEEEEEETT------HHHHHHHHHGGGGS---SEEPPS-SSEE--HHHHHHHHHT---S--TT----PPPP-PPP-S-GGGS-S-BHHHHHHH----S---S---B-HHHHHHHHHTT-SS-S--TT--S-S--STTGGG--S---EEEEEEE-SBTTS-SEEEEE-SSGGGHHHHHHHS-TT---BPPTTPPTT--EEEEEES--HHHHHHHTTT-THHHHSSEEEEEEE-HHHHHHHT-TTHHHHS----------------------------------------------------------------------------------------------------------------------SSSSSS--S------------PPPP---PPPPP---PPP-PPPP---------

Radius of gyration: 35.75 Å; chains: 1; bounding box: 101×116×114 Å

pLDDT: mean 72.91, std 30.39, range [20.97, 98.69]